Protein 6JRL (pdb70)

GO terms:
  GO:0106425 3,4-dihydroxyphenylacetaldehyde synthase activity (F, IDA)
  GO:0040003 chitin-based cuticle development (P, IMP)

Sequence (464 aa):
MDAKEFREFGKAAIDYIADYLENIRDDDVLPNVEPGYLLDLLPTEMPEEPEAWKDVLGDISRVIKPGLTHWQSPHMHAYYPTSTSYPSIVGEMLASGFGVIGFSWICSPACTELEVVVMDWLAKFLKLPAHFQHASDGPGGGVIQGSASEAVLVAVLAAREQAVANYRESHPELSESEVRGRLVAYSSDQSNSCIEKAGVLAAMPIRLLPAGEDFVLRGDTLRGAIEEDVAAGRIPVICVATLGTTGTCAYDDIESLSAVCEEFKVWLHVDAAYAGGAFALEECSDLRKGLDRVDSLNFNLHFMLVNFDCSAMWLRDANKVVDSFNQIPDFRHWQIPLGRRFRALKVWITFRTLGAEGLRNHVRKHIELAKQFEQLVLKDSRFELVAPRALGLVCFRPKGDNEITTQLLQRLMDRKKIYMVKAEHAGRQFLRFVVCGMDTKASDIDFAWQEIESQLTDLQAEQS

Nearest PDB structures (foldseek):
  6jrl-assembly1_A-2  TM=1.002E+00  e=5.379E-89  Drosophila melanogaster
  7eix-assembly1_B  TM=9.838E-01  e=1.271E-55  Homo sapiens
  8or9-assembly1_A-2  TM=9.783E-01  e=3.768E-55  Homo sapiens
  5o5c-assembly1_B  TM=8.662E-01  e=1.873E-31  Erwinia amylovora CFBP1430
  5o5c-assembly2_C  TM=8.631E-01  e=3.796E-31  Erwinia amylovora CFBP1430

B-factor: mean 45.75, std 15.86, range [17.15, 110.71]

Secondary structure (DSSP, 8-state):
--HHHHHHHHHHHHHHHHHHHHTGGGS-SS----TTHHHHHS-SS--SSPPPHHHHHHHIIIIIGGG---TTSTTB-SSS-----HHHHHHHHHHHHH----SSGGG-HHHHHHHHHHHHHHHHHTT--GGGSSSSSSS-EEEEES-HHHHHHHHHHHHHHHHHHHHHTT-TTS-HHHHHHHEEEEEETTS-HHHHHHHHHHT--EEEEPP-TTS---HHHHHHHHHHHHHTT-EEEEEEEEBS-TTT--B--HHHHHHHHHHTT-EEEEE-TTGGGGGG-GGGGGGGTTGGG-SEEEEE----S--SS-EEEEES-THHHHTT------GGGSSSSSS---THHHHHHHHHHHHHHHHHHHHHHHHHHHHHHHHHHHH-TTEEESS--BTTEEEEEESS-HHHHHHHHHHHHHH-SSB-EEEEETTEEEEEEE---SS--HHHHHHHHHHHHHHHHHHHHH--

InterPro domains:
  IPR002129 Pyridoxal phosphate-dependent decarboxylase, major domain [PF00282] (35-413)
  IPR010977 Aromatic-L-amino-acid decarboxylase [PR00800] (6-25)
  IPR010977 Aromatic-L-amino-acid decarboxylase [PR00800] (29-46)
  IPR010977 Aromatic-L-amino-acid decarboxylase [PR00800] (47-66)
  IPR010977 Aromatic-L-amino-acid decarboxylase [PR00800] (73-92)
  IPR010977 Aromatic-L-amino-acid decarboxylase [PR00800] (94-112)
  IPR010977 Aromatic-L-amino-acid decarboxylase [PR00800] (113-132)
  IPR010977 Aromatic-L-amino-acid decarboxylase [PR00800] (140-160)
  IPR010977 Aromatic-L-amino-acid decarboxylase [PR00800] (352-367)
  IPR010977 Aromatic-L-amino-acid decarboxylase [PR00800] (395-414)
  IPR010977 Aromatic-L-amino-acid decarboxylase [PTHR11999] (1-474)
  IPR015421 Pyridoxal phosphate-dependent transferase, major domain [G3DSA:3.40.640.10] (82-379)
  IPR015422 Pyridoxal phosphate-dependent transferase, small domain [G3DSA:3.90.1150.10] (380-484)
  IPR015424 Pyridoxal phosphate-dependent transferase [SSF53383] (1-472)
  IPR021115 Pyridoxal-phosphate binding site [PS00392] (296-317)

Radius of gyration: 23.97 Å; Cα contacts (8 Å, |Δi|>4): 839; chains: 1; bounding box: 69×67×61 Å

Foldseek 3Di:
DDDVLVVVLVVVVLVVVVVCLVCVLVDQLDAPDDPCRLVVVDDPDDDPDDDRSVVVVVVCVVRVVSHDRHQQDLQAFAFFGLNAAPLLVVLVVVLVVVVFWPLDCVSDVCLQVLQLVLQQVLCVLLVFDPLCHPPDPAQKYKGWFQALLFLLLLLQLLLLLLQLVVVCVVPVVDDSVRQSVQEEEEEAPLADCSNVVSCVVNVHHYHHFYAPVQSAAFLVRVLVVVCVSVVVVGQYGAYEFEQQGGPANDGYDQQSVLVNCVVRVYAYEYEDARVSLCSSDPVVVVNCPNSVRHAKYKYACSLPNNGHGTIMMIGSHQVSQLVSAPVGDSCCSSGDHRIDRSSSRSSVSSCVVCDSVNSVCSQVVLQVLQVLLVVLQVVDPQKDFPHDDDRNKTKIAGPDDQVLRVQLQVVCSVVSSHDYDWDDDPHHIIIMGGRHHPDHDNVSSVVNSCSSVVSSVVVVVPDD

Organism: Drosophila melanogaster (NCBI:txid7227)

Structure (mmCIF, N/CA/C/O backbone):
data_6JRL
#
_entry.id   6JRL
#
_cell.length_a   72.469
_cell.length_b   117.307
_cell.length_c   139.801
_cell.angle_alpha   90.00
_cell.angle_beta   90.00
_cell.angle_gamma   90.00
#
_symmetry.space_group_name_H-M   'C 2 2 21'
#
loop_
_entity.id
_entity.type
_entity.pdbx_description
1 polymer '3,4-dihydroxyphenylacetaldehyde synthase'
2 water water
#
loop_
_atom_site.group_PDB
_atom_site.id
_atom_site.type_symbol
_atom_site.label_atom_id
_atom_site.label_alt_id
_atom_site.label_comp_id
_atom_site.label_asym_id
_atom_site.label_entity_id
_atom_site.label_seq_id
_atom_site.pdbx_PDB_ins_code
_atom_site.Cartn_x
_atom_site.Cartn_y
_atom_site.Cartn_z
_atom_site.occupancy
_atom_site.B_iso_or_equiv
_atom_site.auth_seq_id
_atom_site.auth_comp_id
_atom_site.auth_asym_id
_atom_site.auth_atom_id
_atom_site.pdbx_PDB_model_num
ATOM 1 N N . MET A 1 1 ? 2.290 15.114 -51.711 1.00 94.19 1 MET A N 1
ATOM 2 C CA . MET A 1 1 ? 2.157 14.178 -50.600 1.00 91.65 1 MET A CA 1
ATOM 3 C C . MET A 1 1 ? 0.697 13.789 -50.387 1.00 81.32 1 MET A C 1
ATOM 4 O O . MET A 1 1 ? -0.143 14.646 -50.140 1.00 79.14 1 MET A O 1
ATOM 9 N N . ASP A 1 2 ? 0.393 12.499 -50.487 1.00 78.60 2 ASP A N 1
ATOM 10 C CA . ASP A 1 2 ? -0.979 12.038 -50.292 1.00 75.75 2 ASP A CA 1
ATOM 11 C C . ASP A 1 2 ? -1.235 11.676 -48.829 1.00 64.71 2 ASP A C 1
ATOM 12 O O . ASP A 1 2 ? -0.347 11.809 -47.988 1.00 64.48 2 ASP A O 1
ATOM 17 N N . ALA A 1 3 ? -2.444 11.213 -48.535 1.00 55.79 3 ALA A N 1
ATOM 18 C CA . ALA A 1 3 ? -2.892 11.052 -47.153 1.00 52.61 3 ALA A CA 1
ATOM 19 C C . ALA A 1 3 ? -2.141 10.010 -46.342 1.00 60.07 3 ALA A C 1
ATOM 20 O O . ALA A 1 3 ? -1.878 10.234 -45.169 1.00 59.77 3 ALA A O 1
ATOM 22 N N . LYS A 1 4 ? -1.812 8.869 -46.941 1.00 60.73 4 LYS A N 1
ATOM 23 C CA . LYS A 1 4 ? -1.125 7.811 -46.201 1.00 66.65 4 LYS A CA 1
ATOM 24 C C . LYS A 1 4 ? 0.235 8.290 -45.708 1.00 55.02 4 LYS A C 1
ATOM 25 O O . LYS A 1 4 ? 0.662 7.990 -44.586 1.00 58.30 4 LYS A O 1
ATOM 31 N N . GLU A 1 5 ? 0.919 9.017 -46.579 1.00 49.24 5 GLU A N 1
ATOM 32 C CA . GLU A 1 5 ? 2.245 9.521 -46.290 1.00 51.84 5 GLU A CA 1
ATOM 33 C C . GLU A 1 5 ? 2.112 10.549 -45.160 1.00 53.72 5 GLU A C 1
ATOM 34 O O . GLU A 1 5 ? 3.002 10.674 -44.307 1.00 53.06 5 GLU A O 1
ATOM 40 N N . PHE A 1 6 ? 0.977 11.253 -45.145 1.00 43.21 6 PHE A N 1
ATOM 41 C CA . PHE A 1 6 ? 0.674 12.206 -44.076 1.00 44.22 6 PHE A CA 1
ATOM 42 C C . PHE A 1 6 ? 0.395 11.507 -42.748 1.00 44.14 6 PHE A C 1
ATOM 43 O O . PHE A 1 6 ? 0.842 11.981 -41.714 1.00 44.96 6 PHE A O 1
ATOM 51 N N . ARG A 1 7 ? -0.341 10.396 -42.771 1.00 44.17 7 ARG A N 1
ATOM 52 C CA . ARG A 1 7 ? -0.655 9.679 -41.541 1.00 44.92 7 ARG A CA 1
ATOM 53 C C . ARG A 1 7 ? 0.644 9.177 -40.942 1.00 48.82 7 ARG A C 1
ATOM 54 O O . ARG A 1 7 ? 0.860 9.271 -39.727 1.00 52.52 7 ARG A O 1
ATOM 62 N N . GLU A 1 8 ? 1.536 8.687 -41.800 1.00 47.79 8 GLU A N 1
ATOM 63 C CA . GLU A 1 8 ? 2.809 8.156 -41.302 1.00 55.22 8 GLU A CA 1
ATOM 64 C C . GLU A 1 8 ? 3.768 9.234 -40.780 1.00 49.25 8 GLU A C 1
ATOM 65 O O . GLU A 1 8 ? 4.346 9.098 -39.688 1.00 50.01 8 GLU A O 1
ATOM 71 N N . PHE A 1 9 ? 3.927 10.301 -41.559 1.00 53.41 9 PHE A N 1
ATOM 72 C CA . PHE A 1 9 ? 4.726 11.464 -41.156 1.00 47.88 9 PHE A CA 1
ATOM 73 C C . PHE A 1 9 ? 4.207 12.047 -39.832 1.00 44.73 9 PHE A C 1
ATOM 74 O O . PHE A 1 9 ? 4.962 12.276 -38.889 1.00 47.63 9 PHE A O 1
ATOM 82 N N . GLY A 1 10 ? 2.903 12.269 -39.765 1.00 49.77 10 GLY A N 1
ATOM 83 C CA . GLY A 1 10 ? 2.290 12.900 -38.613 1.00 42.67 10 GLY A CA 1
ATOM 84 C C . GLY A 1 10 ? 2.389 12.043 -37.377 1.00 48.88 10 GLY A C 1
ATOM 85 O O . GLY A 1 10 ? 2.594 12.555 -36.275 1.00 50.96 10 GLY A O 1
ATOM 86 N N . LYS A 1 11 ? 2.237 10.732 -37.557 1.00 50.50 11 LYS A N 1
ATOM 87 C CA . LYS A 1 11 ? 2.283 9.815 -36.432 1.00 41.09 11 LYS A CA 1
ATOM 88 C C . LYS A 1 11 ? 3.698 9.747 -35.872 1.00 36.19 11 LYS A C 1
ATOM 89 O O . LYS A 1 11 ? 3.901 9.824 -34.662 1.00 38.78 11 LYS A O 1
ATOM 95 N N . ALA A 1 12 ? 4.679 9.631 -36.765 1.00 36.93 12 ALA A N 1
ATOM 96 C CA . ALA A 1 12 ? 6.077 9.689 -36.342 1.00 38.53 12 ALA A CA 1
ATOM 97 C C . ALA A 1 12 ? 6.423 11.029 -35.682 1.00 46.63 12 ALA A C 1
ATOM 98 O O . ALA A 1 12 ? 7.272 11.083 -34.799 1.00 49.23 12 ALA A O 1
ATOM 100 N N . ALA A 1 13 ? 5.776 12.112 -36.112 1.00 46.03 13 ALA A N 1
ATOM 101 C CA . ALA A 1 13 ? 6.026 13.435 -35.528 1.00 39.22 13 ALA A CA 1
ATOM 102 C C . ALA A 1 13 ? 5.435 13.528 -34.129 1.00 40.40 13 ALA A C 1
ATOM 103 O O . ALA A 1 13 ? 6.017 14.149 -33.234 1.00 39.47 13 ALA A O 1
ATOM 105 N N . ILE A 1 14 ? 4.274 12.907 -33.947 1.00 44.62 14 ILE A N 1
ATOM 106 C CA . ILE A 1 14 ? 3.666 12.800 -32.631 1.00 43.03 14 ILE A CA 1
ATOM 107 C C . ILE A 1 14 ? 4.591 12.038 -31.693 1.00 51.86 14 ILE A C 1
ATOM 108 O O . ILE A 1 14 ? 4.829 12.473 -30.562 1.00 55.53 14 ILE A O 1
ATOM 113 N N . ASP A 1 15 ? 5.122 10.909 -32.165 1.00 50.42 15 ASP A N 1
ATOM 114 C CA . ASP A 1 15 ? 6.079 10.137 -31.361 1.00 49.00 15 ASP A CA 1
ATOM 115 C C . ASP A 1 15 ? 7.315 10.965 -31.036 1.00 44.53 15 ASP A C 1
ATOM 116 O O . ASP A 1 15 ? 7.824 10.960 -29.899 1.00 42.49 15 ASP A O 1
ATOM 121 N N . TYR A 1 16 ? 7.793 11.680 -32.047 1.00 41.64 16 TYR A N 1
ATOM 122 C CA . TYR A 1 16 ? 8.987 12.496 -31.912 1.00 43.59 16 TYR A CA 1
ATOM 123 C C . TYR A 1 16 ? 8.799 13.561 -30.828 1.00 50.16 16 TYR A C 1
ATOM 124 O O . TYR A 1 16 ? 9.696 13.824 -30.025 1.00 58.38 16 TYR A O 1
ATOM 133 N N . ILE A 1 17 ? 7.619 14.160 -30.793 1.00 48.14 17 ILE A N 1
ATOM 134 C CA . ILE A 1 17 ? 7.375 15.254 -29.860 1.00 52.50 17 ILE A CA 1
ATOM 135 C C . ILE A 1 17 ? 7.164 14.724 -28.451 1.00 54.44 17 ILE A C 1
ATOM 136 O O . ILE A 1 17 ? 7.704 15.271 -27.489 1.00 47.37 17 ILE A O 1
ATOM 141 N N . ALA A 1 18 ? 6.369 13.663 -28.335 1.00 46.37 18 ALA A N 1
ATOM 142 C CA . ALA A 1 18 ? 6.122 13.060 -27.036 1.00 46.40 18 ALA A CA 1
ATOM 143 C C . ALA A 1 18 ? 7.445 12.692 -26.401 1.00 46.35 18 ALA A C 1
ATOM 144 O O . ALA A 1 18 ? 7.664 12.917 -25.201 1.00 42.63 18 ALA A O 1
ATOM 146 N N . ASP A 1 19 ? 8.336 12.129 -27.209 1.00 52.00 19 ASP A N 1
ATOM 147 C CA . ASP A 1 19 ? 9.597 11.665 -26.652 1.00 53.65 19 ASP A CA 1
ATOM 148 C C . ASP A 1 19 ? 10.617 12.804 -26.448 1.00 53.46 19 ASP A C 1
ATOM 149 O O . ASP A 1 19 ? 11.474 12.726 -25.570 1.00 54.04 19 ASP A O 1
ATOM 154 N N . TYR A 1 20 ? 10.486 13.884 -27.211 1.00 50.76 20 TYR A N 1
ATOM 155 C CA . TYR A 1 20 ? 11.264 15.093 -26.927 1.00 43.15 20 TYR A CA 1
ATOM 156 C C . TYR A 1 20 ? 10.861 15.690 -25.585 1.00 38.50 20 TYR A C 1
ATOM 157 O O . TYR A 1 20 ? 11.699 16.061 -24.771 1.00 37.74 20 TYR A O 1
ATOM 166 N N . LEU A 1 21 ? 9.564 15.778 -25.344 1.00 47.46 21 LEU A N 1
ATOM 167 C CA . LEU A 1 21 ? 9.077 16.413 -24.123 1.00 44.77 21 LEU A CA 1
ATOM 168 C C . LEU A 1 21 ? 9.264 15.571 -22.850 1.00 50.81 21 LEU A C 1
ATOM 169 O O . LEU A 1 21 ? 9.632 16.103 -21.802 1.00 44.04 21 LEU A O 1
ATOM 174 N N . GLU A 1 22 ? 9.005 14.267 -22.927 1.00 52.99 22 GLU A N 1
ATOM 175 C CA . GLU A 1 22 ? 9.168 13.431 -21.737 1.00 58.35 22 GLU A CA 1
ATOM 176 C C . GLU A 1 22 ? 10.626 13.374 -21.276 1.00 55.55 22 GLU A C 1
ATOM 177 O O . GLU A 1 22 ? 10.911 13.319 -20.080 1.00 54.48 22 GLU A O 1
ATOM 183 N N . ASN A 1 23 ? 11.541 13.387 -22.236 1.00 52.21 23 ASN A N 1
ATOM 184 C CA . ASN A 1 23 ? 12.971 13.270 -21.959 1.00 47.31 23 ASN A CA 1
ATOM 185 C C . ASN A 1 23 ? 13.805 14.557 -21.899 1.00 48.44 23 ASN A C 1
ATOM 186 O O . ASN A 1 23 ? 15.034 14.501 -21.864 1.00 45.90 23 ASN A O 1
ATOM 191 N N . ILE A 1 24 ? 13.131 15.709 -21.919 1.00 51.64 24 ILE A N 1
ATOM 192 C CA . ILE A 1 24 ? 13.780 17.022 -22.071 1.00 40.47 24 ILE A CA 1
ATOM 193 C C . ILE A 1 24 ? 14.825 17.454 -21.022 1.00 42.79 24 ILE A C 1
ATOM 194 O O . ILE A 1 24 ? 15.740 18.217 -21.342 1.00 37.25 24 ILE A O 1
ATOM 199 N N . ARG A 1 25 ? 14.728 17.000 -19.778 1.00 42.06 25 ARG A N 1
ATOM 200 C CA . ARG A 1 25 ? 15.732 17.479 -18.828 1.00 48.98 25 ARG A CA 1
ATOM 201 C C . ARG A 1 25 ? 17.080 16.755 -18.975 1.00 50.32 25 ARG A C 1
ATOM 202 O O . ARG A 1 25 ? 18.068 17.130 -18.354 1.00 52.12 25 ARG A O 1
ATOM 210 N N . ASP A 1 26 ? 17.112 15.742 -19.837 1.00 48.27 26 ASP A N 1
ATOM 211 C CA . ASP A 1 26 ? 18.359 15.052 -20.187 1.00 60.80 26 ASP A CA 1
ATOM 212 C C . ASP A 1 26 ? 19.271 15.863 -21.125 1.00 58.48 26 ASP A C 1
ATOM 213 O O . ASP A 1 26 ? 20.457 15.556 -21.265 1.00 58.63 26 ASP A O 1
ATOM 218 N N . ASP A 1 27 ? 18.713 16.890 -21.765 1.00 56.86 27 ASP A N 1
ATOM 219 C CA . ASP A 1 27 ? 19.472 17.766 -22.660 1.00 51.57 27 ASP A CA 1
ATOM 220 C C . ASP A 1 27 ? 19.822 19.069 -21.963 1.00 49.40 27 ASP A C 1
ATOM 221 O O . ASP A 1 27 ? 19.052 19.551 -21.139 1.00 48.32 27 ASP A O 1
ATOM 226 N N . ASP A 1 28 ? 20.976 19.645 -22.289 1.00 47.97 28 ASP A N 1
ATOM 227 C CA . ASP A 1 28 ? 21.303 20.984 -21.812 1.00 40.32 28 ASP A CA 1
ATOM 228 C C . ASP A 1 28 ? 20.199 21.964 -22.227 1.00 43.63 28 ASP A C 1
ATOM 229 O O . ASP A 1 28 ? 19.800 21.990 -23.392 1.00 44.26 28 ASP A O 1
ATOM 234 N N . VAL A 1 29 ? 19.723 22.780 -21.288 1.00 37.99 29 VAL A N 1
ATOM 235 C CA . VAL A 1 29 ? 18.655 23.740 -21.591 1.00 39.13 29 VAL A CA 1
ATOM 236 C C . VAL A 1 29 ? 19.140 24.826 -22.562 1.00 35.03 29 VAL A C 1
ATOM 237 O O . VAL A 1 29 ? 18.429 25.187 -23.491 1.00 38.10 29 VAL A O 1
ATOM 241 N N . LEU A 1 30 ? 20.356 25.324 -22.347 1.00 35.15 30 LEU A N 1
ATOM 242 C CA . LEU A 1 30 ? 20.998 26.279 -23.249 1.00 33.32 30 LEU A CA 1
ATOM 243 C C . LEU A 1 30 ? 21.819 25.575 -24.321 1.00 43.91 30 LEU A C 1
ATOM 244 O O . LEU A 1 30 ? 22.505 24.589 -24.037 1.00 40.07 30 LEU A O 1
ATOM 249 N N . PRO A 1 31 ? 21.779 26.105 -25.552 1.00 44.32 31 PRO A N 1
ATOM 250 C CA . PRO A 1 31 ? 22.424 25.456 -26.692 1.00 43.31 31 PRO A CA 1
ATOM 251 C C . PRO A 1 31 ? 23.932 25.703 -26.687 1.00 47.87 31 PRO A C 1
ATOM 252 O O . PRO A 1 31 ? 24.380 26.733 -26.190 1.00 51.07 31 PRO A O 1
ATOM 256 N N . ASN A 1 32 ? 24.706 24.778 -27.238 1.00 44.57 32 ASN A N 1
ATOM 257 C CA . ASN A 1 32 ? 26.097 25.079 -27.521 1.00 62.24 32 ASN A CA 1
ATOM 258 C C . ASN A 1 32 ? 26.284 25.070 -29.034 1.00 68.71 32 ASN A C 1
ATOM 259 O O . ASN A 1 32 ? 26.545 24.023 -29.634 1.00 72.42 32 ASN A O 1
ATOM 264 N N . VAL A 1 33 ? 26.223 26.265 -29.618 1.00 59.41 33 VAL A N 1
ATOM 265 C CA . VAL A 1 33 ? 26.416 26.501 -31.048 1.00 53.10 33 VAL A CA 1
ATOM 266 C C . VAL A 1 33 ? 26.737 27.971 -31.114 1.00 50.32 33 VAL A C 1
ATOM 267 O O . VAL A 1 33 ? 26.425 28.712 -30.183 1.00 45.20 33 VAL A O 1
ATOM 271 N N . GLU A 1 34 ? 27.307 28.404 -32.228 1.00 52.65 34 GLU A N 1
ATOM 272 C CA . GLU A 1 34 ? 27.701 29.790 -32.379 1.00 56.52 34 GLU A CA 1
ATOM 273 C C . GLU A 1 34 ? 26.763 30.403 -33.397 1.00 58.68 34 GLU A C 1
ATOM 274 O O . GLU A 1 34 ? 26.201 29.687 -34.228 1.00 54.16 34 GLU A O 1
ATOM 280 N N . PRO A 1 35 ? 26.562 31.726 -33.316 1.00 55.01 35 PRO A N 1
ATOM 281 C CA . PRO A 1 35 ? 25.746 32.388 -34.328 1.00 49.81 35 PRO A CA 1
ATOM 282 C C . PRO A 1 35 ? 26.266 32.040 -35.710 1.00 53.32 35 PRO A C 1
ATOM 283 O O . PRO A 1 35 ? 27.456 32.148 -35.958 1.00 61.60 35 PRO A O 1
ATOM 287 N N . GLY A 1 36 ? 25.373 31.608 -36.591 1.00 49.01 36 GLY A N 1
ATOM 288 C CA . GLY A 1 36 ? 25.745 31.258 -37.945 1.00 47.97 36 GLY A CA 1
ATOM 289 C C . GLY A 1 36 ? 25.849 29.763 -38.151 1.00 48.89 36 GLY A C 1
ATOM 290 O O . GLY A 1 36 ? 26.031 29.324 -39.280 1.00 47.58 36 GLY A O 1
ATOM 291 N N . TYR A 1 37 ? 25.737 28.978 -37.078 1.00 44.00 37 TYR A N 1
ATOM 292 C CA . TYR A 1 37 ? 25.924 27.529 -37.204 1.00 47.63 37 TYR A CA 1
ATOM 293 C C . TYR A 1 37 ? 24.952 26.941 -38.237 1.00 46.97 37 TYR A C 1
ATOM 294 O O . TYR A 1 37 ? 25.345 26.123 -39.059 1.00 42.39 37 TYR A O 1
ATOM 303 N N . LEU A 1 38 ? 23.690 27.365 -38.206 1.00 45.26 38 LEU A N 1
ATOM 304 C CA . LEU A 1 38 ? 22.678 26.756 -39.074 1.00 40.37 38 LEU A CA 1
ATOM 305 C C . LEU A 1 38 ? 22.867 27.172 -40.519 1.00 42.65 38 LEU A C 1
ATOM 306 O O . LEU A 1 38 ? 22.778 26.344 -41.430 1.00 44.64 38 LEU A O 1
ATOM 311 N N . LEU A 1 39 ? 23.119 28.459 -40.737 1.00 44.22 39 LEU A N 1
ATOM 312 C CA . LEU A 1 39 ? 23.342 28.945 -42.090 1.00 45.49 39 LEU A CA 1
ATOM 313 C C . LEU A 1 39 ? 24.350 28.029 -42.792 1.00 50.12 39 LEU A C 1
ATOM 314 O O . LEU A 1 39 ? 24.173 27.681 -43.959 1.00 48.07 39 LEU A O 1
ATOM 319 N N . ASP A 1 40 ? 25.396 27.627 -42.065 1.00 46.98 40 ASP A N 1
ATOM 320 C CA . ASP A 1 40 ? 26.461 26.785 -42.619 1.00 47.40 40 ASP A CA 1
ATOM 321 C C . ASP A 1 40 ? 26.033 25.344 -42.925 1.00 48.03 40 ASP A C 1
ATOM 322 O O . ASP A 1 40 ? 26.587 24.704 -43.813 1.00 57.51 40 ASP A O 1
ATOM 327 N N . LEU A 1 41 ? 25.059 24.831 -42.183 1.00 43.90 41 LEU A N 1
ATOM 328 C CA . LEU A 1 41 ? 24.623 23.443 -42.345 1.00 45.47 41 LEU A CA 1
ATOM 329 C C . LEU A 1 41 ? 23.637 23.228 -43.495 1.00 47.59 41 LEU A C 1
ATOM 330 O O . LEU A 1 41 ? 23.516 22.116 -44.019 1.00 49.10 41 LEU A O 1
ATOM 335 N N . LEU A 1 42 ? 22.954 24.290 -43.918 1.00 42.44 42 LEU A N 1
ATOM 336 C CA . LEU A 1 42 ? 21.827 24.121 -44.831 1.00 41.32 42 LEU A CA 1
ATOM 337 C C . LEU A 1 42 ? 22.120 24.679 -46.211 1.00 43.39 42 LEU A C 1
ATOM 338 O O . LEU A 1 42 ? 22.819 25.688 -46.349 1.00 46.09 42 LEU A O 1
ATOM 343 N N . PRO A 1 43 ? 21.594 24.001 -47.226 1.00 39.91 43 PRO A N 1
ATOM 344 C CA . PRO A 1 43 ? 21.760 24.439 -48.611 1.00 44.88 43 PRO A CA 1
ATOM 345 C C . PRO A 1 43 ? 21.361 25.897 -48.744 1.00 45.60 43 PRO A C 1
ATOM 346 O O . PRO A 1 43 ? 20.763 26.461 -47.827 1.00 47.80 43 PRO A O 1
ATOM 350 N N . THR A 1 44 ? 21.693 26.501 -49.876 1.00 49.74 44 THR A N 1
ATOM 351 C CA . THR A 1 44 ? 21.386 27.907 -50.103 1.00 49.61 44 THR A CA 1
ATOM 352 C C . THR A 1 44 ? 20.217 28.099 -51.065 1.00 41.08 44 THR A C 1
ATOM 353 O O . THR A 1 44 ? 19.819 29.230 -51.348 1.00 40.29 44 THR A O 1
ATOM 357 N N . GLU A 1 45 ? 19.679 26.985 -51.560 1.00 48.89 45 GLU A N 1
ATOM 358 C CA . GLU A 1 45 ? 18.477 26.980 -52.403 1.00 49.25 45 GLU A CA 1
ATOM 359 C C . GLU A 1 45 ? 17.553 25.884 -51.906 1.00 46.68 45 GLU A C 1
ATOM 360 O O . GLU A 1 45 ? 18.024 24.898 -51.341 1.00 36.63 45 GLU A O 1
ATOM 366 N N . MET A 1 46 ? 16.245 26.022 -52.132 1.00 47.50 46 MET A N 1
ATOM 367 C CA . MET A 1 46 ? 15.351 24.931 -51.766 1.00 36.95 46 MET A CA 1
ATOM 368 C C . MET A 1 46 ? 15.580 23.781 -52.732 1.00 30.89 46 MET A C 1
ATOM 369 O O . MET A 1 46 ? 15.961 24.003 -53.885 1.00 37.26 46 MET A O 1
ATOM 374 N N . PRO A 1 47 ? 15.348 22.538 -52.277 1.00 34.26 47 PRO A N 1
ATOM 375 C CA . PRO A 1 47 ? 15.618 21.443 -53.208 1.00 40.50 47 PRO A CA 1
ATOM 376 C C . PRO A 1 47 ? 14.620 21.539 -54.358 1.00 45.73 47 PRO A C 1
ATOM 377 O O . PRO A 1 47 ? 13.503 22.016 -54.153 1.00 41.27 47 PRO A O 1
ATOM 381 N N . GLU A 1 48 ? 15.028 21.122 -55.549 1.00 39.92 48 GLU A N 1
ATOM 382 C CA . GLU A 1 48 ? 14.158 21.185 -56.709 1.00 39.55 48 GLU A CA 1
ATOM 383 C C . GLU A 1 48 ? 13.125 20.060 -56.687 1.00 45.29 48 GLU A C 1
ATOM 384 O O . GLU A 1 48 ? 11.948 20.278 -56.964 1.00 45.41 48 GLU A O 1
ATOM 390 N N . GLU A 1 49 ? 13.581 18.849 -56.390 1.00 48.26 49 GLU A N 1
ATOM 391 C CA . GLU A 1 49 ? 12.683 17.717 -56.225 1.00 49.52 49 GLU A CA 1
ATOM 392 C C . GLU A 1 49 ? 12.298 17.553 -54.756 1.00 41.24 49 GLU A C 1
ATOM 393 O O . GLU A 1 49 ? 13.015 17.999 -53.861 1.00 41.51 49 GLU A O 1
ATOM 399 N N . PRO A 1 50 ? 11.161 16.905 -54.496 1.00 42.29 50 PRO A N 1
ATOM 400 C CA . PRO A 1 50 ? 10.688 16.706 -53.114 1.00 43.70 50 PRO A CA 1
ATOM 401 C C . PRO A 1 50 ? 11.577 15.785 -52.283 1.00 44.56 50 PRO A C 1
ATOM 402 O O . PRO A 1 50 ? 11.956 14.728 -52.772 1.00 53.44 50 PRO A O 1
ATOM 406 N N . GLU A 1 51 ? 11.933 16.193 -51.065 1.00 43.48 51 GLU A N 1
ATOM 407 C CA . GLU A 1 51 ? 12.640 15.312 -50.131 1.00 46.97 51 GLU A CA 1
ATOM 408 C C . GLU A 1 51 ? 11.736 14.400 -49.295 1.00 49.64 51 GLU A C 1
ATOM 409 O O . GLU A 1 51 ? 10.576 14.715 -49.040 1.00 50.31 51 GLU A O 1
ATOM 415 N N . ALA A 1 52 ? 12.277 13.268 -48.867 1.00 57.39 52 ALA A N 1
ATOM 416 C CA . ALA A 1 52 ? 11.539 12.328 -48.025 1.00 57.72 52 ALA A CA 1
ATOM 417 C C . ALA A 1 52 ? 11.362 12.874 -46.616 1.00 52.44 52 ALA A C 1
ATOM 418 O O . ALA A 1 52 ? 12.304 13.414 -46.023 1.00 52.40 52 ALA A O 1
ATOM 420 N N . TRP A 1 53 ? 10.157 12.719 -46.074 1.00 49.41 53 TRP A N 1
ATOM 421 C CA . TRP A 1 53 ? 9.852 13.255 -44.751 1.00 42.30 53 TRP A CA 1
ATOM 422 C C . TRP A 1 53 ? 10.648 12.590 -43.628 1.00 51.00 53 TRP A C 1
ATOM 423 O O . TRP A 1 53 ? 10.778 13.160 -42.538 1.00 48.50 53 TRP A O 1
ATOM 434 N N . LYS A 1 54 ? 11.178 11.390 -43.880 1.00 51.16 54 LYS A N 1
ATOM 435 C CA . LYS A 1 54 ? 12.039 10.731 -42.892 1.00 48.59 54 LYS A CA 1
ATOM 436 C C . LYS A 1 54 ? 13.352 11.486 -42.792 1.00 50.51 54 LYS A C 1
ATOM 437 O O . LYS A 1 54 ? 13.893 11.688 -41.697 1.00 53.52 54 LYS A O 1
ATOM 443 N N . ASP A 1 55 ? 13.857 11.916 -43.944 1.00 48.15 55 ASP A N 1
ATOM 444 C CA . ASP A 1 55 ? 15.101 12.678 -44.001 1.00 52.52 55 ASP A CA 1
ATOM 445 C C . ASP A 1 55 ? 14.936 14.030 -43.316 1.00 58.61 55 ASP A C 1
ATOM 446 O O . ASP A 1 55 ? 15.819 14.481 -42.577 1.00 61.92 55 ASP A O 1
ATOM 451 N N . VAL A 1 56 ? 13.793 14.672 -43.554 1.00 54.95 56 VAL A N 1
ATOM 452 C CA . VAL A 1 56 ? 13.520 15.967 -42.939 1.00 50.51 56 VAL A CA 1
ATOM 453 C C . VAL A 1 56 ? 13.392 15.805 -41.427 1.00 43.66 56 VAL A C 1
ATOM 454 O O . VAL A 1 56 ? 14.017 16.535 -40.650 1.00 43.77 56 VAL A O 1
ATOM 458 N N . LEU A 1 57 ? 12.592 14.829 -41.011 1.00 49.91 57 LEU A N 1
ATOM 459 C CA . LEU A 1 57 ? 12.412 14.559 -39.590 1.00 55.65 57 LEU A CA 1
ATOM 460 C C . LEU A 1 57 ? 13.744 14.249 -38.884 1.00 57.71 57 LEU A C 1
ATOM 461 O O . LEU A 1 57 ? 13.980 14.708 -37.768 1.00 61.03 57 LEU A O 1
ATOM 466 N N . GLY A 1 58 ? 14.621 13.497 -39.539 1.00 56.87 58 GLY A N 1
ATOM 467 C CA . GLY A 1 58 ? 15.929 13.206 -38.972 1.00 49.02 58 GLY A CA 1
ATOM 468 C C . GLY A 1 58 ? 16.774 14.462 -38.882 1.00 49.23 58 GLY A C 1
ATOM 469 O O . GLY A 1 58 ? 17.571 14.652 -37.940 1.00 49.43 58 GLY A O 1
ATOM 470 N N . ASP A 1 59 ? 16.601 15.342 -39.865 1.00 48.02 59 ASP A N 1
ATOM 471 C CA . ASP A 1 59 ? 17.286 16.629 -39.816 1.00 48.79 59 ASP A CA 1
ATOM 472 C C . ASP A 1 59 ? 16.794 17.491 -38.664 1.00 52.76 59 ASP A C 1
ATOM 473 O O . ASP A 1 59 ? 17.547 18.319 -38.160 1.00 59.54 59 ASP A O 1
ATOM 478 N N . ILE A 1 60 ? 15.538 17.332 -38.245 1.00 51.74 60 ILE A N 1
ATOM 479 C CA . ILE A 1 60 ? 15.086 18.143 -37.113 1.00 48.50 60 ILE A CA 1
ATOM 480 C C . ILE A 1 60 ? 16.080 17.948 -35.958 1.00 49.53 60 ILE A C 1
ATOM 481 O O . ILE A 1 60 ? 16.643 18.914 -35.433 1.00 41.15 60 ILE A O 1
ATOM 486 N N . SER A 1 61 ? 16.303 16.686 -35.591 1.00 50.06 61 SER A N 1
ATOM 487 C CA . SER A 1 61 ? 17.202 16.340 -34.492 1.00 47.44 61 SER A CA 1
ATOM 488 C C . SER A 1 61 ? 18.644 16.692 -34.791 1.00 33.91 61 SER A C 1
ATOM 489 O O . SER A 1 61 ? 19.343 17.224 -33.937 1.00 38.52 61 SER A O 1
ATOM 492 N N . ARG A 1 62 ? 19.091 16.412 -36.005 1.00 41.23 62 ARG A N 1
ATOM 493 C CA . ARG A 1 62 ? 20.474 16.729 -36.338 1.00 43.54 62 ARG A CA 1
ATOM 494 C C . ARG A 1 62 ? 20.808 18.225 -36.321 1.00 45.03 62 ARG A C 1
ATOM 495 O O . ARG A 1 62 ? 21.751 18.631 -35.644 1.00 44.64 62 ARG A O 1
ATOM 503 N N . VAL A 1 63 ? 20.103 19.025 -37.126 1.00 48.70 63 VAL A N 1
ATOM 504 C CA . VAL A 1 63 ? 20.435 20.451 -37.250 1.00 48.82 63 VAL A CA 1
ATOM 505 C C . VAL A 1 63 ? 19.545 21.529 -36.589 1.00 42.34 63 VAL A C 1
ATOM 506 O O . VAL A 1 63 ? 19.983 22.663 -36.408 1.00 39.00 63 VAL A O 1
ATOM 510 N N . ILE A 1 64 ? 18.347 21.176 -36.149 1.00 40.70 64 ILE A N 1
ATOM 511 C CA . ILE A 1 64 ? 17.467 22.179 -35.544 1.00 46.91 64 ILE A CA 1
ATOM 512 C C . ILE A 1 64 ? 17.640 22.195 -34.032 1.00 40.24 64 ILE A C 1
ATOM 513 O O . ILE A 1 64 ? 17.934 23.231 -33.440 1.00 36.84 64 ILE A O 1
ATOM 518 N N . LYS A 1 65 ? 17.397 21.044 -33.417 1.00 40.88 65 LYS A N 1
ATOM 519 C CA . LYS A 1 65 ? 17.460 20.897 -31.974 1.00 38.99 65 LYS A CA 1
ATOM 520 C C . LYS A 1 65 ? 18.732 21.459 -31.324 1.00 39.79 65 LYS A C 1
ATOM 521 O O . LYS A 1 65 ? 18.648 22.106 -30.276 1.00 42.32 65 LYS A O 1
ATOM 527 N N . PRO A 1 66 ? 19.912 21.222 -31.929 1.00 37.87 66 PRO A N 1
ATOM 528 C CA . PRO A 1 66 ? 21.102 21.808 -31.296 1.00 42.39 66 PRO A CA 1
ATOM 529 C C . PRO A 1 66 ? 21.024 23.335 -31.194 1.00 43.03 66 PRO A C 1
ATOM 530 O O . PRO A 1 66 ? 21.723 23.928 -30.376 1.00 40.20 66 PRO A O 1
ATOM 534 N N . GLY A 1 67 ? 20.178 23.964 -32.003 1.00 34.39 67 GLY A N 1
ATOM 535 C CA . GLY A 1 67 ? 20.064 25.414 -31.992 1.00 33.29 67 GLY A CA 1
ATOM 536 C C . GLY A 1 67 ? 18.849 25.878 -31.210 1.00 39.31 67 GLY A C 1
ATOM 537 O O . GLY A 1 67 ? 18.373 27.000 -31.375 1.00 38.02 67 GLY A O 1
ATOM 538 N N . LEU A 1 68 ? 18.325 25.011 -30.356 1.00 39.38 68 LEU A N 1
ATOM 539 C CA . LEU A 1 68 ? 17.212 25.422 -29.510 1.00 38.34 68 LEU A CA 1
ATOM 540 C C . LEU A 1 68 ? 17.627 25.673 -28.059 1.00 34.76 68 LEU A C 1
ATOM 541 O O . LEU A 1 68 ? 18.414 24.928 -27.482 1.00 35.92 68 LEU A O 1
ATOM 546 N N . THR A 1 69 ? 17.091 26.743 -27.488 1.00 32.69 69 THR A N 1
ATOM 547 C CA . THR A 1 69 ? 17.014 26.891 -26.042 1.00 32.97 69 THR A CA 1
ATOM 548 C C . THR A 1 69 ? 15.727 26.197 -25.621 1.00 35.59 69 THR A C 1
ATOM 549 O O . THR A 1 69 ? 14.664 26.514 -26.151 1.00 28.13 69 THR A O 1
ATOM 553 N N . HIS A 1 70 ? 15.780 25.275 -24.666 1.00 33.58 70 HIS A N 1
ATOM 554 C CA . HIS A 1 70 ? 14.590 24.469 -24.460 1.00 32.05 70 HIS A CA 1
ATOM 555 C C . HIS A 1 70 ? 13.662 25.091 -23.429 1.00 34.74 70 HIS A C 1
ATOM 556 O O . HIS A 1 70 ? 13.778 24.856 -22.234 1.00 33.15 70 HIS A O 1
ATOM 563 N N . TRP A 1 71 ? 12.645 25.779 -23.948 1.00 37.63 71 TRP A N 1
ATOM 564 C CA . TRP A 1 71 ? 11.711 26.545 -23.142 1.00 33.99 71 TRP A CA 1
ATOM 565 C C . TRP A 1 71 ? 10.828 25.635 -22.312 1.00 35.98 71 TRP A C 1
ATOM 566 O O . TRP A 1 71 ? 10.455 25.983 -21.191 1.00 36.19 71 TRP A O 1
ATOM 577 N N . GLN A 1 72 ? 10.510 24.463 -22.859 1.00 30.40 72 GLN A N 1
ATOM 578 C CA . GLN A 1 72 ? 9.659 23.505 -22.161 1.00 32.29 72 GLN A CA 1
ATOM 579 C C . GLN A 1 72 ? 10.365 22.769 -21.021 1.00 29.11 72 GLN A C 1
ATOM 580 O O . GLN A 1 72 ? 9.747 21.954 -20.328 1.00 34.59 72 GLN A O 1
ATOM 586 N N . SER A 1 73 ? 11.662 23.008 -20.847 1.00 32.84 73 SER A N 1
ATOM 587 C CA . SER A 1 73 ? 12.416 22.300 -19.794 1.00 28.19 73 SER A CA 1
ATOM 588 C C . SER A 1 73 ? 12.133 22.819 -18.386 1.00 32.56 73 SER A C 1
ATOM 589 O O . SER A 1 73 ? 12.027 24.032 -18.157 1.00 28.35 73 SER A O 1
ATOM 592 N N . PRO A 1 74 ? 12.044 21.900 -17.419 1.00 35.89 74 PRO A N 1
ATOM 593 C CA . PRO A 1 74 ? 11.943 22.305 -16.013 1.00 35.68 74 PRO A CA 1
ATOM 594 C C . PRO A 1 74 ? 13.154 23.132 -15.596 1.00 30.68 74 PRO A C 1
ATOM 595 O O . PRO A 1 74 ? 13.112 23.775 -14.557 1.00 31.07 74 PRO A O 1
ATOM 599 N N . HIS A 1 75 ? 14.222 23.089 -16.392 1.00 29.32 75 HIS A N 1
ATOM 600 C CA . HIS A 1 75 ? 15.479 23.747 -16.044 1.00 35.15 75 HIS A CA 1
ATOM 601 C C . HIS A 1 75 ? 15.557 25.118 -16.686 1.00 32.04 75 HIS A C 1
ATOM 602 O O . HIS A 1 75 ? 16.519 25.843 -16.505 1.00 33.30 75 HIS A O 1
ATOM 609 N N . MET A 1 76 ? 14.512 25.488 -17.414 1.00 31.72 76 MET A N 1
ATOM 610 C CA . MET A 1 76 ? 14.435 26.853 -17.917 1.00 26.70 76 MET A CA 1
ATOM 611 C C . MET A 1 76 ? 13.834 27.709 -16.813 1.00 28.93 76 MET A C 1
ATOM 612 O O . MET A 1 76 ? 12.702 27.485 -16.374 1.00 38.49 76 MET A O 1
ATOM 617 N N . HIS A 1 77 ? 14.665 28.599 -16.282 1.00 26.15 77 HIS A N 1
ATOM 618 C CA . HIS A 1 77 ? 14.295 29.588 -15.267 1.00 25.18 77 HIS A CA 1
ATOM 619 C C . HIS A 1 77 ? 14.324 31.087 -15.641 1.00 29.84 77 HIS A C 1
ATOM 620 O O . HIS A 1 77 ? 14.317 31.924 -14.756 1.00 26.75 77 HIS A O 1
ATOM 627 N N . ALA A 1 78 ? 14.505 31.409 -16.919 1.00 35.80 78 ALA A N 1
ATOM 628 C CA . ALA A 1 78 ? 14.931 32.760 -17.337 1.00 33.87 78 ALA A CA 1
ATOM 629 C C . ALA A 1 78 ? 13.860 33.840 -17.425 1.00 41.60 78 ALA A C 1
ATOM 630 O O . ALA A 1 78 ? 14.096 35.011 -17.093 1.00 42.48 78 ALA A O 1
ATOM 632 N N . TYR A 1 79 ? 12.705 33.463 -17.945 1.00 37.52 79 TYR A N 1
ATOM 633 C CA . TYR A 1 79 ? 11.660 34.439 -18.199 1.00 49.40 79 TYR A CA 1
ATOM 634 C C . TYR A 1 79 ? 10.356 33.789 -17.812 1.00 50.44 79 TYR A C 1
ATOM 635 O O . TYR A 1 79 ? 10.286 32.561 -17.587 1.00 38.28 79 TYR A O 1
ATOM 644 N N . TYR A 1 80 ? 9.311 34.597 -17.755 1.00 28.33 80 TYR A N 1
ATOM 645 C CA . TYR A 1 80 ? 7.999 34.019 -17.552 1.00 35.44 80 TYR A CA 1
ATOM 646 C C . TYR A 1 80 ? 7.786 32.936 -18.622 1.00 41.16 80 TYR A C 1
ATOM 647 O O . TYR A 1 80 ? 8.313 33.045 -19.738 1.00 37.06 80 TYR A O 1
ATOM 656 N N . PRO A 1 81 ? 7.018 31.888 -18.282 1.00 40.09 81 PRO A N 1
ATOM 657 C CA . PRO A 1 81 ? 6.949 30.648 -19.070 1.00 38.18 81 PRO A CA 1
ATOM 658 C C . PRO A 1 81 ? 6.204 30.790 -20.398 1.00 49.18 81 PRO A C 1
ATOM 659 O O . PRO A 1 81 ? 5.428 31.738 -20.586 1.00 51.31 81 PRO A O 1
ATOM 663 N N . THR A 1 82 ? 6.508 29.903 -21.342 1.00 45.10 82 THR A N 1
ATOM 664 C CA . THR A 1 82 ? 5.575 29.551 -22.415 1.00 49.28 82 THR A CA 1
ATOM 665 C C . THR A 1 82 ? 4.877 28.211 -22.206 1.00 61.69 82 THR A C 1
ATOM 666 O O . THR A 1 82 ? 4.085 27.793 -23.056 1.00 70.21 82 THR A O 1
ATOM 670 N N . SER A 1 83 ? 5.145 27.527 -21.094 1.00 73.54 83 SER A N 1
ATOM 671 C CA . SER A 1 83 ? 5.015 26.072 -21.137 1.00 84.40 83 SER A CA 1
ATOM 672 C C . SER A 1 83 ? 3.666 25.660 -21.717 1.00 89.20 83 SER A C 1
ATOM 673 O O . SER A 1 83 ? 2.598 26.013 -21.211 1.00 89.27 83 SER A O 1
ATOM 676 N N . THR A 1 84 ? 3.761 24.888 -22.793 1.00 87.89 84 THR A N 1
ATOM 677 C CA . THR A 1 84 ? 2.619 24.438 -23.560 1.00 79.31 84 THR A CA 1
ATOM 678 C C . THR A 1 84 ? 2.076 23.209 -22.856 1.00 62.45 84 THR A C 1
ATOM 679 O O . THR A 1 84 ? 2.520 22.885 -21.752 1.00 61.25 84 THR A O 1
ATOM 683 N N . SER A 1 85 ? 1.108 22.533 -23.464 1.00 50.65 85 SER A N 1
ATOM 684 C CA . SER A 1 85 ? 0.651 21.255 -22.906 1.00 43.31 85 SER A CA 1
ATOM 685 C C . SER A 1 85 ? 0.304 20.325 -24.047 1.00 33.44 85 SER A C 1
ATOM 686 O O . SER A 1 85 ? 0.030 20.775 -25.155 1.00 40.29 85 SER A O 1
ATOM 689 N N . TYR A 1 86 ? 0.314 19.024 -23.784 1.00 36.12 86 TYR A N 1
ATOM 690 C CA . TYR A 1 86 ? 0.040 18.048 -24.833 1.00 31.94 86 TYR A CA 1
ATOM 691 C C . TYR A 1 86 ? -1.263 18.346 -25.614 1.00 27.26 86 TYR A C 1
ATOM 692 O O . TYR A 1 86 ? -1.267 18.426 -26.857 1.00 37.11 86 TYR A O 1
ATOM 701 N N . PRO A 1 87 ? -2.381 18.523 -24.887 1.00 37.46 87 PRO A N 1
ATOM 702 C CA . PRO A 1 87 ? -3.658 18.799 -25.548 1.00 42.13 87 PRO A CA 1
ATOM 703 C C . PRO A 1 87 ? -3.596 20.062 -26.385 1.00 40.87 87 PRO A C 1
ATOM 704 O O . PRO A 1 87 ? -4.269 20.151 -27.403 1.00 42.23 87 PRO A O 1
ATOM 708 N N . SER A 1 88 ? -2.810 21.036 -25.950 1.00 40.03 88 SER A N 1
ATOM 709 C CA . SER A 1 88 ? -2.702 22.287 -26.687 1.00 37.34 88 SER A CA 1
ATOM 710 C C . SER A 1 88 ? -2.030 22.093 -28.045 1.00 35.73 88 SER A C 1
ATOM 711 O O . SER A 1 88 ? -2.388 22.738 -29.033 1.00 32.05 88 SER A O 1
ATOM 714 N N . ILE A 1 89 ? -1.042 21.206 -28.076 1.00 32.83 89 ILE A N 1
ATOM 715 C CA . ILE A 1 89 ? -0.343 20.865 -29.300 1.00 32.97 89 ILE A CA 1
ATOM 716 C C . ILE A 1 89 ? -1.296 20.127 -30.248 1.00 36.15 89 ILE A C 1
ATOM 717 O O . ILE A 1 89 ? -1.348 20.403 -31.457 1.00 29.72 89 ILE A O 1
ATOM 722 N N . VAL A 1 90 ? -2.056 19.183 -29.703 1.00 36.51 90 VAL A N 1
ATOM 723 C CA . VAL A 1 90 ? -3.059 18.523 -30.536 1.00 36.05 90 VAL A CA 1
ATOM 724 C C . VAL A 1 90 ? -4.132 19.494 -31.079 1.00 30.79 90 VAL A C 1
ATOM 725 O O . VAL A 1 90 ? -4.460 19.464 -32.251 1.00 31.01 90 VAL A O 1
ATOM 729 N N . GLY A 1 91 ? -4.671 20.351 -30.225 1.00 25.32 91 GLY A N 1
ATOM 730 C CA . GLY A 1 91 ? -5.627 21.346 -30.667 1.00 29.89 91 GLY A CA 1
ATOM 731 C C . GLY A 1 91 ? -5.082 22.252 -31.761 1.00 37.02 91 GLY A C 1
ATOM 732 O O . GLY A 1 91 ? -5.748 22.492 -32.774 1.00 33.69 91 GLY A O 1
ATOM 733 N N . GLU A 1 92 ? -3.867 22.762 -31.585 1.00 31.76 92 GLU A N 1
ATOM 734 C CA . GLU A 1 92 ? -3.357 23.643 -32.608 1.00 34.32 92 GLU A CA 1
ATOM 735 C C . GLU A 1 92 ? -3.220 22.873 -33.910 1.00 32.36 92 GLU A C 1
ATOM 736 O O . GLU A 1 92 ? -3.482 23.406 -34.993 1.00 33.71 92 GLU A O 1
ATOM 742 N N . MET A 1 93 ? -2.798 21.619 -33.820 1.00 36.49 93 MET A N 1
ATOM 743 C CA . MET A 1 93 ? -2.655 20.843 -35.042 1.00 34.60 93 MET A CA 1
ATOM 744 C C . MET A 1 93 ? -4.010 20.654 -35.752 1.00 32.43 93 MET A C 1
ATOM 745 O O . MET A 1 93 ? -4.124 20.813 -36.973 1.00 32.21 93 MET A O 1
ATOM 750 N N . LEU A 1 94 ? -5.034 20.320 -34.982 1.00 30.99 94 LEU A N 1
ATOM 751 C CA . LEU A 1 94 ? -6.387 20.226 -35.512 1.00 31.89 94 LEU A CA 1
ATOM 752 C C . LEU A 1 94 ? -6.786 21.536 -36.238 1.00 34.14 94 LEU A C 1
ATOM 753 O O . LEU A 1 94 ? -7.257 21.514 -37.396 1.00 29.79 94 LEU A O 1
ATOM 758 N N . ALA A 1 95 ? -6.562 22.676 -35.575 1.00 33.41 95 ALA A N 1
ATOM 759 C CA . ALA A 1 95 ? -6.866 23.980 -36.177 1.00 29.94 95 ALA A CA 1
ATOM 760 C C . ALA A 1 95 ? -6.148 24.156 -37.510 1.00 33.52 95 ALA A C 1
ATOM 761 O O . ALA A 1 95 ? -6.735 24.616 -38.491 1.00 35.05 95 ALA A O 1
ATOM 763 N N . SER A 1 96 ? -4.877 23.788 -37.541 1.00 29.41 96 SER A N 1
ATOM 764 C CA . SER A 1 96 ? -4.110 23.856 -38.777 1.00 39.41 96 SER A CA 1
ATOM 765 C C . SER A 1 96 ? -4.737 22.961 -39.849 1.00 36.26 96 SER A C 1
ATOM 766 O O . SER A 1 96 ? -4.708 23.287 -41.035 1.00 32.21 96 SER A O 1
ATOM 769 N N . GLY A 1 97 ? -5.317 21.842 -39.425 1.00 35.65 97 GLY A N 1
ATOM 770 C CA . GLY A 1 97 ? -5.948 20.927 -40.357 1.00 35.02 97 GLY A CA 1
ATOM 771 C C . GLY A 1 97 ? -7.177 21.531 -41.011 1.00 36.16 97 GLY A C 1
ATOM 772 O O . GLY A 1 97 ? -7.436 21.332 -42.193 1.00 46.72 97 GLY A O 1
ATOM 773 N N . PHE A 1 98 ? -7.951 22.271 -40.241 1.00 31.24 98 PHE A N 1
ATOM 774 C CA . PHE A 1 98 ? -9.110 22.937 -40.826 1.00 37.20 98 PHE A CA 1
ATOM 775 C C . PHE A 1 98 ? -8.676 24.141 -41.694 1.00 48.17 98 PHE A C 1
ATOM 776 O O . PHE A 1 98 ? -9.260 24.411 -42.746 1.00 49.56 98 PHE A O 1
ATOM 784 N N . GLY A 1 99 ? -7.653 24.863 -41.243 1.00 36.86 99 GLY A N 1
ATOM 785 C CA . GLY A 1 99 ? -7.068 25.934 -42.033 1.00 38.53 99 GLY A CA 1
ATOM 786 C C . GLY A 1 99 ? -8.100 26.963 -42.446 1.00 42.25 99 GLY A C 1
ATOM 787 O O . GLY A 1 99 ? -8.177 27.377 -43.599 1.00 47.67 99 GLY A O 1
ATOM 788 N N . VAL A 1 100 ? -8.879 27.384 -41.465 1.00 33.55 100 VAL A N 1
ATOM 789 C CA . VAL A 1 100 ? -10.032 28.232 -41.655 1.00 35.76 100 VAL A CA 1
ATOM 790 C C . VAL A 1 100 ? -9.674 29.647 -41.207 1.00 40.72 100 VAL A C 1
ATOM 791 O O . VAL A 1 100 ? -8.900 29.816 -40.271 1.00 48.03 100 VAL A O 1
ATOM 795 N N . ILE A 1 101 ? -10.225 30.673 -41.845 1.00 48.77 101 ILE A N 1
ATOM 796 C CA . ILE A 1 101 ? -10.043 32.009 -41.277 1.00 64.07 101 ILE A CA 1
ATOM 797 C C . ILE A 1 101 ? -11.328 32.778 -40.951 1.00 65.05 101 ILE A C 1
ATOM 798 O O . ILE A 1 101 ? -12.218 32.931 -41.794 1.00 67.52 101 ILE A O 1
ATOM 803 N N . GLY A 1 102 ? -11.373 33.279 -39.717 1.00 62.00 102 GLY A N 1
ATOM 804 C CA . GLY A 1 102 ? -12.564 33.819 -39.082 1.00 53.15 102 GLY A CA 1
ATOM 805 C C . GLY A 1 102 ? -12.834 35.303 -39.254 1.00 55.13 102 GLY A C 1
ATOM 806 O O . GLY A 1 102 ? -13.380 35.935 -38.344 1.00 59.35 102 GLY A O 1
ATOM 807 N N . PHE A 1 103 ? -12.405 35.897 -40.365 1.00 58.75 103 PHE A 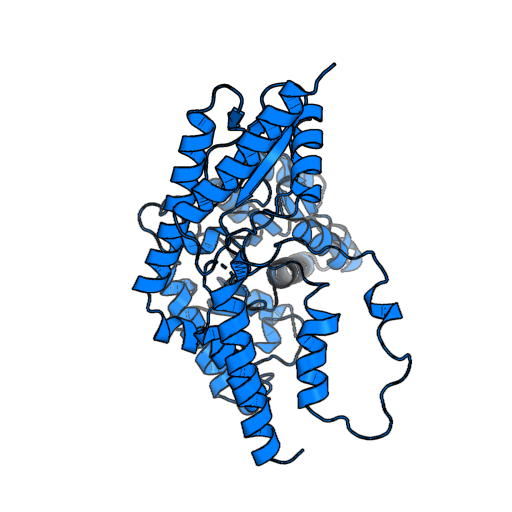N 1
ATOM 808 C CA . PHE A 1 103 ? -12.574 37.346 -40.529 1.00 70.70 103 PHE A CA 1
ATOM 809 C C . PHE A 1 103 ? -14.049 37.815 -40.512 1.00 67.43 103 PHE A C 1
ATOM 810 O O . PHE A 1 103 ? -14.340 39.013 -40.372 1.00 66.44 103 PHE A O 1
ATOM 818 N N . SER A 1 104 ? -14.968 36.862 -40.632 1.00 55.66 104 SER A N 1
ATOM 819 C CA . SER A 1 104 ? -16.391 37.119 -40.422 1.00 52.49 104 SER A CA 1
ATOM 820 C C . SER A 1 104 ? -17.063 35.826 -39.977 1.00 52.11 104 SER A C 1
ATOM 821 O O . SER A 1 104 ? -16.510 34.737 -40.147 1.00 48.26 104 SER A O 1
ATOM 824 N N . TRP A 1 105 ? -18.257 35.949 -39.413 1.00 48.80 105 TRP A N 1
ATOM 825 C CA . TRP A 1 105 ? -18.974 34.793 -38.904 1.00 47.01 105 TRP A CA 1
ATOM 826 C C . TRP A 1 105 ? -19.067 33.692 -39.964 1.00 48.88 105 TRP A C 1
ATOM 827 O O . TRP A 1 105 ? -18.666 32.547 -39.720 1.00 50.35 105 TRP A O 1
ATOM 838 N N . ILE A 1 106 ? -19.579 34.042 -41.144 1.00 47.65 106 ILE A N 1
ATOM 839 C CA . ILE A 1 106 ? -19.786 33.063 -42.214 1.00 45.90 106 ILE A CA 1
ATOM 840 C C . ILE A 1 106 ? -18.477 32.436 -42.734 1.00 50.47 106 ILE A C 1
ATOM 841 O O . ILE A 1 106 ? -18.498 31.358 -43.328 1.00 51.42 106 ILE A O 1
ATOM 846 N N . CYS A 1 107 ? -17.344 33.099 -42.504 1.00 42.22 107 CYS A N 1
ATOM 847 C CA . CYS A 1 107 ? -16.047 32.511 -42.867 1.00 49.42 107 CYS A CA 1
ATOM 848 C C . CYS A 1 107 ? -15.767 31.256 -42.050 1.00 56.76 107 CYS A C 1
ATOM 849 O O . CYS A 1 107 ? -14.975 30.419 -42.465 1.00 54.64 107 CYS A O 1
ATOM 852 N N . SER A 1 108 ? -16.378 31.192 -40.863 1.00 53.89 108 SER A N 1
ATOM 853 C CA . SER A 1 108 ? -16.717 29.957 -40.148 1.00 43.61 108 SER A CA 1
ATOM 854 C C . SER A 1 108 ? -17.408 30.371 -38.844 1.00 45.04 108 SER A C 1
ATOM 855 O O . SER A 1 108 ? -16.802 31.025 -37.999 1.00 46.26 108 SER A O 1
ATOM 858 N N . PRO A 1 109 ? -18.638 29.892 -38.618 1.00 37.40 109 PRO A N 1
ATOM 859 C CA . PRO A 1 109 ? -19.339 30.337 -37.407 1.00 35.11 109 PRO A CA 1
ATOM 860 C C . PRO A 1 109 ? -18.667 29.840 -36.123 1.00 34.60 109 PRO A C 1
ATOM 861 O O . PRO A 1 109 ? -18.629 30.564 -35.127 1.00 35.71 109 PRO A O 1
ATOM 865 N N . ALA A 1 110 ? -18.135 28.618 -36.161 1.00 37.67 110 ALA A N 1
ATOM 866 C CA . ALA A 1 110 ? -17.542 28.001 -34.978 1.00 40.22 110 ALA A CA 1
ATOM 867 C C . ALA A 1 110 ? -16.316 28.754 -34.457 1.00 39.63 110 ALA A C 1
ATOM 868 O O . ALA A 1 110 ? -16.101 28.822 -33.255 1.00 35.71 110 ALA A O 1
ATOM 870 N N . CYS A 1 111 ? -15.501 29.281 -35.368 1.00 40.79 111 CYS A N 1
ATOM 871 C CA . CYS A 1 111 ? -14.324 30.065 -35.006 1.00 42.90 111 CYS A CA 1
ATOM 872 C C . CYS A 1 111 ? -14.746 31.115 -33.964 1.00 46.07 111 CYS A C 1
ATOM 873 O O . CYS A 1 111 ? -14.324 31.085 -32.778 1.00 42.02 111 CYS A O 1
ATOM 876 N N . THR A 1 112 ? -15.633 32.002 -34.403 1.00 42.93 112 THR A N 1
ATOM 877 C CA . THR A 1 112 ? -16.145 33.092 -33.568 1.00 37.01 112 THR A CA 1
ATOM 878 C C . THR A 1 112 ? -16.909 32.640 -32.322 1.00 35.78 112 THR A C 1
ATOM 879 O O . THR A 1 112 ? -16.638 33.113 -31.211 1.00 35.60 112 THR A O 1
ATOM 883 N N . GLU A 1 113 ? -17.851 31.713 -32.481 1.00 34.91 113 GLU A N 1
ATOM 884 C CA . GLU A 1 113 ? -18.665 31.338 -31.320 1.00 30.87 113 GLU A CA 1
ATOM 885 C C . GLU A 1 113 ? -17.838 30.640 -30.240 1.00 29.51 113 GLU A C 1
ATOM 886 O O . GLU A 1 113 ? -18.030 30.884 -29.054 1.00 35.36 113 GLU A O 1
ATOM 892 N N . LEU A 1 114 ? -16.923 29.771 -30.653 1.00 29.55 114 LEU A N 1
ATOM 893 C CA . LEU A 1 114 ? -16.047 29.115 -29.699 1.00 33.29 114 LEU A CA 1
ATOM 894 C C . LEU A 1 114 ? -15.163 30.153 -29.000 1.00 36.87 114 LEU A C 1
ATOM 895 O O . LEU A 1 114 ? -14.917 30.048 -27.796 1.00 38.44 114 LEU A O 1
ATOM 900 N N . GLU A 1 115 ? -14.702 31.170 -29.728 1.00 34.65 115 GLU A N 1
ATOM 901 C CA . GLU A 1 115 ? -13.947 32.219 -29.043 1.00 35.85 115 GLU A CA 1
ATOM 902 C C . GLU A 1 115 ? -14.795 32.871 -27.938 1.00 36.11 115 GLU A C 1
ATOM 903 O O . GLU A 1 115 ? -14.348 33.045 -26.792 1.00 34.17 115 GLU A O 1
ATOM 909 N N . VAL A 1 116 ? -16.025 33.229 -28.284 1.00 33.94 116 VAL A N 1
ATOM 910 C CA . VAL A 1 116 ? -16.937 33.818 -27.303 1.00 32.84 116 VAL A CA 1
ATOM 911 C C . VAL A 1 116 ? -17.049 32.912 -26.059 1.00 35.69 116 VAL A C 1
ATOM 912 O O . VAL A 1 116 ? -16.946 33.364 -24.906 1.00 35.07 116 VAL A O 1
ATOM 916 N N . VAL A 1 117 ? -17.232 31.616 -26.303 1.00 33.81 117 VAL A N 1
ATOM 917 C CA . VAL A 1 117 ? -17.432 30.661 -25.216 1.00 34.33 117 VAL A CA 1
ATOM 918 C C . VAL A 1 117 ? -16.186 30.440 -24.334 1.00 42.32 117 VAL A C 1
ATOM 919 O O . VAL A 1 117 ? -16.297 30.407 -23.114 1.00 45.22 117 VAL A O 1
ATOM 923 N N . VAL A 1 118 ? -15.001 30.292 -24.923 1.00 34.07 118 VAL A N 1
ATOM 924 C CA . VAL A 1 118 ? -13.838 30.087 -24.073 1.00 29.67 118 VAL A CA 1
ATOM 925 C C . VAL A 1 118 ? -13.405 31.379 -23.365 1.00 29.66 118 VAL A C 1
ATOM 926 O O . VAL A 1 118 ? -12.906 31.331 -22.252 1.00 31.68 118 VAL A O 1
ATOM 930 N N . MET A 1 119 ? -13.611 32.529 -23.989 1.00 26.27 119 MET A N 1
ATOM 931 C CA . MET A 1 119 ? -13.308 33.778 -23.297 1.00 24.13 119 MET A CA 1
ATOM 932 C C . MET A 1 119 ? -14.235 33.958 -22.099 1.00 37.61 119 MET A C 1
ATOM 933 O O . MET A 1 119 ? -13.781 34.370 -21.025 1.00 37.37 119 MET A O 1
ATOM 938 N N . ASP A 1 120 ? -15.519 33.625 -22.255 1.00 33.04 120 ASP A N 1
ATOM 939 C CA . ASP A 1 120 ? -16.388 33.616 -21.073 1.00 29.26 120 ASP A CA 1
ATOM 940 C C . ASP A 1 120 ? -15.964 32.578 -20.020 1.00 27.17 120 ASP A C 1
ATOM 941 O O . ASP A 1 120 ? -15.913 32.878 -18.831 1.00 34.25 120 ASP A O 1
ATOM 946 N N . TRP A 1 121 ? -15.646 31.366 -20.452 1.00 29.41 121 TRP A N 1
ATOM 947 C CA . TRP A 1 121 ? -15.137 30.361 -19.525 1.00 31.51 121 TRP A CA 1
ATOM 948 C C . TRP A 1 121 ? -13.966 30.904 -18.694 1.00 36.59 121 TRP A C 1
ATOM 949 O O . TRP A 1 121 ? -13.908 30.745 -17.460 1.00 38.39 121 TRP A O 1
ATOM 960 N N . LEU A 1 122 ? -13.011 31.508 -19.391 1.00 31.33 122 LEU A N 1
ATOM 961 C CA . LEU A 1 122 ? -11.792 32.009 -18.772 1.00 31.14 122 LEU A CA 1
ATOM 962 C C . LEU A 1 122 ? -12.119 33.139 -17.825 1.00 27.66 122 LEU A C 1
ATOM 963 O O . LEU A 1 122 ? -11.554 33.213 -16.742 1.00 33.12 122 LEU A O 1
ATOM 968 N N . ALA A 1 123 ? -13.034 34.020 -18.232 1.00 29.26 123 ALA A N 1
ATOM 969 C CA . ALA A 1 123 ? -13.431 35.132 -17.364 1.00 35.60 123 ALA A CA 1
ATOM 970 C C . ALA A 1 123 ? -14.080 34.643 -16.068 1.00 40.56 123 ALA A C 1
ATOM 971 O O . ALA A 1 123 ? -13.862 35.231 -15.011 1.00 35.29 123 ALA A O 1
ATOM 973 N N . LYS A 1 124 ? -14.864 33.567 -16.141 1.00 35.61 124 LYS A N 1
ATOM 974 C CA . LYS A 1 124 ? -15.428 32.990 -14.918 1.00 40.40 124 LYS A CA 1
ATOM 975 C C . LYS A 1 124 ? -14.351 32.318 -14.057 1.00 38.69 124 LYS A C 1
ATOM 976 O O . LYS A 1 124 ? -14.385 32.379 -12.834 1.00 41.09 124 LYS A O 1
ATOM 982 N N . PHE A 1 125 ? -13.412 31.653 -14.709 1.00 32.44 125 PHE A N 1
ATOM 983 C CA . PHE A 1 125 ? -12.361 30.942 -14.004 1.00 38.88 125 PHE A CA 1
ATOM 984 C C . PHE A 1 125 ? -11.414 31.928 -13.308 1.00 35.44 125 PHE A C 1
ATOM 985 O O . PHE A 1 125 ? -10.887 31.659 -12.229 1.00 36.99 125 PHE A O 1
ATOM 993 N N . LEU A 1 126 ? -11.248 33.096 -13.905 1.00 30.53 126 LEU A N 1
ATOM 994 C CA . LEU A 1 126 ? -10.355 34.106 -13.346 1.00 29.14 126 LEU A CA 1
ATOM 995 C C . LEU A 1 126 ? -11.086 35.018 -12.369 1.00 35.18 126 LEU A C 1
ATOM 996 O O . LEU A 1 126 ? -10.530 36.012 -11.914 1.00 38.58 126 LEU A O 1
ATOM 1001 N N . LYS A 1 127 ? -12.340 34.682 -12.072 1.00 37.89 127 LYS A N 1
ATOM 1002 C CA . LYS A 1 127 ? -13.140 35.436 -11.115 1.00 38.87 127 LYS A CA 1
ATOM 1003 C C . LYS A 1 127 ? -13.205 36.901 -11.512 1.00 34.96 127 LYS A C 1
ATOM 1004 O O . LYS A 1 127 ? -13.226 37.776 -10.657 1.00 40.38 127 LYS A O 1
ATOM 1010 N N . LEU A 1 128 ? -13.196 37.156 -12.813 1.00 34.25 128 LEU A N 1
ATOM 1011 C CA . LEU A 1 128 ? -13.304 38.511 -13.348 1.00 40.89 128 LEU A CA 1
ATOM 1012 C C . LEU A 1 128 ? -14.707 39.074 -13.184 1.00 45.32 128 LEU A C 1
ATOM 1013 O O . LEU A 1 128 ? -15.676 38.318 -13.093 1.00 53.14 128 LEU A O 1
ATOM 1018 N N . PRO A 1 129 ? -14.823 40.410 -13.176 1.00 38.74 129 PRO A N 1
ATOM 1019 C CA . PRO A 1 129 ? -16.150 41.026 -13.122 1.00 44.59 129 PRO A CA 1
ATOM 1020 C C . PRO A 1 129 ? -17.052 40.493 -14.234 1.00 46.63 129 PRO A C 1
ATOM 1021 O O . PRO A 1 129 ? -16.592 40.222 -15.352 1.00 42.57 129 PRO A O 1
ATOM 1025 N N . ALA A 1 130 ? -18.326 40.317 -13.902 1.00 40.30 130 ALA A N 1
ATOM 1026 C CA . ALA A 1 130 ? -19.301 39.754 -14.822 1.00 41.42 130 ALA A CA 1
ATOM 1027 C C . ALA A 1 130 ? -19.340 40.495 -16.148 1.00 40.54 130 ALA A C 1
ATOM 1028 O O . ALA A 1 130 ? -19.441 39.868 -17.205 1.00 47.96 130 ALA A O 1
ATOM 1030 N N . HIS A 1 131 ? -19.237 41.820 -16.100 1.00 44.51 131 HIS A N 1
ATOM 1031 C CA . HIS A 1 131 ? -19.382 42.625 -17.312 1.00 39.75 131 HIS A CA 1
ATOM 1032 C C . HIS A 1 131 ? -18.337 42.330 -18.384 1.00 41.11 131 HIS A C 1
ATOM 1033 O O . HIS A 1 131 ? -18.485 42.735 -19.538 1.00 46.19 131 HIS A O 1
ATOM 1040 N N . PHE A 1 132 ? -17.291 41.603 -18.014 1.00 34.99 132 PHE A N 1
ATOM 1041 C CA . PHE A 1 132 ? -16.311 41.172 -19.002 1.00 38.64 132 PHE A CA 1
ATOM 1042 C C . PHE A 1 132 ? -16.793 39.961 -19.802 1.00 38.89 132 PHE A C 1
ATOM 1043 O O . PHE A 1 132 ? -16.132 39.544 -20.742 1.00 37.46 132 PHE A O 1
ATOM 1051 N N . GLN A 1 133 ? -17.939 39.396 -19.429 1.00 41.03 133 GLN A N 1
ATOM 1052 C CA . GLN A 1 133 ? -18.487 38.258 -20.174 1.00 46.32 133 GLN A CA 1
ATOM 1053 C C . GLN A 1 133 ? -19.352 38.692 -21.355 1.00 47.73 133 GLN A C 1
ATOM 1054 O O . GLN A 1 133 ? -20.143 39.639 -21.257 1.00 50.39 133 GLN A O 1
ATOM 1060 N N . HIS A 1 134 ? -19.202 38.003 -22.476 1.00 39.65 134 HIS A N 1
ATOM 1061 C CA . HIS A 1 134 ? -20.055 38.284 -23.614 1.00 38.92 134 HIS A CA 1
ATOM 1062 C C . HIS A 1 134 ? -21.507 38.058 -23.189 1.00 52.49 134 HIS A C 1
ATOM 1063 O O . HIS A 1 134 ? -22.375 38.898 -23.433 1.00 50.52 134 HIS A O 1
ATOM 1070 N N . ALA A 1 135 ? -21.755 36.924 -22.534 1.00 49.91 135 ALA A N 1
ATOM 1071 C CA . ALA A 1 135 ? -23.115 36.525 -22.179 1.00 49.93 135 ALA A CA 1
ATOM 1072 C C . ALA A 1 135 ? -23.798 37.582 -21.355 1.00 49.21 135 ALA A C 1
ATOM 1073 O O . ALA A 1 135 ? -25.018 37.702 -21.393 1.00 53.57 135 ALA A O 1
ATOM 1075 N N . SER A 1 136 ? -23.013 38.343 -20.603 1.00 45.16 136 SER A N 1
ATOM 1076 C CA . SER A 1 136 ? -23.561 39.417 -19.782 1.00 51.87 136 SER A CA 1
ATOM 1077 C C . SER A 1 136 ? -24.264 40.493 -20.607 1.00 49.60 136 SER A C 1
ATOM 1078 O O . SER A 1 136 ? -23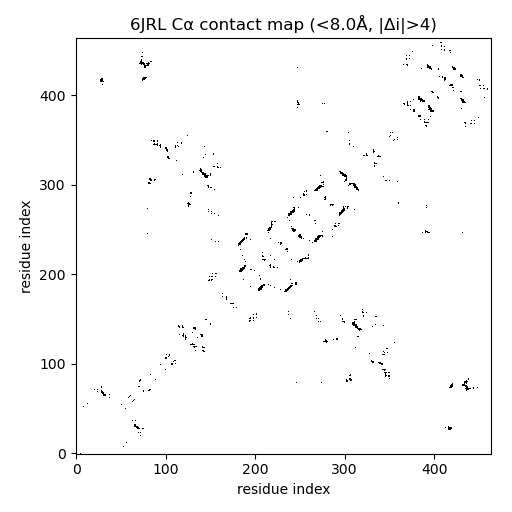.903 40.751 -21.754 1.00 45.87 136 SER A O 1
ATOM 1081 N N . ASP A 1 137 ? -25.278 41.111 -20.015 1.00 58.26 137 ASP A N 1
ATOM 1082 C CA . ASP A 1 137 ? -25.848 42.329 -20.569 1.00 67.49 137 ASP A CA 1
ATOM 1083 C C . ASP A 1 137 ? -24.746 43.385 -20.570 1.00 60.07 137 ASP A C 1
ATOM 1084 O O . ASP A 1 137 ? -23.937 43.451 -19.645 1.00 67.18 137 ASP A O 1
ATOM 1089 N N . GLY A 1 138 ? -24.723 44.217 -21.599 1.00 60.34 138 GLY A N 1
ATOM 1090 C CA . GLY A 1 138 ? -23.661 45.190 -21.751 1.00 62.09 138 GLY A CA 1
ATOM 1091 C C . GLY A 1 138 ? -22.709 44.878 -22.896 1.00 54.30 138 GLY A C 1
ATOM 1092 O O . GLY A 1 138 ? -22.681 43.768 -23.414 1.00 53.92 138 GLY A O 1
ATOM 1093 N N . PRO A 1 139 ? -21.925 45.876 -23.294 1.00 47.51 139 PRO A N 1
ATOM 1094 C CA . PRO A 1 139 ? -21.044 45.754 -24.462 1.00 45.25 139 PRO A CA 1
ATOM 1095 C C . PRO A 1 139 ? -19.698 45.092 -24.166 1.00 35.53 139 PRO A C 1
ATOM 1096 O O . PRO A 1 139 ? -18.863 44.992 -25.065 1.00 42.45 139 PRO A O 1
ATOM 1100 N N . GLY A 1 140 ? -19.491 44.648 -22.931 1.00 38.94 140 GLY A N 1
ATOM 1101 C CA . GLY A 1 140 ? -18.247 43.998 -22.558 1.00 40.04 140 GLY A CA 1
ATOM 1102 C C . GLY A 1 140 ? -17.991 42.625 -23.162 1.00 45.99 140 GLY A C 1
ATOM 1103 O O . GLY A 1 140 ? -18.913 41.869 -23.495 1.00 46.57 140 GLY A O 1
ATOM 1104 N N . GLY A 1 141 ? -16.717 42.283 -23.290 1.00 42.72 141 GLY A N 1
ATOM 1105 C CA . GLY A 1 141 ? -16.376 40.967 -23.790 1.00 41.10 141 GLY A CA 1
ATOM 1106 C C . GLY A 1 141 ? -14.888 40.782 -23.974 1.00 40.24 141 GLY A C 1
ATOM 1107 O O . GLY A 1 141 ? -14.139 41.754 -23.908 1.00 34.26 141 GLY A O 1
ATOM 1108 N N . GLY A 1 142 ? -14.458 39.532 -24.124 1.00 35.09 142 GLY A N 1
ATOM 1109 C CA . GLY A 1 142 ? -13.067 39.236 -24.424 1.00 36.99 142 GLY A CA 1
ATOM 1110 C C . GLY A 1 142 ? -12.777 38.763 -25.838 1.00 31.84 142 GLY A C 1
ATOM 1111 O O . GLY A 1 142 ? -13.624 38.197 -26.535 1.00 32.29 142 GLY A O 1
ATOM 1112 N N . VAL A 1 143 ? -11.523 38.890 -26.222 1.00 29.44 143 VAL A N 1
ATOM 1113 C CA . VAL A 1 143 ? -11.103 38.518 -27.558 1.00 27.44 143 VAL A CA 1
ATOM 1114 C C . VAL A 1 143 ? -9.706 37.972 -27.439 1.00 28.15 143 VAL A C 1
ATOM 1115 O O . VAL A 1 143 ? -8.906 38.469 -26.637 1.00 32.86 143 VAL A O 1
ATOM 1119 N N . ILE A 1 144 ? -9.402 36.934 -28.208 1.00 28.05 144 ILE A N 1
ATOM 1120 C CA . ILE A 1 144 ? -8.054 36.368 -28.209 1.00 24.51 144 ILE A CA 1
ATOM 1121 C C . ILE A 1 144 ? -7.166 37.154 -29.167 1.00 31.77 144 ILE A C 1
ATOM 1122 O O . ILE A 1 144 ? -7.548 37.388 -30.307 1.00 32.58 144 ILE A O 1
ATOM 1127 N N . GLN A 1 145 ? -6.003 37.599 -28.697 1.00 37.01 145 GLN A N 1
ATOM 1128 C CA . GLN A 1 145 ? -5.078 38.379 -29.522 1.00 29.02 145 GLN A CA 1
ATOM 1129 C C . GLN A 1 145 ? -3.791 37.560 -29.722 1.00 40.99 145 GLN A C 1
ATOM 1130 O O . GLN A 1 145 ? -3.655 36.463 -29.178 1.00 32.50 145 GLN A O 1
ATOM 1136 N N . GLY A 1 146 ? -2.842 38.088 -30.489 1.00 40.24 146 GLY A N 1
ATOM 1137 C CA . GLY A 1 146 ? -1.617 37.358 -30.747 1.00 40.93 146 GLY A CA 1
ATOM 1138 C C . GLY A 1 146 ? -0.678 37.380 -29.553 1.00 46.16 146 GLY A C 1
ATOM 1139 O O . GLY A 1 146 ? -0.056 36.368 -29.233 1.00 45.42 146 GLY A O 1
ATOM 1140 N N . SER A 1 147 ? -0.588 38.523 -28.872 1.00 31.36 147 SER A N 1
ATOM 1141 C CA . SER A 1 147 ? 0.386 38.673 -27.802 1.00 30.99 147 SER A CA 1
ATOM 1142 C C . SER A 1 147 ? -0.049 39.780 -26.869 1.00 36.65 147 SER A C 1
ATOM 1143 O O . SER A 1 147 ? -1.016 40.479 -27.146 1.00 28.40 147 SER A O 1
ATOM 1146 N N . ALA A 1 148 ? 0.695 39.980 -25.785 1.00 34.76 148 ALA A N 1
ATOM 1147 C CA . ALA A 1 148 ? 0.367 41.045 -24.851 1.00 32.21 148 ALA A CA 1
ATOM 1148 C C . ALA A 1 148 ? 0.762 42.386 -25.455 1.00 30.93 148 ALA A C 1
ATOM 1149 O O . ALA A 1 148 ? 0.132 43.399 -25.184 1.00 38.80 148 ALA A O 1
ATOM 1151 N N . SER A 1 149 ? 1.801 42.370 -26.286 1.00 38.15 149 SER A N 1
ATOM 1152 C CA . SER A 1 149 ? 2.237 43.554 -27.019 1.00 30.96 149 SER A CA 1
ATOM 1153 C C . SER A 1 149 ? 1.111 44.063 -27.891 1.00 33.85 149 SER A C 1
ATOM 1154 O O . SER A 1 149 ? 0.814 45.264 -27.889 1.00 30.06 149 SER A O 1
ATOM 1157 N N . GLU A 1 150 ? 0.472 43.150 -28.627 1.00 29.35 150 GLU A N 1
ATOM 1158 C CA . GLU A 1 150 ? -0.690 43.527 -29.433 1.00 30.66 150 GLU A CA 1
ATOM 1159 C C . GLU A 1 150 ? -1.888 44.010 -28.590 1.00 30.37 150 GLU A C 1
ATOM 1160 O O . GLU A 1 150 ? -2.523 44.979 -28.937 1.00 32.62 150 GLU A O 1
ATOM 1166 N N . ALA A 1 151 ? -2.209 43.341 -27.491 1.00 29.27 151 ALA A N 1
ATOM 1167 C CA . ALA A 1 151 ? -3.330 43.785 -26.667 1.00 27.66 151 ALA A CA 1
ATOM 1168 C C . ALA A 1 151 ? -3.123 45.192 -26.094 1.00 30.77 151 ALA A C 1
ATOM 1169 O O . ALA A 1 151 ? -4.058 46.027 -26.055 1.00 32.96 151 ALA A O 1
ATOM 1171 N N . VAL A 1 152 ? -1.899 45.451 -25.638 1.00 31.51 152 VAL A N 1
ATOM 1172 C CA . VAL A 1 152 ? -1.524 46.786 -25.142 1.00 27.08 152 VAL A CA 1
ATOM 1173 C C . VAL A 1 152 ? -1.608 47.823 -26.272 1.00 33.46 152 VAL A C 1
ATOM 1174 O O . VAL A 1 152 ? -2.151 48.917 -26.094 1.00 43.68 152 VAL A O 1
ATOM 1178 N N . LEU A 1 153 ? -1.089 47.462 -27.440 1.00 29.02 153 LEU A N 1
ATOM 1179 C CA . LEU A 1 153 ? -1.168 48.324 -28.606 1.00 27.01 153 LEU A CA 1
ATOM 1180 C C . LEU A 1 153 ? -2.624 48.642 -28.949 1.00 33.94 153 LEU A C 1
ATOM 1181 O O . LEU A 1 153 ? -2.981 49.799 -29.119 1.00 30.06 153 LEU A O 1
ATOM 1186 N N . VAL A 1 154 ? -3.471 47.622 -29.023 1.00 31.74 154 VAL A N 1
ATOM 1187 C CA . VAL A 1 154 ? -4.887 47.833 -29.289 1.00 27.08 154 VAL A CA 1
ATOM 1188 C C . VAL A 1 154 ? -5.508 48.832 -28.316 1.00 38.12 154 VAL A C 1
ATOM 1189 O O . VAL A 1 154 ? -6.179 49.784 -28.744 1.00 36.52 154 VAL A O 1
ATOM 1193 N N . ALA A 1 155 ? -5.298 48.611 -27.018 1.00 33.10 155 ALA A N 1
ATOM 1194 C CA . ALA A 1 155 ? -5.868 49.498 -26.003 1.00 34.30 155 ALA A CA 1
ATOM 1195 C C . ALA A 1 155 ? -5.368 50.951 -26.121 1.00 37.13 155 ALA A C 1
ATOM 1196 O O . ALA A 1 155 ? -6.150 51.907 -26.007 1.00 35.03 155 ALA A O 1
ATOM 1198 N N . VAL A 1 156 ? -4.066 51.110 -26.330 1.00 27.26 156 VAL A N 1
ATOM 1199 C CA . VAL A 1 156 ? -3.483 52.437 -26.536 1.00 37.85 156 VAL A CA 1
ATOM 1200 C C . VAL A 1 156 ? -4.046 53.156 -27.771 1.00 44.62 156 VAL A C 1
ATOM 1201 O O . VAL A 1 156 ? -4.419 54.321 -27.687 1.00 43.43 156 VAL A O 1
ATOM 1205 N N . LEU A 1 157 ? -4.093 52.464 -28.911 1.00 37.87 157 LEU A N 1
ATOM 1206 C CA . LEU A 1 157 ? -4.614 53.037 -30.157 1.00 36.76 157 LEU A CA 1
ATOM 1207 C C . LEU A 1 157 ? -6.099 53.381 -30.062 1.00 38.78 157 LEU A C 1
ATOM 1208 O O . LEU A 1 157 ? -6.554 54.429 -30.531 1.00 43.89 157 LEU A O 1
ATOM 1213 N N . ALA A 1 158 ? -6.860 52.476 -29.464 1.00 40.80 158 ALA A N 1
ATOM 1214 C CA . ALA A 1 158 ? -8.271 52.707 -29.241 1.00 37.61 158 ALA A CA 1
ATOM 1215 C C . ALA A 1 158 ? -8.472 53.930 -28.343 1.00 46.16 158 ALA A C 1
ATOM 1216 O O . ALA A 1 158 ? -9.321 54.785 -28.634 1.00 42.80 158 ALA A O 1
ATOM 1218 N N . ALA A 1 159 ? -7.704 54.014 -27.253 1.00 39.12 159 ALA A N 1
ATOM 1219 C CA . ALA A 1 159 ? -7.810 55.165 -26.348 1.00 36.89 159 ALA A CA 1
ATOM 1220 C C . ALA A 1 159 ? -7.418 56.465 -27.051 1.00 44.32 159 ALA A C 1
ATOM 1221 O O . ALA A 1 159 ? -8.018 57.507 -26.810 1.00 52.10 159 ALA A O 1
ATOM 1223 N N . ARG A 1 160 ? -6.411 56.399 -27.916 1.00 41.30 160 ARG A N 1
ATOM 1224 C CA . ARG A 1 160 ? -5.973 57.580 -28.648 1.00 46.08 160 ARG A CA 1
ATOM 1225 C C . ARG A 1 160 ? -7.069 58.057 -29.612 1.00 48.07 160 ARG A C 1
ATOM 1226 O O . ARG A 1 160 ? -7.332 59.253 -29.724 1.00 45.86 160 ARG A O 1
ATOM 1234 N N . GLU A 1 161 ? -7.733 57.116 -30.280 1.00 48.63 161 GLU A N 1
ATOM 1235 C CA . GLU A 1 161 ? -8.797 57.475 -31.221 1.00 54.42 161 GLU A CA 1
ATOM 1236 C C . GLU A 1 161 ? -10.030 58.026 -30.514 1.00 51.54 161 GLU A C 1
ATOM 1237 O O . GLU A 1 161 ? -10.650 58.994 -30.983 1.00 42.36 161 GLU A O 1
ATOM 1243 N N . GLN A 1 162 ? -10.389 57.399 -29.397 1.00 52.10 162 GLN A N 1
ATOM 1244 C CA . GLN A 1 162 ? -11.535 57.854 -28.616 1.00 55.67 162 GLN A CA 1
ATOM 1245 C C . GLN A 1 162 ? -11.258 59.230 -28.044 1.00 54.76 162 GLN A C 1
ATOM 1246 O O . GLN A 1 162 ? -12.147 60.077 -28.011 1.00 48.92 162 GLN A O 1
ATOM 1252 N N . ALA A 1 163 ? -10.023 59.452 -27.598 1.00 55.40 163 ALA A N 1
ATOM 1253 C CA . ALA A 1 163 ? -9.625 60.761 -27.084 1.00 53.17 163 ALA A CA 1
ATOM 1254 C C . ALA A 1 163 ? -9.731 61.835 -28.166 1.00 52.81 163 ALA A C 1
ATOM 1255 O O . ALA A 1 163 ? -10.393 62.852 -27.957 1.00 52.22 163 ALA A O 1
ATOM 1257 N N . VAL A 1 164 ? -9.088 61.615 -29.313 1.00 53.35 164 VAL A N 1
ATOM 1258 C CA . VAL A 1 164 ? -9.117 62.621 -30.379 1.00 64.42 164 VAL A CA 1
ATOM 1259 C C . VAL A 1 164 ? -10.500 62.798 -31.006 1.00 66.18 164 VAL A C 1
ATOM 1260 O O . VAL A 1 164 ? -10.747 63.787 -31.686 1.00 71.03 164 VAL A O 1
ATOM 1264 N N . ALA A 1 165 ? -11.394 61.836 -30.811 1.00 59.36 165 ALA A N 1
ATOM 1265 C CA . ALA A 1 165 ? -12.782 62.046 -31.221 1.00 60.05 165 ALA A CA 1
ATOM 1266 C C . ALA A 1 165 ? -13.611 62.824 -30.188 1.00 58.70 165 ALA A C 1
ATOM 1267 O O . ALA A 1 165 ? -14.422 63.680 -30.552 1.00 61.94 165 ALA A O 1
ATOM 1269 N N . ASN A 1 166 ? -13.412 62.515 -28.910 1.00 50.23 166 ASN A N 1
ATOM 1270 C CA . ASN A 1 166 ? -14.187 63.120 -27.832 1.00 62.00 166 ASN A CA 1
ATOM 1271 C C . ASN A 1 166 ? -13.784 64.561 -27.632 1.00 75.76 166 ASN A C 1
ATOM 1272 O O . ASN A 1 166 ? -14.580 65.391 -27.201 1.00 77.71 166 ASN A O 1
ATOM 1277 N N . TYR A 1 167 ? -12.527 64.842 -27.940 1.00 82.55 167 TYR A N 1
ATOM 1278 C CA . TYR A 1 167 ? -11.980 66.173 -27.774 1.00 85.14 167 TYR A CA 1
ATOM 1279 C C . TYR A 1 167 ? -12.359 67.014 -28.977 1.00 92.01 167 TYR A C 1
ATOM 1280 O O . TYR A 1 167 ? -13.064 68.006 -28.847 1.00 99.09 167 TYR A O 1
ATOM 1289 N N . ARG A 1 168 ? -11.889 66.611 -30.152 1.00 94.53 168 ARG A N 1
ATOM 1290 C CA . ARG A 1 168 ? -12.187 67.344 -31.379 1.00 101.44 168 ARG A CA 1
ATOM 1291 C C . ARG A 1 168 ? -13.680 67.605 -31.577 1.00 105.82 168 ARG A C 1
ATOM 1292 O O . ARG A 1 168 ? -14.059 68.623 -32.153 1.00 110.51 168 ARG A O 1
ATOM 1300 N N . GLU A 1 169 ? -14.522 66.685 -31.117 1.00 99.48 169 GLU A N 1
ATOM 1301 C CA . GLU A 1 169 ? -15.964 66.889 -31.182 1.00 93.44 169 GLU A CA 1
ATOM 1302 C C . GLU A 1 169 ? -16.365 67.947 -30.167 1.00 85.48 169 GLU A C 1
ATOM 1303 O O . GLU A 1 169 ? -17.331 68.682 -30.365 1.00 86.27 169 GLU A O 1
ATOM 1309 N N . SER A 1 170 ? -15.609 68.019 -29.079 1.00 78.43 170 SER A N 1
ATOM 1310 C CA . SER A 1 170 ? -15.855 69.002 -28.026 1.00 77.68 170 SER A CA 1
ATOM 1311 C C . SER A 1 170 ? -15.296 70.387 -28.386 1.00 74.90 170 SER A C 1
ATOM 1312 O O . SER A 1 170 ? -15.780 71.411 -27.899 1.00 75.04 170 SER A O 1
ATOM 1315 N N . HIS A 1 171 ? -14.264 70.407 -29.226 1.00 66.23 171 HIS A N 1
ATOM 1316 C CA . HIS A 1 171 ? -13.618 71.651 -29.620 1.00 63.28 171 HIS A CA 1
ATOM 1317 C C . HIS A 1 171 ? -13.178 71.640 -31.090 1.00 72.87 171 HIS A C 1
ATOM 1318 O O . HIS A 1 171 ? -11.982 71.551 -31.382 1.00 78.23 171 HIS A O 1
ATOM 1325 N N . PRO A 1 172 ? -14.151 71.743 -32.020 1.00 73.99 172 PRO A N 1
ATOM 1326 C CA . PRO A 1 172 ? -13.936 71.639 -33.474 1.00 69.18 172 PRO A CA 1
ATOM 1327 C C . PRO A 1 172 ? -13.076 72.756 -34.079 1.00 71.31 172 PRO A C 1
ATOM 1328 O O . PRO A 1 172 ? -12.637 72.612 -35.226 1.00 70.21 172 PRO A O 1
ATOM 1332 N N . GLU A 1 173 ? -12.858 73.847 -33.344 1.00 64.88 173 GLU A N 1
ATOM 1333 C CA . GLU A 1 173 ? -11.947 74.891 -33.810 1.00 75.24 173 GLU A CA 1
ATOM 1334 C C . GLU A 1 173 ? -10.506 74.375 -33.858 1.00 81.17 173 GLU A C 1
ATOM 1335 O O . GLU A 1 173 ? -9.675 74.880 -34.621 1.00 79.55 173 GLU A O 1
ATOM 1341 N N . LEU A 1 174 ? -10.221 73.364 -33.039 1.00 78.20 174 LEU A N 1
ATOM 1342 C CA . LEU A 1 174 ? -8.910 72.724 -33.038 1.00 72.92 174 LEU A CA 1
ATOM 1343 C C . LEU A 1 174 ? -8.799 71.701 -34.173 1.00 66.89 174 LEU A C 1
ATOM 1344 O O . LEU A 1 174 ? -9.720 70.911 -34.412 1.00 61.67 174 LEU A O 1
ATOM 1349 N N . SER A 1 175 ? -7.681 71.744 -34.890 1.00 57.88 175 SER A N 1
ATOM 1350 C CA . SER A 1 175 ? -7.423 70.780 -35.952 1.00 70.70 175 SER A CA 1
ATOM 1351 C C . SER A 1 175 ? -6.966 69.436 -35.370 1.00 71.03 175 SER A C 1
ATOM 1352 O O . SER A 1 175 ? -6.486 69.370 -34.235 1.00 61.26 175 SER A O 1
ATOM 1355 N N . GLU A 1 176 ? -7.137 68.366 -36.142 1.00 74.93 176 GLU A N 1
ATOM 1356 C CA . GLU A 1 176 ? -6.663 67.055 -35.719 1.00 72.39 176 GLU A CA 1
ATOM 1357 C C . GLU A 1 176 ? -5.176 67.127 -35.401 1.00 63.27 176 GLU A C 1
ATOM 1358 O O . GLU A 1 176 ? -4.715 66.528 -34.430 1.00 68.67 176 GLU A O 1
ATOM 1364 N N . SER A 1 177 ? -4.422 67.866 -36.211 1.00 54.44 177 SER A N 1
ATOM 1365 C CA . SER A 1 177 ? -2.983 67.962 -35.988 1.00 59.09 177 SER A CA 1
ATOM 1366 C C . SER A 1 177 ? -2.699 68.385 -34.551 1.00 57.67 177 SER A C 1
ATOM 1367 O O . SER A 1 177 ? -1.933 67.729 -33.846 1.00 50.30 177 SER A O 1
ATOM 1370 N N . GLU A 1 178 ? -3.346 69.469 -34.128 1.00 61.22 178 GLU A N 1
ATOM 1371 C CA . GLU A 1 178 ? -3.130 70.073 -32.812 1.00 61.74 178 GLU A CA 1
ATOM 1372 C C . GLU A 1 178 ? -3.512 69.139 -31.678 1.00 49.97 178 GLU A C 1
ATOM 1373 O O . GLU A 1 178 ? -2.776 68.979 -30.695 1.00 51.55 178 GLU A O 1
ATOM 1379 N N . VAL A 1 179 ? -4.694 68.549 -31.802 1.00 50.71 179 VAL A N 1
ATOM 1380 C CA . VAL A 1 179 ? -5.174 67.631 -30.778 1.00 55.28 179 VAL A CA 1
ATOM 1381 C C . VAL A 1 179 ? -4.219 66.448 -30.659 1.00 46.49 179 VAL A C 1
ATOM 1382 O O . VAL A 1 179 ? -3.666 66.213 -29.596 1.00 48.85 179 VAL A O 1
ATOM 1386 N N . ARG A 1 180 ? -4.003 65.735 -31.763 1.00 51.90 180 ARG A N 1
ATOM 1387 C CA . ARG A 1 180 ? -3.083 64.592 -31.781 1.00 52.64 180 ARG A CA 1
ATOM 1388 C C . ARG A 1 180 ? -1.693 64.936 -31.235 1.00 56.24 180 ARG A C 1
ATOM 1389 O O . ARG A 1 180 ? -1.078 64.118 -30.543 1.00 48.13 180 ARG A O 1
ATOM 1397 N N . GLY A 1 181 ? -1.216 66.146 -31.521 1.00 47.66 181 GLY A N 1
ATOM 1398 C CA . GLY A 1 181 ? 0.088 66.582 -31.046 1.00 40.22 181 GLY A CA 1
ATOM 1399 C C . GLY A 1 181 ? 0.080 66.944 -29.578 1.00 46.98 181 GLY A C 1
ATOM 1400 O O . GLY A 1 181 ? 1.152 67.113 -28.947 1.00 42.75 181 GLY A O 1
ATOM 1401 N N . ARG A 1 182 ? -1.123 67.084 -29.019 1.00 47.17 182 ARG A N 1
ATOM 1402 C CA . ARG A 1 182 ? -1.238 67.326 -27.575 1.00 45.90 182 ARG A CA 1
ATOM 1403 C C . ARG A 1 182 ? -1.492 66.097 -26.692 1.00 50.35 182 ARG A C 1
ATOM 1404 O O . ARG A 1 182 ? -1.550 66.215 -25.466 1.00 44.34 182 ARG A O 1
ATOM 1412 N N . LEU A 1 183 ? -1.643 64.924 -27.305 1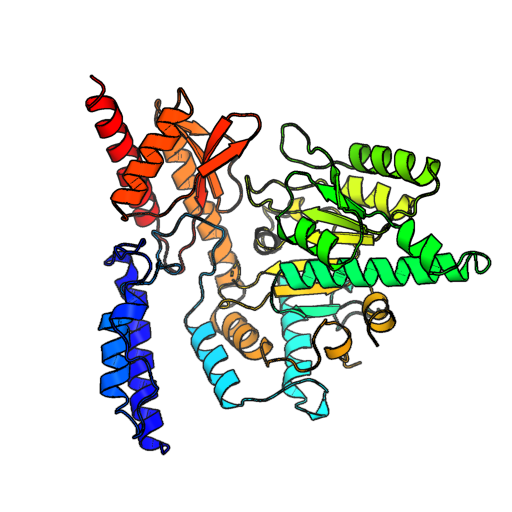.00 51.85 183 LEU A N 1
ATOM 1413 C CA . LEU A 1 183 ? -1.958 63.717 -26.548 1.00 49.22 183 LEU A CA 1
ATOM 1414 C C . LEU A 1 183 ? -0.788 63.254 -25.696 1.00 43.08 183 LEU A C 1
ATOM 1415 O O . LEU A 1 183 ? 0.362 63.338 -26.107 1.00 50.07 183 LEU A O 1
ATOM 1420 N N . VAL A 1 184 ? -1.098 62.759 -24.506 1.00 43.64 184 VAL A N 1
ATOM 1421 C CA . VAL A 1 184 ? -0.099 62.188 -23.611 1.00 43.62 184 VAL A CA 1
ATOM 1422 C C . VAL A 1 184 ? -0.679 60.963 -22.887 1.00 44.79 184 VAL A C 1
ATOM 1423 O O . VAL A 1 184 ? -1.881 60.903 -22.613 1.00 47.52 184 VAL A O 1
ATOM 1427 N N . ALA A 1 185 ? 0.166 59.977 -22.597 1.00 41.39 185 ALA A N 1
ATOM 1428 C CA . ALA A 1 185 ? -0.283 58.758 -21.923 1.00 45.43 185 ALA A CA 1
ATOM 1429 C C . ALA A 1 185 ? 0.731 58.361 -20.856 1.00 52.42 185 ALA A C 1
ATOM 1430 O O . ALA A 1 185 ? 1.839 58.892 -20.836 1.00 47.64 185 ALA A O 1
ATOM 1432 N N . TYR A 1 186 ? 0.358 57.439 -19.969 1.00 51.62 186 TYR A N 1
ATOM 1433 C CA . TYR A 1 186 ? 1.193 57.126 -18.811 1.00 46.82 186 TYR A CA 1
ATOM 1434 C C . TYR A 1 186 ? 1.369 55.623 -18.551 1.00 42.45 186 TYR A C 1
ATOM 1435 O O . TYR A 1 186 ? 0.544 54.805 -18.967 1.00 42.04 186 TYR A O 1
ATOM 1444 N N . SER A 1 187 ? 2.458 55.286 -17.862 1.00 43.18 187 SER A N 1
ATOM 1445 C CA . SER A 1 187 ? 2.742 53.926 -17.391 1.00 46.92 187 SER A CA 1
ATOM 1446 C C . SER A 1 187 ? 3.757 53.951 -16.251 1.00 43.94 187 SER A C 1
ATOM 1447 O O . SER A 1 187 ? 4.203 55.006 -15.817 1.00 41.35 187 SER A O 1
ATOM 1450 N N . SER A 1 188 ? 4.112 52.779 -15.755 1.00 39.60 188 SER A N 1
ATOM 1451 C CA . SER A 1 188 ? 5.159 52.679 -14.753 1.00 37.06 188 SER A CA 1
ATOM 1452 C C . SER A 1 188 ? 6.554 52.664 -15.381 1.00 39.54 188 SER A C 1
ATOM 1453 O O . SER A 1 188 ? 6.732 52.224 -16.518 1.00 36.50 188 SER A O 1
ATOM 1456 N N . ASP A 1 189 ? 7.558 53.126 -14.643 1.00 37.34 189 ASP A N 1
ATOM 1457 C CA . ASP A 1 189 ? 8.932 52.923 -15.101 1.00 43.91 189 ASP A CA 1
ATOM 1458 C C . ASP A 1 189 ? 9.368 51.453 -14.962 1.00 44.67 189 ASP A C 1
ATOM 1459 O O . ASP A 1 189 ? 10.457 51.079 -15.403 1.00 45.00 189 ASP A O 1
ATOM 1464 N N . GLN A 1 190 ? 8.518 50.631 -14.343 1.00 46.15 190 GLN A N 1
ATOM 1465 C CA . GLN A 1 190 ? 8.742 49.175 -14.247 1.00 43.86 190 GLN A CA 1
ATOM 1466 C C . GLN A 1 190 ? 7.962 48.347 -15.286 1.00 42.43 190 GLN A C 1
ATOM 1467 O O . GLN A 1 190 ? 7.990 47.112 -15.268 1.00 39.89 190 GLN A O 1
ATOM 1473 N N . SER A 1 191 ? 7.256 49.026 -16.178 1.00 40.24 191 SER A N 1
ATOM 1474 C CA . SER A 1 191 ? 6.417 48.350 -17.165 1.00 36.86 191 SER A CA 1
ATOM 1475 C C . SER A 1 191 ? 7.244 47.616 -18.226 1.00 37.28 191 SER A C 1
ATOM 1476 O O . SER A 1 191 ? 8.413 47.919 -18.442 1.00 37.44 191 SER A O 1
ATOM 1479 N N . ASN A 1 192 ? 6.622 46.644 -18.883 1.00 39.78 192 ASN A N 1
ATOM 1480 C CA . ASN A 1 192 ? 7.273 45.883 -19.942 1.00 39.59 192 ASN A CA 1
ATOM 1481 C C . ASN A 1 192 ? 7.660 46.796 -21.113 1.00 41.82 192 ASN A C 1
ATOM 1482 O O . ASN A 1 192 ? 7.009 47.818 -21.355 1.00 35.63 192 ASN A O 1
ATOM 1487 N N . SER A 1 193 ? 8.716 46.440 -21.841 1.00 40.58 193 SER A N 1
ATOM 1488 C CA . SER A 1 193 ? 9.167 47.270 -22.962 1.00 42.24 193 SER A CA 1
ATOM 1489 C C . SER A 1 193 ? 8.117 47.414 -24.077 1.00 41.78 193 SER A C 1
ATOM 1490 O O . SER A 1 193 ? 8.141 48.373 -24.857 1.00 39.17 193 SER A O 1
ATOM 1493 N N . CYS A 1 194 ? 7.173 46.479 -24.129 1.00 41.44 194 CYS A N 1
ATOM 1494 C CA . CYS A 1 194 ? 6.075 46.580 -25.088 1.00 44.11 194 CYS A CA 1
ATOM 1495 C C . CYS A 1 194 ? 5.211 47.842 -24.887 1.00 42.76 194 CYS A C 1
ATOM 1496 O O . CYS A 1 194 ? 4.528 48.293 -25.812 1.00 45.68 194 CYS A O 1
ATOM 1499 N N . ILE A 1 195 ? 5.222 48.395 -23.678 1.00 41.05 195 ILE A N 1
ATOM 1500 C CA . ILE A 1 195 ? 4.508 49.644 -23.424 1.00 42.67 195 ILE A CA 1
ATOM 1501 C C . ILE A 1 195 ? 5.212 50.758 -24.208 1.00 40.90 195 ILE A C 1
ATOM 1502 O O . ILE A 1 195 ? 4.608 51.445 -25.037 1.00 39.31 195 ILE A O 1
ATOM 1507 N N . GLU A 1 196 ? 6.509 50.887 -23.971 1.00 42.82 196 GLU A N 1
ATOM 1508 C CA . GLU A 1 196 ? 7.330 51.870 -24.659 1.00 44.47 196 GLU A CA 1
ATOM 1509 C C . GLU A 1 196 ? 7.176 51.760 -26.169 1.00 43.18 196 GLU A C 1
ATOM 1510 O O . GLU A 1 196 ? 6.940 52.762 -26.869 1.00 46.31 196 GLU A O 1
ATOM 1516 N N . LYS A 1 197 ? 7.322 50.541 -26.678 1.00 35.60 197 LYS A N 1
ATOM 1517 C CA . LYS A 1 197 ? 7.238 50.342 -28.120 1.00 35.28 197 LYS A CA 1
ATOM 1518 C C . LYS A 1 197 ? 5.848 50.727 -28.619 1.00 35.68 197 LYS A C 1
ATOM 1519 O O . LYS A 1 197 ? 5.714 51.293 -29.703 1.00 38.11 197 LYS A O 1
ATOM 1525 N N . ALA A 1 198 ? 4.814 50.435 -27.833 1.00 36.79 198 ALA A N 1
ATOM 1526 C CA . ALA A 1 198 ? 3.476 50.892 -28.209 1.00 34.71 198 ALA A CA 1
ATOM 1527 C C . ALA A 1 198 ? 3.424 52.421 -28.292 1.00 38.18 198 ALA A C 1
ATOM 1528 O O . ALA A 1 198 ? 2.750 52.961 -29.147 1.00 44.73 198 ALA A O 1
ATOM 1530 N N . GLY A 1 199 ? 4.111 53.115 -27.391 1.00 37.47 199 GLY A N 1
ATOM 1531 C CA . GLY A 1 199 ? 4.180 54.577 -27.455 1.00 29.56 199 GLY A CA 1
ATOM 1532 C C . GLY A 1 199 ? 4.758 55.019 -28.782 1.00 35.61 199 GLY A C 1
ATOM 1533 O O . GLY A 1 199 ? 4.153 55.817 -29.501 1.00 39.54 199 GLY A O 1
ATOM 1534 N N . VAL A 1 200 ? 5.922 54.475 -29.129 1.00 42.83 200 VAL A N 1
ATOM 1535 C CA . VAL A 1 200 ? 6.516 54.758 -30.439 1.00 41.22 200 VAL A CA 1
ATOM 1536 C C . VAL A 1 200 ? 5.556 54.490 -31.613 1.00 45.78 200 VAL A C 1
ATOM 1537 O O . VAL A 1 200 ? 5.400 55.323 -32.501 1.00 41.97 200 VAL A O 1
ATOM 1541 N N . LEU A 1 201 ? 4.923 53.320 -31.620 1.00 47.96 201 LEU A N 1
ATOM 1542 C CA . LEU A 1 201 ? 4.072 52.918 -32.737 1.00 37.10 201 LEU A CA 1
ATOM 1543 C C . LEU A 1 201 ? 2.792 53.758 -32.799 1.00 30.29 201 LEU A C 1
ATOM 1544 O O . LEU A 1 201 ? 2.223 53.974 -33.866 1.00 34.80 201 LEU A O 1
ATOM 1549 N N . ALA A 1 202 ? 2.339 54.217 -31.644 1.00 25.82 202 ALA A N 1
ATOM 1550 C CA . ALA A 1 202 ? 1.107 54.972 -31.546 1.00 36.23 202 ALA A CA 1
ATOM 1551 C C . ALA A 1 202 ? 1.357 56.475 -31.775 1.00 39.66 202 ALA A C 1
ATOM 1552 O O . ALA A 1 202 ? 0.416 57.267 -31.823 1.00 39.75 202 ALA A O 1
ATOM 1554 N N . ALA A 1 203 ? 2.623 56.853 -31.928 1.00 35.59 203 ALA A N 1
ATOM 1555 C CA . ALA A 1 203 ? 2.988 58.270 -32.016 1.00 49.06 203 ALA A CA 1
ATOM 1556 C C . ALA A 1 203 ? 2.385 59.048 -30.851 1.00 49.66 203 ALA A C 1
ATOM 1557 O O . ALA A 1 203 ? 1.799 60.111 -31.039 1.00 50.90 203 ALA A O 1
ATOM 1559 N N . MET A 1 204 ? 2.492 58.495 -29.650 1.00 48.67 204 MET A N 1
ATOM 1560 C CA . MET A 1 204 ? 2.002 59.185 -28.476 1.00 54.43 204 MET A CA 1
ATOM 1561 C C . MET A 1 204 ? 2.998 59.003 -27.346 1.00 54.90 204 MET A C 1
ATOM 1562 O O . MET A 1 204 ? 3.509 57.907 -27.133 1.00 41.79 204 MET A O 1
ATOM 1567 N N . PRO A 1 205 ? 3.264 60.087 -26.601 1.00 51.16 205 PRO A N 1
ATOM 1568 C CA . PRO A 1 205 ? 4.266 59.988 -25.541 1.00 39.27 205 PRO A CA 1
ATOM 1569 C C . PRO A 1 205 ? 3.728 59.123 -24.429 1.00 45.33 205 PRO A C 1
ATOM 1570 O O . PRO A 1 205 ? 2.589 59.321 -23.997 1.00 41.13 205 PRO A O 1
ATOM 1574 N N . ILE A 1 206 ? 4.525 58.177 -23.958 1.00 47.43 206 ILE A N 1
ATOM 1575 C CA . ILE A 1 206 ? 4.126 57.459 -22.767 1.00 48.13 206 ILE A CA 1
ATOM 1576 C C . ILE A 1 206 ? 5.135 57.756 -21.680 1.00 47.33 206 ILE A C 1
ATOM 1577 O O . ILE A 1 206 ? 6.284 57.322 -21.740 1.00 52.19 206 ILE A O 1
ATOM 1582 N N . ARG A 1 207 ? 4.687 58.516 -20.693 1.00 44.46 207 ARG A N 1
ATOM 1583 C CA . ARG A 1 207 ? 5.509 58.857 -19.557 1.00 43.25 207 ARG A CA 1
ATOM 1584 C C . ARG A 1 207 ? 5.630 57.646 -18.655 1.00 45.44 207 ARG A C 1
ATOM 1585 O O . ARG A 1 207 ? 4.628 57.118 -18.167 1.00 39.76 207 ARG A O 1
ATOM 1593 N N . LEU A 1 208 ? 6.864 57.217 -18.422 1.00 41.93 208 LEU A N 1
ATOM 1594 C CA . LEU A 1 208 ? 7.090 56.160 -17.474 1.00 42.34 208 LEU A CA 1
ATOM 1595 C C . LEU A 1 208 ? 7.366 56.866 -16.163 1.00 47.02 208 LEU A C 1
ATOM 1596 O O . LEU A 1 208 ? 8.466 57.357 -15.911 1.00 46.76 208 LEU A O 1
ATOM 1601 N N . LEU A 1 209 ? 6.358 56.836 -15.306 1.00 45.39 209 LEU A N 1
ATOM 1602 C CA . LEU A 1 209 ? 6.376 57.517 -14.038 1.00 41.69 209 LEU A CA 1
ATOM 1603 C C . LEU A 1 209 ? 7.114 56.656 -13.038 1.00 47.07 209 LEU A C 1
ATOM 1604 O O . LEU A 1 209 ? 7.059 55.438 -13.123 1.00 45.57 209 LEU A O 1
ATOM 1609 N N . PRO 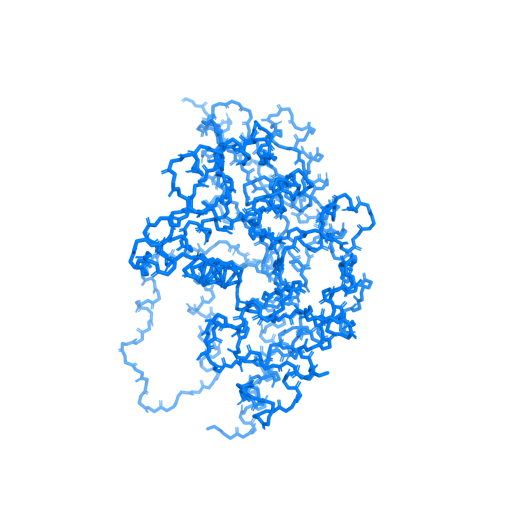A 1 210 ? 7.835 57.289 -12.098 1.00 51.33 210 PRO A N 1
ATOM 1610 C CA . PRO A 1 210 ? 8.583 56.502 -11.107 1.00 42.54 210 PRO A CA 1
ATOM 1611 C C . PRO A 1 210 ? 7.683 55.686 -10.178 1.00 45.74 210 PRO A C 1
ATOM 1612 O O . PRO A 1 210 ? 6.828 56.259 -9.489 1.00 40.03 210 PRO A O 1
ATOM 1616 N N . ALA A 1 211 ? 7.917 54.374 -10.112 1.00 39.80 211 ALA A N 1
ATOM 1617 C CA . ALA A 1 211 ? 7.285 53.528 -9.101 1.00 42.15 211 ALA A CA 1
ATOM 1618 C C . ALA A 1 211 ? 7.964 53.819 -7.765 1.00 42.76 211 ALA A C 1
ATOM 1619 O O . ALA A 1 211 ? 9.025 54.439 -7.739 1.00 44.76 211 ALA A O 1
ATOM 1621 N N . GLY A 1 212 ? 7.345 53.419 -6.657 1.00 43.90 212 GLY A N 1
ATOM 1622 C CA . GLY A 1 212 ? 8.017 53.498 -5.367 1.00 40.57 212 GLY A CA 1
ATOM 1623 C C . GLY A 1 212 ? 9.228 52.565 -5.273 1.00 48.33 212 GLY A C 1
ATOM 1624 O O . GLY A 1 212 ? 9.573 51.856 -6.239 1.00 46.26 212 GLY A O 1
ATOM 1625 N N . GLU A 1 213 ? 9.886 52.591 -4.113 1.00 45.02 213 GLU A N 1
ATOM 1626 C CA . GLU A 1 213 ? 10.998 51.701 -3.786 1.00 52.86 213 GLU A CA 1
ATOM 1627 C C . GLU A 1 213 ? 10.556 50.258 -3.905 1.00 45.06 213 GLU A C 1
ATOM 1628 O O . GLU A 1 213 ? 11.362 49.369 -4.158 1.00 50.70 213 GLU A O 1
ATOM 1634 N N . ASP A 1 214 ? 9.256 50.050 -3.720 1.00 43.13 214 ASP A N 1
ATOM 1635 C CA . ASP A 1 214 ? 8.630 48.728 -3.747 1.00 46.03 214 ASP A CA 1
ATOM 1636 C C . ASP A 1 214 ? 8.213 48.304 -5.159 1.00 44.41 214 ASP A C 1
ATOM 1637 O O . ASP A 1 214 ? 7.512 47.305 -5.333 1.00 52.78 214 ASP A O 1
ATOM 1642 N N . PHE A 1 215 ? 8.638 49.088 -6.149 1.00 38.45 215 PHE A N 1
ATOM 1643 C CA . PHE A 1 215 ? 8.331 48.883 -7.573 1.00 38.03 215 PHE A CA 1
ATOM 1644 C C . PHE A 1 215 ? 6.849 49.031 -7.912 1.00 34.04 215 PHE A C 1
ATOM 1645 O O . PHE A 1 215 ? 6.432 48.646 -8.998 1.00 32.89 215 PHE A O 1
ATOM 1653 N N . VAL A 1 216 ? 6.074 49.657 -7.030 1.00 37.79 216 VAL A N 1
ATOM 1654 C CA . VAL A 1 216 ? 4.638 49.840 -7.252 1.00 36.91 216 VAL A CA 1
ATOM 1655 C C . VAL A 1 216 ? 4.316 51.272 -7.725 1.00 39.47 216 VAL A C 1
ATOM 1656 O O . VAL A 1 216 ? 4.731 52.250 -7.098 1.00 45.48 216 VAL A O 1
ATOM 1660 N N . LEU A 1 217 ? 3.598 51.397 -8.836 1.00 36.71 217 LEU A N 1
ATOM 1661 C CA . LEU A 1 217 ? 3.102 52.704 -9.270 1.00 38.41 217 LEU A CA 1
ATOM 1662 C C . LEU A 1 217 ? 1.805 53.019 -8.534 1.00 43.83 217 LEU A C 1
ATOM 1663 O O . LEU A 1 217 ? 0.953 52.140 -8.370 1.00 43.54 217 LEU A O 1
ATOM 1668 N N . ARG A 1 218 ? 1.660 54.268 -8.089 1.00 44.39 218 ARG A N 1
ATOM 1669 C CA . ARG A 1 218 ? 0.530 54.662 -7.251 1.00 40.77 218 ARG A CA 1
ATOM 1670 C C . ARG A 1 218 ? -0.272 55.853 -7.769 1.00 46.56 218 ARG A C 1
ATOM 1671 O O . ARG A 1 218 ? 0.230 56.678 -8.535 1.00 42.69 218 ARG A O 1
ATOM 1679 N N . GLY A 1 219 ? -1.527 55.926 -7.333 1.00 43.07 219 GLY A N 1
ATOM 1680 C CA . GLY A 1 219 ? -2.444 56.952 -7.775 1.00 50.64 219 GLY A CA 1
ATOM 1681 C C . GLY A 1 219 ? -1.922 58.372 -7.630 1.00 53.67 219 GLY A C 1
ATOM 1682 O O . GLY A 1 219 ? -2.163 59.206 -8.495 1.00 48.26 219 GLY A O 1
ATOM 1683 N N . ASP A 1 220 ? -1.210 58.657 -6.546 1.00 56.29 220 ASP A N 1
ATOM 1684 C CA . ASP A 1 220 ? -0.725 60.023 -6.319 1.00 56.46 220 ASP A CA 1
ATOM 1685 C C . ASP A 1 220 ? 0.321 60.456 -7.358 1.00 49.22 220 ASP A C 1
ATOM 1686 O O . ASP A 1 220 ? 0.332 61.612 -7.794 1.00 51.01 220 ASP A O 1
ATOM 1691 N N . THR A 1 221 ? 1.174 59.522 -7.771 1.00 42.40 221 THR A N 1
ATOM 1692 C CA . THR A 1 221 ? 2.161 59.784 -8.817 1.00 39.14 221 THR A CA 1
ATOM 1693 C C . THR A 1 221 ? 1.451 60.117 -10.141 1.00 43.52 221 THR A C 1
ATOM 1694 O O . THR A 1 221 ? 1.782 61.090 -10.839 1.00 46.98 221 THR A O 1
ATOM 1698 N N . LEU A 1 222 ? 0.457 59.307 -10.477 1.00 51.55 222 LEU A N 1
ATOM 1699 C CA . LEU A 1 222 ? -0.290 59.508 -11.713 1.00 53.34 222 LEU A CA 1
ATOM 1700 C C . LEU A 1 222 ? -1.032 60.847 -11.691 1.00 53.61 222 LEU A C 1
ATOM 1701 O O . LEU A 1 222 ? -1.006 61.593 -12.670 1.00 48.29 222 LEU A O 1
ATOM 1706 N N . ARG A 1 223 ? -1.716 61.120 -10.584 1.00 51.74 223 ARG A N 1
ATOM 1707 C CA . ARG A 1 223 ? -2.430 62.379 -10.411 1.00 56.54 223 ARG A CA 1
ATOM 1708 C C . ARG A 1 223 ? -1.475 63.534 -10.632 1.00 51.45 223 ARG A C 1
ATOM 1709 O O . ARG A 1 223 ? -1.751 64.421 -11.427 1.00 51.50 223 ARG A O 1
ATOM 1717 N N . GLY A 1 224 ? -0.342 63.500 -9.937 1.00 50.53 224 GLY A N 1
ATOM 1718 C CA . GLY A 1 224 ? 0.656 64.543 -10.080 1.00 51.12 224 GLY A CA 1
ATOM 1719 C C . GLY A 1 224 ? 1.000 64.795 -11.533 1.00 50.45 224 GLY A C 1
ATOM 1720 O O . GLY A 1 224 ? 0.923 65.933 -12.013 1.00 53.06 224 GLY A O 1
ATOM 1721 N N . ALA A 1 225 ? 1.361 63.728 -12.244 1.00 51.36 225 ALA A N 1
ATOM 1722 C CA . ALA A 1 225 ? 1.740 63.847 -13.654 1.00 47.83 225 ALA A CA 1
ATOM 1723 C C . ALA A 1 225 ? 0.608 64.389 -14.545 1.00 51.61 225 ALA A C 1
ATOM 1724 O O . ALA A 1 225 ? 0.838 65.221 -15.432 1.00 50.71 225 ALA A O 1
ATOM 1726 N N . ILE A 1 226 ? -0.609 63.905 -14.311 1.00 52.37 226 ILE A N 1
ATOM 1727 C CA . ILE A 1 226 ? -1.781 64.317 -15.081 1.00 49.07 226 ILE A CA 1
ATOM 1728 C C . ILE A 1 226 ? -2.135 65.781 -14.849 1.00 54.45 226 ILE A C 1
ATOM 1729 O O . ILE A 1 226 ? -2.597 66.461 -15.756 1.00 54.60 226 ILE A O 1
ATOM 1734 N N . GLU A 1 227 ? -1.951 66.254 -13.623 1.00 56.62 227 GLU A N 1
ATOM 1735 C CA . GLU A 1 227 ? -2.213 67.655 -13.301 1.00 65.16 227 GLU A CA 1
ATOM 1736 C C . GLU A 1 227 ? -1.145 68.531 -13.946 1.00 62.85 227 GLU A C 1
ATOM 1737 O O . GLU A 1 227 ? -1.442 69.608 -14.475 1.00 57.32 227 GLU A O 1
ATOM 1743 N N . GLU A 1 228 ? 0.095 68.044 -13.915 1.00 59.74 228 GLU A N 1
ATOM 1744 C CA . GLU A 1 228 ? 1.211 68.718 -14.568 1.00 61.43 228 GLU A CA 1
ATOM 1745 C C . GLU A 1 228 ? 0.937 68.885 -16.060 1.00 60.89 228 GLU A C 1
ATOM 1746 O O . GLU A 1 228 ? 1.241 69.932 -16.644 1.00 60.38 228 GLU A O 1
ATOM 1752 N N . ASP A 1 229 ? 0.342 67.852 -16.659 1.00 51.42 229 ASP A N 1
ATOM 1753 C CA . ASP A 1 229 ? 0.017 67.836 -18.084 1.00 51.10 229 ASP A CA 1
ATOM 1754 C C . ASP A 1 229 ? -1.172 68.726 -18.410 1.00 56.19 229 ASP A C 1
ATOM 1755 O O . ASP A 1 229 ? -1.076 69.633 -19.242 1.00 56.39 229 ASP A O 1
ATOM 1760 N N . VAL A 1 230 ? -2.310 68.412 -17.803 1.00 55.65 230 VAL A N 1
ATOM 1761 C CA . VAL A 1 230 ? -3.534 69.160 -18.016 1.00 57.46 230 VAL A CA 1
ATOM 1762 C C . VAL A 1 230 ? -3.263 70.649 -17.867 1.00 67.34 230 VAL A C 1
ATOM 1763 O O . VAL A 1 230 ? -3.654 71.438 -18.730 1.00 66.05 230 VAL A O 1
ATOM 1767 N N . ALA A 1 231 ? -2.583 71.029 -16.783 1.00 68.40 231 ALA A N 1
ATOM 1768 C CA . ALA A 1 231 ? -2.243 72.435 -16.569 1.00 77.14 231 ALA A CA 1
ATOM 1769 C C . ALA A 1 231 ? -1.547 73.020 -17.797 1.00 73.48 231 ALA A C 1
ATOM 1770 O O . ALA A 1 231 ? -1.763 74.177 -18.144 1.00 76.92 231 ALA A O 1
ATOM 1772 N N . ALA A 1 232 ? -0.753 72.198 -18.477 1.00 61.33 232 ALA A N 1
ATOM 1773 C CA . ALA A 1 232 ? 0.055 72.662 -19.601 1.00 52.91 232 ALA A CA 1
ATOM 1774 C C . ALA A 1 232 ? -0.693 72.605 -20.920 1.00 53.47 232 ALA A C 1
ATOM 1775 O O . ALA A 1 232 ? -0.105 72.823 -21.983 1.00 61.78 232 ALA A O 1
ATOM 1777 N N . GLY A 1 233 ? -1.986 72.301 -20.859 1.00 50.43 233 GLY A N 1
ATOM 1778 C CA . GLY A 1 233 ? -2.804 72.223 -22.059 1.00 44.72 233 GLY A CA 1
ATOM 1779 C C . GLY A 1 233 ? -2.638 70.934 -22.870 1.00 59.29 233 GLY A C 1
ATOM 1780 O O . GLY A 1 233 ? -2.853 70.944 -24.078 1.00 56.74 233 GLY A O 1
ATOM 1781 N N . ARG A 1 234 ? -2.285 69.834 -22.200 1.00 51.07 234 ARG A N 1
ATOM 1782 C CA . ARG A 1 234 ? -2.104 68.510 -22.827 1.00 45.71 234 ARG A CA 1
ATOM 1783 C C . ARG A 1 234 ? -3.256 67.585 -22.459 1.00 45.55 234 ARG A C 1
ATOM 1784 O O . ARG A 1 234 ? -3.895 67.779 -21.427 1.00 48.22 234 ARG A O 1
ATOM 1792 N N . ILE A 1 235 ? -3.543 66.606 -23.321 1.00 44.20 235 ILE A N 1
ATOM 1793 C CA . ILE A 1 235 ? -4.709 65.735 -23.143 1.00 46.21 235 ILE A CA 1
ATOM 1794 C C . ILE A 1 235 ? -4.336 64.307 -22.699 1.00 52.40 235 ILE A C 1
ATOM 1795 O O . ILE A 1 235 ? -3.795 63.524 -23.479 1.00 46.79 235 ILE A O 1
ATOM 1800 N N . PRO A 1 236 ? -4.621 63.973 -21.435 1.00 50.38 236 PRO A N 1
ATOM 1801 C CA . PRO A 1 236 ? -4.299 62.658 -20.884 1.00 45.78 236 PRO A CA 1
ATOM 1802 C C . PRO A 1 236 ? -5.172 61.590 -21.526 1.00 56.01 236 PRO A C 1
ATOM 1803 O O . PRO A 1 236 ? -6.397 61.735 -21.552 1.00 58.01 236 PRO A O 1
ATOM 1807 N N . VAL A 1 237 ? -4.551 60.509 -21.991 1.00 46.06 237 VAL A N 1
ATOM 1808 C CA . VAL A 1 237 ? -5.245 59.546 -22.821 1.00 49.67 237 VAL A CA 1
ATOM 1809 C C . VAL A 1 237 ? -5.473 58.215 -22.105 1.00 48.13 237 VAL A C 1
ATOM 1810 O O . VAL A 1 237 ? -6.612 57.792 -21.880 1.00 46.33 237 VAL A O 1
ATOM 1814 N N . ILE A 1 238 ? -4.385 57.551 -21.750 1.00 50.71 238 ILE A N 1
ATOM 1815 C CA . ILE A 1 238 ? -4.496 56.229 -21.166 1.00 41.75 238 ILE A CA 1
ATOM 1816 C C . ILE A 1 238 ? -3.402 55.971 -20.137 1.00 41.56 238 ILE A C 1
ATOM 1817 O O . ILE A 1 238 ? -2.267 56.424 -20.283 1.00 35.99 238 ILE A O 1
ATOM 1822 N N . CYS A 1 239 ? -3.759 55.261 -19.075 1.00 39.71 239 CYS A N 1
ATOM 1823 C CA . CYS A 1 239 ? -2.764 54.738 -18.163 1.00 33.16 239 CYS A CA 1
ATOM 1824 C C . CYS A 1 239 ? -2.660 53.234 -18.352 1.00 36.06 239 CYS A C 1
ATOM 1825 O O . CYS A 1 239 ? -3.676 52.535 -18.318 1.00 35.66 239 CYS A O 1
ATOM 1828 N N . VAL A 1 240 ? -1.442 52.735 -18.546 1.00 40.02 240 VAL A N 1
ATOM 1829 C CA . VAL A 1 240 ? -1.236 51.290 -18.593 1.00 35.15 240 VAL A CA 1
ATOM 1830 C C . VAL A 1 240 ? -0.596 50.840 -17.280 1.00 39.16 240 VAL A C 1
ATOM 1831 O O . VAL A 1 240 ? 0.587 51.055 -17.034 1.00 41.27 240 VAL A O 1
ATOM 1835 N N . ALA A 1 241 ? -1.417 50.240 -16.427 1.00 32.62 241 ALA A N 1
ATOM 1836 C CA . ALA A 1 241 ? -0.965 49.626 -15.183 1.00 36.11 241 ALA A CA 1
ATOM 1837 C C . ALA A 1 241 ? -0.495 48.195 -15.416 1.00 33.73 241 ALA A C 1
ATOM 1838 O O . ALA A 1 241 ? -0.916 47.548 -16.376 1.00 30.29 241 ALA A O 1
ATOM 1840 N N . THR A 1 242 ? 0.373 47.709 -14.538 1.00 39.05 242 THR A N 1
ATOM 1841 C CA . THR A 1 242 ? 0.887 46.346 -14.619 1.00 33.61 242 THR A CA 1
ATOM 1842 C C . THR A 1 242 ? 0.614 45.583 -13.334 1.00 37.30 242 THR A C 1
ATOM 1843 O O . THR A 1 242 ? 1.001 46.009 -12.253 1.00 42.58 242 THR A O 1
ATOM 1847 N N . LEU A 1 243 ? -0.048 44.445 -13.461 1.00 34.14 243 LEU A N 1
ATOM 1848 C CA . LEU A 1 243 ? -0.074 43.473 -12.392 1.00 31.05 243 LEU A CA 1
ATOM 1849 C C . LEU A 1 243 ? 0.876 42.351 -12.791 1.00 30.67 243 LEU A C 1
ATOM 1850 O O . LEU A 1 243 ? 0.628 41.661 -13.767 1.00 36.40 243 LEU A O 1
ATOM 1855 N N . GLY A 1 244 ? 1.918 42.109 -11.997 1.00 30.77 244 GLY A N 1
ATOM 1856 C CA . GLY A 1 244 ? 2.975 41.198 -12.415 1.00 25.87 244 GLY A CA 1
ATOM 1857 C C . GLY A 1 244 ? 4.112 41.732 -13.279 1.00 33.06 244 GLY A C 1
ATOM 1858 O O . GLY A 1 244 ? 4.356 41.231 -14.367 1.00 35.53 244 GLY A O 1
ATOM 1859 N N . THR A 1 245 ? 4.799 42.766 -12.798 1.00 30.25 245 THR A N 1
ATOM 1860 C CA . THR A 1 245 ? 5.929 43.323 -13.518 1.00 25.66 245 THR A CA 1
ATOM 1861 C C . THR A 1 245 ? 6.991 42.275 -13.871 1.00 31.63 245 THR A C 1
ATOM 1862 O O . THR A 1 245 ? 7.205 41.273 -13.162 1.00 27.26 245 THR A O 1
ATOM 1866 N N . THR A 1 246 ? 7.642 42.501 -14.998 1.00 29.29 246 THR A N 1
ATOM 1867 C CA . THR A 1 246 ? 8.705 41.616 -15.447 1.00 32.35 246 THR A CA 1
ATOM 1868 C C . THR A 1 246 ? 9.822 41.500 -14.413 1.00 35.87 246 THR A C 1
ATOM 1869 O O . THR A 1 246 ? 10.269 40.394 -14.101 1.00 33.35 246 THR A O 1
ATOM 1873 N N . GLY A 1 247 ? 10.274 42.616 -13.851 1.00 33.95 247 GLY A N 1
ATOM 1874 C CA . GLY A 1 247 ? 11.432 42.494 -12.984 1.00 32.09 247 GLY A CA 1
ATOM 1875 C C . GLY A 1 247 ? 11.203 41.689 -11.705 1.00 42.17 247 GLY A C 1
ATOM 1876 O O . GLY A 1 247 ? 11.885 40.691 -11.470 1.00 44.33 247 GLY A O 1
ATOM 1877 N N . THR A 1 248 ? 10.300 42.162 -10.850 1.00 38.99 248 THR A N 1
ATOM 1878 C CA . THR A 1 248 ? 10.012 41.521 -9.560 1.00 35.82 248 THR A CA 1
ATOM 1879 C C . THR A 1 248 ? 8.644 40.875 -9.355 1.00 33.44 248 THR A C 1
ATOM 1880 O O . THR A 1 248 ? 8.331 40.427 -8.254 1.00 35.59 248 THR A O 1
ATOM 1884 N N . CYS A 1 249 ? 7.811 40.903 -10.383 1.00 24.80 249 CYS A N 1
ATOM 1885 C CA . CYS A 1 249 ? 6.398 40.527 -10.255 1.00 28.16 249 CYS A CA 1
ATOM 1886 C C . CYS A 1 249 ? 5.701 41.430 -9.238 1.00 29.08 249 CYS A C 1
ATOM 1887 O O . CYS A 1 249 ? 4.965 40.964 -8.363 1.00 34.67 249 CYS A O 1
ATOM 1890 N N . ALA A 1 250 ? 5.980 42.722 -9.346 1.00 28.47 250 ALA A N 1
ATOM 1891 C CA . ALA A 1 250 ? 5.322 43.743 -8.535 1.00 32.22 250 ALA A CA 1
ATOM 1892 C C . ALA A 1 250 ? 3.934 44.037 -9.070 1.00 29.58 250 ALA A C 1
ATOM 1893 O O . ALA A 1 250 ? 3.640 43.779 -10.241 1.00 31.02 250 ALA A O 1
ATOM 1895 N N . TYR A 1 251 ? 3.087 44.586 -8.206 1.00 30.85 251 TYR A N 1
ATOM 1896 C CA . TYR A 1 251 ? 1.705 44.860 -8.559 1.00 34.71 251 TYR A CA 1
ATOM 1897 C C . TYR A 1 251 ? 1.370 46.341 -8.402 1.00 38.74 251 TYR A C 1
ATOM 1898 O O . TYR A 1 251 ? 1.386 46.859 -7.291 1.00 37.43 251 TYR A O 1
ATOM 1907 N N . ASP A 1 252 ? 1.048 47.020 -9.500 1.00 31.66 252 ASP A N 1
ATOM 1908 C CA . ASP A 1 252 ? 0.673 48.424 -9.405 1.00 32.79 252 ASP A CA 1
ATOM 1909 C C . ASP A 1 252 ? -0.587 48.523 -8.580 1.00 39.27 252 ASP A C 1
ATOM 1910 O O . ASP A 1 252 ? -1.348 47.558 -8.478 1.00 45.61 252 ASP A O 1
ATOM 1915 N N . ASP A 1 253 ? -0.820 49.680 -7.980 1.00 43.49 253 ASP A N 1
ATOM 1916 C CA . ASP A 1 253 ? -1.973 49.779 -7.112 1.00 44.69 253 ASP A CA 1
ATOM 1917 C C . ASP A 1 253 ? -3.166 50.270 -7.927 1.00 46.76 253 ASP A C 1
ATOM 1918 O O . ASP A 1 253 ? -3.309 51.465 -8.2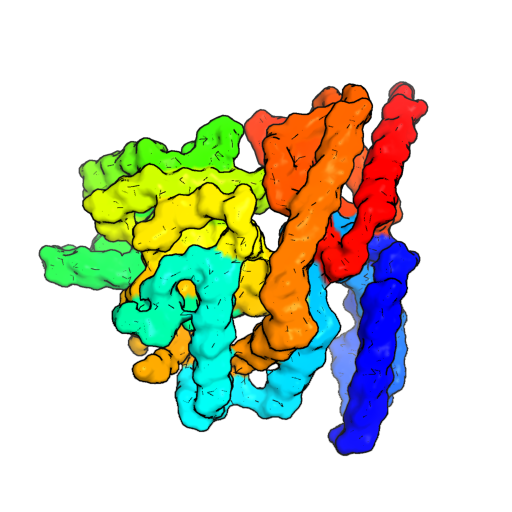00 1.00 43.89 253 ASP A O 1
ATOM 1923 N N . ILE A 1 254 ? -4.059 49.336 -8.248 1.00 43.97 254 ILE A N 1
ATOM 1924 C CA . ILE A 1 254 ? -5.083 49.575 -9.267 1.00 36.69 254 ILE A CA 1
ATOM 1925 C C . ILE A 1 254 ? -6.262 50.371 -8.716 1.00 46.67 254 ILE A C 1
ATOM 1926 O O . ILE A 1 254 ? -6.952 51.064 -9.458 1.00 47.71 254 ILE A O 1
ATOM 1931 N N . GLU A 1 255 ? -6.484 50.281 -7.409 1.00 45.92 255 GLU A N 1
ATOM 1932 C CA . GLU A 1 255 ? -7.550 51.047 -6.780 1.00 51.48 255 GLU A CA 1
ATOM 1933 C C . GLU A 1 255 ? -7.282 52.557 -6.869 1.00 47.05 255 GLU A C 1
ATOM 1934 O O . GLU A 1 255 ? -8.124 53.315 -7.360 1.00 50.18 255 GLU A O 1
ATOM 1940 N N . SER A 1 256 ? -6.103 52.994 -6.432 1.00 40.28 256 SER A N 1
ATOM 1941 C CA . SER A 1 256 ? -5.787 54.427 -6.472 1.00 43.66 256 SER A CA 1
ATOM 1942 C C . SER A 1 256 ? -5.660 54.955 -7.907 1.00 46.44 256 SER A C 1
ATOM 1943 O O . SER A 1 256 ? -6.206 56.018 -8.249 1.00 59.55 256 SER A O 1
ATOM 1946 N N . LEU A 1 257 ? -4.960 54.201 -8.751 1.00 45.47 257 LEU A N 1
ATOM 1947 C CA . LEU A 1 257 ? -4.858 54.538 -10.166 1.00 41.74 257 LEU A CA 1
ATOM 1948 C C . LEU A 1 257 ? -6.237 54.628 -10.800 1.00 44.28 257 LEU A C 1
ATOM 1949 O O . LEU A 1 257 ? -6.468 55.420 -11.706 1.00 45.21 257 LEU A O 1
ATOM 1954 N N . SER A 1 258 ? -7.147 53.796 -10.315 1.00 48.73 258 SER A N 1
ATOM 1955 C CA . SER A 1 258 ? -8.502 53.728 -10.834 1.00 42.29 258 SER A CA 1
ATOM 1956 C C . SER A 1 258 ? -9.263 54.995 -10.471 1.00 53.29 258 SER A C 1
ATOM 1957 O O . SER A 1 258 ? -9.871 55.634 -11.329 1.00 51.87 258 SER A O 1
ATOM 1960 N N . ALA A 1 259 ? -9.231 55.357 -9.190 1.00 58.40 259 ALA A N 1
ATOM 1961 C CA . ALA A 1 259 ? -9.896 56.579 -8.746 1.00 56.85 259 ALA A CA 1
ATOM 1962 C C . ALA A 1 259 ? -9.385 57.791 -9.540 1.00 55.59 259 ALA A C 1
ATOM 1963 O O . ALA A 1 259 ? -10.167 58.571 -10.116 1.00 59.75 259 ALA A O 1
ATOM 1965 N N . VAL A 1 260 ? -8.064 57.931 -9.587 1.00 53.11 260 VAL A N 1
ATOM 1966 C CA . VAL A 1 260 ? -7.457 58.982 -10.394 1.00 47.16 260 VAL A CA 1
ATOM 1967 C C . VAL A 1 260 ? -7.969 58.959 -11.843 1.00 57.81 260 VAL A C 1
ATOM 1968 O O . VAL A 1 260 ? -8.372 59.991 -12.391 1.00 62.28 260 VAL A O 1
ATOM 1972 N N . CYS A 1 261 ? -7.972 57.779 -12.454 1.00 53.69 261 CYS A N 1
ATOM 1973 C CA . CYS A 1 261 ? -8.319 57.648 -13.869 1.00 55.90 261 CYS A CA 1
ATOM 1974 C C . CYS A 1 261 ? -9.772 57.982 -14.190 1.00 51.45 261 CYS A C 1
ATOM 1975 O O . CYS A 1 261 ? -10.090 58.538 -15.255 1.00 44.37 261 CYS A O 1
ATOM 1978 N N . GLU A 1 262 ? -10.662 57.596 -13.289 1.00 52.84 262 GLU A N 1
ATOM 1979 C CA . GLU A 1 262 ? -12.065 57.898 -13.473 1.00 58.70 262 GLU A CA 1
ATOM 1980 C C . GLU A 1 262 ? -12.208 59.403 -13.365 1.00 59.82 262 GLU A C 1
ATOM 1981 O O . GLU A 1 262 ? -12.943 60.014 -14.139 1.00 50.66 262 GLU A O 1
ATOM 1987 N N . GLU A 1 263 ? -11.474 59.991 -12.420 1.00 59.08 263 GLU A N 1
ATOM 1988 C CA . GLU A 1 263 ? -11.517 61.436 -12.232 1.00 63.92 263 GLU A CA 1
ATOM 1989 C C . GLU A 1 263 ? -11.280 62.170 -13.546 1.00 63.13 263 GLU A C 1
ATOM 1990 O O . GLU A 1 263 ? -12.082 63.013 -13.947 1.00 60.54 263 GLU A O 1
ATOM 1996 N N . PHE A 1 264 ? -10.184 61.831 -14.220 1.00 60.70 264 PHE A N 1
ATOM 1997 C CA . PHE A 1 264 ? -9.742 62.569 -15.408 1.00 53.05 264 PHE A CA 1
ATOM 1998 C C . PHE A 1 264 ? -10.215 61.974 -16.734 1.00 50.96 264 PHE A C 1
ATOM 1999 O O . PHE A 1 264 ? -9.784 62.396 -17.806 1.00 52.99 264 PHE A O 1
ATOM 2007 N N . LYS A 1 265 ? -11.089 60.976 -16.651 1.00 59.29 265 LYS A N 1
ATOM 2008 C CA . LYS A 1 265 ? -11.636 60.317 -17.836 1.00 58.39 265 LYS A CA 1
ATOM 2009 C C . LYS A 1 265 ? -10.536 59.640 -18.648 1.00 55.49 265 LYS A C 1
ATOM 2010 O O . LYS A 1 265 ? -10.597 59.596 -19.877 1.00 61.17 265 LYS A O 1
ATOM 2016 N N . VAL A 1 266 ? -9.538 59.109 -17.945 1.00 46.60 266 VAL A N 1
ATOM 2017 C CA . VAL A 1 266 ? -8.400 58.443 -18.572 1.00 48.38 266 VAL A CA 1
ATOM 2018 C C . VAL A 1 266 ? -8.673 56.944 -18.723 1.00 46.45 266 VAL A C 1
ATOM 2019 O O . VAL A 1 266 ? -9.106 56.278 -17.775 1.00 46.84 266 VAL A O 1
ATOM 2023 N N . TRP A 1 267 ? -8.441 56.415 -19.918 1.00 42.54 267 TRP A N 1
ATOM 2024 C CA . TRP A 1 267 ? -8.567 54.975 -20.133 1.00 36.26 267 TRP A CA 1
ATOM 2025 C C . TRP A 1 267 ? -7.562 54.291 -19.212 1.00 43.40 267 TRP A C 1
ATOM 2026 O O . TRP A 1 267 ? -6.419 54.756 -19.084 1.00 43.98 267 TRP A O 1
ATOM 2037 N N . LEU A 1 268 ? -7.981 53.219 -18.540 1.00 32.79 268 LEU A N 1
ATOM 2038 C CA . LEU A 1 268 ? -7.035 52.454 -17.713 1.00 32.73 268 LEU A CA 1
ATOM 2039 C C . LEU A 1 268 ? -6.932 51.002 -18.176 1.00 33.05 268 LEU A C 1
ATOM 2040 O O . LEU A 1 268 ? -7.877 50.228 -18.046 1.00 35.39 268 LEU A O 1
ATOM 2045 N N . HIS A 1 269 ? -5.787 50.635 -18.728 1.00 36.77 269 HIS A N 1
ATOM 2046 C CA . HIS A 1 269 ? -5.591 49.262 -19.158 1.00 32.30 269 HIS A CA 1
ATOM 2047 C C . HIS A 1 269 ? -4.636 48.578 -18.190 1.00 40.08 269 HIS A C 1
ATOM 2048 O O . HIS A 1 269 ? -3.656 49.182 -17.736 1.00 32.99 269 HIS A O 1
ATOM 2055 N N . VAL A 1 270 ? -4.951 47.328 -17.856 1.00 38.13 270 VAL A N 1
ATOM 2056 C CA . VAL A 1 270 ? -4.114 46.534 -16.967 1.00 28.60 270 VAL A CA 1
ATOM 2057 C C . VAL A 1 270 ? -3.416 45.413 -17.723 1.00 26.86 270 VAL A C 1
ATOM 2058 O O . VAL A 1 270 ? -4.056 44.542 -18.321 1.00 32.50 270 VAL A O 1
ATOM 2062 N N . ASP A 1 271 ? -2.095 45.430 -17.703 1.00 30.28 271 ASP A N 1
ATOM 2063 C CA . ASP A 1 271 ? -1.353 44.355 -18.321 1.00 29.11 271 ASP A CA 1
ATOM 2064 C C . ASP A 1 271 ? -1.068 43.352 -17.204 1.00 27.61 271 ASP A C 1
ATOM 2065 O O . ASP A 1 271 ? -0.235 43.563 -16.347 1.00 31.25 271 ASP A O 1
ATOM 2070 N N . ALA A 1 272 ? -1.838 42.278 -17.221 1.00 31.55 272 ALA A N 1
ATOM 2071 C CA . ALA A 1 272 ? -1.768 41.155 -16.284 1.00 27.91 272 ALA A CA 1
ATOM 2072 C C . ALA A 1 272 ? -1.088 39.927 -16.903 1.00 30.64 272 ALA A C 1
ATOM 2073 O O . ALA A 1 272 ? -1.419 38.795 -16.543 1.00 28.23 272 ALA A O 1
ATOM 2075 N N . ALA A 1 273 ? -0.299 40.140 -17.950 1.00 27.54 273 ALA A N 1
ATOM 2076 C CA . ALA A 1 273 ? 0.151 39.079 -18.859 1.00 27.03 273 ALA A CA 1
ATOM 2077 C C . ALA A 1 273 ? 0.544 37.780 -18.173 1.00 23.30 273 ALA A C 1
ATOM 2078 O O . ALA A 1 273 ? 0.148 36.704 -18.611 1.00 21.83 273 ALA A O 1
ATOM 2080 N N . TYR A 1 274 ? 1.350 37.882 -17.125 1.00 24.22 274 TYR A N 1
ATOM 2081 C CA . TYR A 1 274 ? 1.761 36.721 -16.337 1.00 29.02 274 TYR A CA 1
ATOM 2082 C C . TYR A 1 274 ? 0.824 36.433 -15.150 1.00 30.32 274 TYR A C 1
ATOM 2083 O O . TYR A 1 274 ? 0.250 35.336 -15.032 1.00 24.89 274 TYR A O 1
ATOM 2092 N N . ALA A 1 275 ? 0.717 37.405 -14.251 1.00 22.13 275 ALA A N 1
ATOM 2093 C CA . ALA A 1 275 ? 0.040 37.207 -12.958 1.00 29.57 275 ALA A CA 1
ATOM 2094 C C . ALA A 1 275 ? -1.488 37.005 -13.042 1.00 34.55 275 ALA A C 1
ATOM 2095 O O . ALA A 1 275 ? -2.126 36.577 -12.080 1.00 36.94 275 ALA A O 1
ATOM 2097 N N . GLY A 1 276 ? -2.064 37.310 -14.194 1.00 31.52 276 GLY A N 1
ATOM 2098 C CA . GLY A 1 276 ? -3.469 37.037 -14.433 1.00 27.80 276 GLY A CA 1
ATOM 2099 C C . GLY A 1 276 ? -3.885 35.629 -14.043 1.00 29.86 276 GLY A C 1
ATOM 2100 O O . GLY A 1 276 ? -4.971 35.435 -13.501 1.00 34.42 276 GLY A O 1
ATOM 2101 N N . GLY A 1 277 ? -3.029 34.639 -14.284 1.00 25.27 277 GLY A N 1
ATOM 2102 C CA . GLY A 1 277 ? -3.370 33.280 -13.908 1.00 24.67 277 GLY A CA 1
ATOM 2103 C C . GLY A 1 277 ? -3.782 33.141 -12.451 1.00 29.48 277 GLY A C 1
ATOM 2104 O O . GLY A 1 277 ? -4.724 32.408 -12.102 1.00 35.96 277 GLY A O 1
ATOM 2105 N N . ALA A 1 278 ? -3.082 33.856 -11.580 1.00 26.74 278 ALA A N 1
ATOM 2106 C CA . ALA A 1 278 ? -3.337 33.729 -10.147 1.00 25.60 278 ALA A CA 1
ATOM 2107 C C . ALA A 1 278 ? -4.682 34.330 -9.729 1.00 29.39 278 ALA A C 1
ATOM 2108 O O . ALA A 1 278 ? -5.119 34.127 -8.599 1.00 32.19 278 ALA A O 1
ATOM 2110 N N . PHE A 1 279 ? -5.334 35.077 -10.628 1.00 34.36 279 PHE A N 1
ATOM 2111 C CA . PHE A 1 279 ? -6.690 35.568 -10.361 1.00 33.13 279 PHE A CA 1
ATOM 2112 C C . PHE A 1 279 ? -7.591 34.391 -10.027 1.00 32.26 279 PHE A C 1
ATOM 2113 O O . PHE A 1 279 ? -8.566 34.538 -9.303 1.00 31.41 279 PHE A O 1
ATOM 2121 N N . ALA A 1 280 ? -7.272 33.217 -10.559 1.00 27.82 280 ALA A N 1
ATOM 2122 C CA . ALA A 1 280 ? -8.131 32.062 -10.278 1.00 31.15 280 ALA A CA 1
ATOM 2123 C C . ALA A 1 280 ? -8.121 31.590 -8.802 1.00 37.47 280 ALA A C 1
ATOM 2124 O O . ALA A 1 280 ? -8.946 30.770 -8.409 1.00 40.23 280 ALA A O 1
ATOM 2126 N N . LEU A 1 281 ? -7.193 32.094 -7.990 1.00 31.97 281 LEU A N 1
ATOM 2127 C CA . LEU A 1 281 ? -6.997 31.551 -6.645 1.00 30.96 281 LEU A CA 1
ATOM 2128 C C . LEU A 1 281 ? -7.520 32.477 -5.556 1.00 31.16 281 LEU A C 1
ATOM 2129 O O . LEU A 1 281 ? -7.212 33.668 -5.538 1.00 32.86 281 LEU A O 1
ATOM 2134 N N . GLU A 1 282 ? -8.309 31.916 -4.649 1.00 27.56 282 GLU A N 1
ATOM 2135 C CA . GLU A 1 282 ? -8.845 32.664 -3.514 1.00 34.72 282 GLU A CA 1
ATOM 2136 C C . GLU A 1 282 ? -7.748 33.342 -2.666 1.00 36.99 282 GLU A C 1
ATOM 2137 O O . GLU A 1 282 ? -7.888 34.500 -2.257 1.00 36.73 282 GLU A O 1
ATOM 2143 N N . GLU A 1 283 ? -6.647 32.634 -2.431 1.00 31.77 283 GLU A N 1
ATOM 2144 C CA . GLU A 1 283 ? -5.564 33.188 -1.610 1.00 37.77 283 GLU A CA 1
ATOM 2145 C C . GLU A 1 283 ? -4.837 34.343 -2.313 1.00 35.79 283 GLU A C 1
ATOM 2146 O O . GLU A 1 283 ? -4.044 35.058 -1.709 1.00 38.64 283 GLU A O 1
ATOM 2152 N N . CYS A 1 284 ? -5.081 34.479 -3.608 1.00 29.17 284 CYS A N 1
ATOM 2153 C CA . CYS A 1 284 ? -4.587 35.616 -4.403 1.00 34.79 284 CYS A CA 1
ATOM 2154 C C . CYS A 1 284 ? -5.620 36.728 -4.642 1.00 37.83 284 CYS A C 1
ATOM 2155 O O . CYS A 1 284 ? -5.417 37.598 -5.488 1.00 38.55 284 CYS A O 1
ATOM 2158 N N . SER A 1 285 ? -6.760 36.653 -3.959 1.00 36.05 285 SER A N 1
ATOM 2159 C CA . SER A 1 285 ? -7.871 37.560 -4.266 1.00 33.35 285 SER A CA 1
ATOM 2160 C C . SER A 1 285 ? -7.498 39.050 -4.271 1.00 27.98 285 SER A C 1
ATOM 2161 O O . SER A 1 285 ? -8.080 39.827 -5.024 1.00 34.85 285 SER A O 1
ATOM 2164 N N . ASP A 1 286 ? -6.529 39.450 -3.455 1.00 36.39 286 ASP A N 1
ATOM 2165 C CA . ASP A 1 286 ? -6.084 40.851 -3.447 1.00 40.48 286 ASP A CA 1
ATOM 2166 C C . ASP A 1 286 ? -5.653 41.347 -4.827 1.00 36.00 286 ASP A C 1
ATOM 2167 O O . ASP A 1 286 ? -5.683 42.537 -5.087 1.00 45.71 286 ASP A O 1
ATOM 2172 N N . LEU A 1 287 ? -5.219 40.444 -5.699 1.00 38.10 287 LEU A N 1
ATOM 2173 C CA . LEU A 1 287 ? -4.734 40.857 -7.017 1.00 37.72 287 LEU A CA 1
ATOM 2174 C C . LEU A 1 287 ? -5.854 41.381 -7.890 1.00 37.09 287 LEU A C 1
ATOM 2175 O O . LEU A 1 287 ? -5.597 42.013 -8.907 1.00 40.88 287 LEU A O 1
ATOM 2180 N N . ARG A 1 288 ? -7.095 41.117 -7.497 1.00 35.25 288 ARG A N 1
ATOM 2181 C CA . ARG A 1 288 ? -8.234 41.536 -8.301 1.00 36.06 288 ARG A CA 1
ATOM 2182 C C . ARG A 1 288 ? -8.841 42.863 -7.854 1.00 39.47 288 ARG A C 1
ATOM 2183 O O . ARG A 1 288 ? -9.826 43.332 -8.435 1.00 39.52 288 ARG A O 1
ATOM 2191 N N . LYS A 1 289 ? -8.280 43.465 -6.812 1.00 41.21 289 LYS A N 1
ATOM 2192 C CA . LYS A 1 289 ? -8.816 44.746 -6.352 1.00 46.03 289 LYS A CA 1
ATOM 2193 C C . LYS A 1 289 ? -8.824 45.739 -7.503 1.00 39.94 289 LYS A C 1
ATOM 2194 O O . LYS A 1 289 ? -7.873 45.810 -8.277 1.00 44.06 289 LYS A O 1
ATOM 2200 N N . GLY A 1 290 ? -9.909 46.492 -7.625 1.00 39.67 290 GLY A N 1
ATOM 2201 C CA . GLY A 1 290 ? -10.005 47.506 -8.651 1.00 42.92 290 GLY A CA 1
ATOM 2202 C C . GLY A 1 290 ? -10.346 47.032 -10.053 1.00 47.93 290 GLY A C 1
ATOM 2203 O O . GLY A 1 290 ? -10.587 47.864 -10.928 1.00 48.62 290 GLY A O 1
ATOM 2204 N N . LEU A 1 291 ? -10.379 45.720 -10.285 1.00 50.76 291 LEU A N 1
ATOM 2205 C CA . LEU A 1 291 ? -10.666 45.212 -11.637 1.00 44.93 291 LEU A CA 1
ATOM 2206 C C . LEU A 1 291 ? -12.042 45.590 -12.170 1.00 43.37 291 LEU A C 1
ATOM 2207 O O . LEU A 1 291 ? -12.233 45.690 -13.378 1.00 44.96 291 LEU A O 1
ATOM 2212 N N . ASP A 1 292 ? -13.002 45.769 -11.272 1.00 41.13 292 ASP A N 1
ATOM 2213 C CA . ASP A 1 292 ? -14.343 46.196 -11.665 1.00 52.93 292 ASP A CA 1
ATOM 2214 C C . ASP A 1 292 ? -14.319 47.643 -12.147 1.00 49.71 292 ASP A C 1
ATOM 2215 O O . ASP A 1 292 ? -15.295 48.149 -12.701 1.00 52.50 292 ASP A O 1
ATOM 2220 N N . ARG A 1 293 ? -13.220 48.330 -11.881 1.00 49.74 293 ARG A N 1
ATOM 2221 C CA . ARG A 1 293 ? -13.075 49.699 -12.362 1.00 57.83 293 ARG A CA 1
ATOM 2222 C C . ARG A 1 293 ? -12.185 49.973 -13.585 1.00 53.91 293 ARG A C 1
ATOM 2223 O O . ARG A 1 293 ? -12.056 51.128 -13.978 1.00 56.93 293 ARG A O 1
ATOM 2231 N N . VAL A 1 294 ? -11.568 48.961 -14.193 1.00 47.33 294 VAL A N 1
ATOM 2232 C CA . VAL A 1 294 ? -10.705 49.279 -15.334 1.00 44.89 294 VAL A CA 1
ATOM 2233 C C . VAL A 1 294 ? -11.421 49.140 -16.685 1.00 43.92 294 VAL A C 1
ATOM 2234 O O . VAL A 1 294 ? -12.514 48.596 -16.758 1.00 47.29 294 VAL A O 1
ATOM 2238 N N . ASP A 1 295 ? -10.790 49.633 -17.747 1.00 42.03 295 ASP A N 1
ATOM 2239 C CA . ASP A 1 295 ? -11.369 49.580 -19.095 1.00 43.50 295 ASP A CA 1
ATOM 2240 C C . ASP A 1 295 ? -11.087 48.303 -19.892 1.00 41.29 295 ASP A C 1
ATOM 2241 O O . ASP A 1 295 ? -11.923 47.836 -20.670 1.00 44.94 295 ASP A O 1
ATOM 2246 N N . SER A 1 296 ? -9.880 47.779 -19.731 1.00 39.56 296 SER A N 1
ATOM 2247 C CA . SER A 1 296 ? -9.443 46.611 -20.489 1.00 36.33 296 SER A CA 1
ATOM 2248 C C . SER A 1 296 ? -8.318 45.916 -19.737 1.00 36.45 296 SER A C 1
ATOM 2249 O O . SER A 1 296 ? -7.640 46.518 -18.906 1.00 30.32 296 SER A O 1
ATOM 2252 N N . LEU A 1 297 ? -8.121 44.641 -20.034 1.00 32.82 297 LEU A N 1
ATOM 2253 C CA . LEU A 1 297 ? -7.162 43.854 -19.292 1.00 31.98 297 LEU A CA 1
ATOM 2254 C C . LEU A 1 297 ? -6.646 42.736 -20.185 1.00 30.20 297 LEU A C 1
ATOM 2255 O O . LEU A 1 297 ? -7.404 42.174 -20.958 1.00 32.16 297 LEU A O 1
ATOM 2260 N N . ASN A 1 298 ? -5.359 42.418 -20.093 1.00 31.82 298 ASN A N 1
ATOM 2261 C CA . ASN A 1 298 ? -4.820 41.295 -20.849 1.00 23.72 298 ASN A CA 1
ATOM 2262 C C . ASN A 1 298 ? -4.115 40.287 -19.963 1.00 29.09 298 ASN A C 1
ATOM 2263 O O . ASN A 1 298 ? -3.520 40.636 -18.945 1.00 33.35 298 ASN A O 1
ATOM 2268 N N . PHE A 1 299 ? -4.177 39.028 -20.372 1.00 26.16 299 PHE A N 1
ATOM 2269 C CA . PHE A 1 299 ? -3.492 37.957 -19.670 1.00 27.50 299 PHE A CA 1
ATOM 2270 C C . PHE A 1 299 ? -3.016 36.995 -20.730 1.00 25.42 299 PHE A C 1
ATOM 2271 O O . PHE A 1 299 ? -3.754 36.735 -21.679 1.00 28.23 299 PHE A O 1
ATOM 2279 N N . ASN A 1 300 ? -1.799 36.472 -20.590 1.00 23.09 300 ASN A N 1
ATOM 2280 C CA . ASN A 1 300 ? -1.274 35.550 -21.595 1.00 24.21 300 ASN A CA 1
ATOM 2281 C C . ASN A 1 300 ? -1.531 34.114 -21.215 1.00 28.87 300 ASN A C 1
ATOM 2282 O O . ASN A 1 300 ? -0.968 33.623 -20.253 1.00 27.80 300 ASN A O 1
ATOM 2287 N N . LEU A 1 301 ? -2.355 33.427 -21.988 1.00 28.59 301 LEU A N 1
ATOM 2288 C CA . LEU A 1 301 ? -2.637 32.038 -21.673 1.00 33.38 301 LEU A CA 1
ATOM 2289 C C . LEU A 1 301 ? -1.387 31.186 -21.755 1.00 33.81 301 LEU A C 1
ATOM 2290 O O . LEU A 1 301 ? -1.246 30.230 -21.007 1.00 40.08 301 LEU A O 1
ATOM 2295 N N . HIS A 1 302 ? -0.467 31.510 -22.651 1.00 34.83 302 HIS A N 1
ATOM 2296 C CA . HIS A 1 302 ? 0.750 30.698 -22.710 1.00 34.73 302 HIS A CA 1
ATOM 2297 C C . HIS A 1 302 ? 1.594 30.790 -21.435 1.00 46.27 302 HIS A C 1
ATOM 2298 O O . HIS A 1 302 ? 2.181 29.792 -20.994 1.00 41.08 302 HIS A O 1
ATOM 2329 N N . PHE A 1 304 ? 0.599 31.459 -18.027 1.00 50.40 304 PHE A N 1
ATOM 2330 C CA . PHE A 1 304 ? 0.093 30.607 -16.954 1.00 43.06 304 PHE A CA 1
ATOM 2331 C C . PHE A 1 304 ? -0.929 29.480 -17.243 1.00 45.60 304 PHE A C 1
ATOM 2332 O O . PHE A 1 304 ? -1.199 28.665 -16.361 1.00 49.86 304 PHE A O 1
ATOM 2340 N N . MET A 1 305 ? -1.498 29.423 -18.446 1.00 37.72 305 MET A N 1
ATOM 2341 C CA . MET A 1 305 ? -2.607 28.490 -18.718 1.00 43.95 305 MET A CA 1
ATOM 2342 C C . MET A 1 305 ? -2.299 27.205 -19.501 1.00 46.20 305 MET A C 1
ATOM 2343 O O . MET A 1 305 ? -3.229 26.488 -19.871 1.00 45.72 305 MET A O 1
ATOM 2348 N N . LEU A 1 306 ? -1.039 26.954 -19.841 1.00 36.12 306 LEU A N 1
ATOM 2349 C CA . LEU A 1 306 ? -0.697 25.713 -20.529 1.00 37.67 306 LEU A CA 1
ATOM 2350 C C . LEU A 1 306 ? -1.321 25.622 -21.932 1.00 40.95 306 LEU A C 1
ATOM 2351 O O . LEU A 1 306 ? -1.605 24.530 -22.426 1.00 43.11 306 LEU A O 1
ATOM 2356 N N . VAL A 1 307 ? -1.530 26.777 -22.556 1.00 37.29 307 VAL A N 1
ATOM 2357 C CA . VAL A 1 307 ? -1.917 26.862 -23.952 1.00 38.05 307 VAL A CA 1
ATOM 2358 C C . VAL A 1 307 ? -0.710 27.422 -24.688 1.00 44.84 307 VAL A C 1
ATOM 2359 O O . VAL A 1 307 ? -0.198 28.480 -24.320 1.00 43.52 307 VAL A O 1
ATOM 2363 N N . ASN A 1 308 ? -0.268 26.735 -25.738 1.00 41.45 308 ASN A N 1
ATOM 2364 C CA . ASN A 1 308 ? 1.021 27.044 -26.359 1.00 43.13 308 ASN A CA 1
ATOM 2365 C C . ASN A 1 308 ? 1.059 28.407 -27.034 1.00 47.64 308 ASN A C 1
ATOM 2366 O O . ASN A 1 308 ? 0.015 28.971 -27.387 1.00 48.51 308 ASN A O 1
ATOM 2371 N N . PHE A 1 309 ? 2.273 28.892 -27.278 1.00 57.65 309 PHE A N 1
ATOM 2372 C CA . PHE A 1 309 ? 2.533 30.305 -27.529 1.00 69.46 309 PHE A CA 1
ATOM 2373 C C . PHE A 1 309 ? 1.988 30.992 -28.778 1.00 70.44 309 PHE A C 1
ATOM 2374 O O . PHE A 1 309 ? 2.026 30.419 -29.857 1.00 78.02 309 PHE A O 1
ATOM 2382 N N . ASP A 1 310 ? 1.608 32.262 -28.640 1.00 75.05 310 ASP A N 1
ATOM 2383 C CA . ASP A 1 310 ? 0.425 32.890 -29.234 1.00 78.17 310 ASP A CA 1
ATOM 2384 C C . ASP A 1 310 ? -0.574 32.889 -28.061 1.00 75.43 310 ASP A C 1
ATOM 2385 O O . ASP A 1 310 ? -0.165 32.721 -26.918 1.00 81.72 310 ASP A O 1
ATOM 2390 N N . CYS A 1 311 ? -1.849 33.172 -28.309 1.00 58.60 311 CYS A N 1
ATOM 2391 C CA . CYS A 1 311 ? -2.887 33.048 -27.269 1.00 45.65 311 CYS A CA 1
ATOM 2392 C C . CYS A 1 311 ? -2.932 34.026 -26.062 1.00 42.04 311 CYS A C 1
ATOM 2393 O O . CYS A 1 311 ? -3.047 33.588 -24.918 1.00 43.35 311 CYS A O 1
ATOM 2396 N N . SER A 1 312 ? -3.002 35.324 -26.345 1.00 35.68 312 SER A N 1
ATOM 2397 C CA . SER A 1 312 ? -3.277 36.324 -25.310 1.00 27.68 312 SER A CA 1
ATOM 2398 C C . SER A 1 312 ? -4.761 36.737 -25.262 1.00 34.71 312 SER A C 1
ATOM 2399 O O . SER A 1 312 ? -5.359 37.056 -26.290 1.00 45.83 312 SER A O 1
ATOM 2402 N N . ALA A 1 313 ? -5.337 36.730 -24.060 1.00 24.65 313 ALA A N 1
ATOM 2403 C CA . ALA A 1 313 ? -6.711 37.140 -23.819 1.00 24.10 313 ALA A CA 1
ATOM 2404 C C . ALA A 1 313 ? -6.768 38.596 -23.498 1.00 26.78 313 ALA A C 1
ATOM 2405 O O . ALA A 1 313 ? -5.979 39.101 -22.700 1.00 30.81 313 ALA A O 1
ATOM 2407 N N . MET A 1 314 ? -7.725 39.280 -24.110 1.00 31.05 314 MET A N 1
ATOM 2408 C CA . MET A 1 314 ? -7.953 40.676 -23.798 1.00 30.26 314 MET A CA 1
ATOM 2409 C C . MET A 1 314 ? -9.429 40.928 -23.553 1.00 31.43 314 MET A C 1
ATOM 2410 O O . MET A 1 314 ? -10.241 40.719 -24.441 1.00 35.63 314 MET A O 1
ATOM 2415 N N . TRP A 1 315 ? -9.786 41.376 -22.356 1.00 31.32 315 TRP A N 1
ATOM 2416 C CA . TRP A 1 315 ? -11.177 41.726 -22.091 1.00 30.81 315 TRP A CA 1
ATOM 2417 C C . TRP A 1 315 ? -11.362 43.241 -22.097 1.00 37.11 315 TRP A C 1
ATOM 2418 O O . TRP A 1 315 ? -10.540 43.981 -21.552 1.00 34.02 315 TRP A O 1
ATOM 2429 N N . LEU A 1 316 ? -12.456 43.678 -22.705 1.00 30.36 316 LEU A N 1
ATOM 2430 C CA . LEU A 1 316 ? -12.835 45.076 -22.753 1.00 39.18 316 LEU A CA 1
ATOM 2431 C C . LEU A 1 316 ? -14.139 45.294 -21.991 1.00 44.19 316 LEU A C 1
ATOM 2432 O O . LEU A 1 316 ? -15.108 44.515 -22.118 1.00 40.29 316 LEU A O 1
ATOM 2437 N N . ARG A 1 317 ? -14.179 46.373 -21.226 1.00 40.38 317 ARG A N 1
ATOM 2438 C CA . ARG A 1 317 ? -15.380 46.702 -20.483 1.00 40.36 317 ARG A CA 1
ATOM 2439 C C . ARG A 1 317 ? -16.467 47.168 -21.457 1.00 49.01 317 ARG A C 1
ATOM 2440 O O . ARG A 1 317 ? -17.636 46.813 -21.304 1.00 50.80 317 ARG A O 1
ATOM 2448 N N . ASP A 1 318 ? -16.077 47.978 -22.440 1.00 46.73 318 ASP A N 1
ATOM 2449 C CA . ASP A 1 318 ? -16.980 48.383 -23.523 1.00 44.48 318 ASP A CA 1
ATOM 2450 C C . ASP A 1 318 ? -16.301 48.207 -24.886 1.00 43.07 318 ASP A C 1
ATOM 2451 O O . ASP A 1 318 ? -15.469 49.026 -25.277 1.00 43.30 318 ASP A O 1
ATOM 2456 N N . ALA A 1 319 ? -16.701 47.198 -25.652 1.00 40.72 319 ALA A N 1
ATOM 2457 C CA . ALA A 1 319 ? -15.992 46.908 -26.897 1.00 43.87 319 ALA A CA 1
ATOM 2458 C C . ALA A 1 319 ? -16.255 47.943 -27.995 1.00 44.85 319 ALA A C 1
ATOM 2459 O O . ALA A 1 319 ? -15.443 48.097 -28.904 1.00 46.26 319 ALA A O 1
ATOM 2461 N N . ASN A 1 320 ? -17.389 48.638 -27.918 1.00 44.89 320 ASN A N 1
ATOM 2462 C CA . ASN A 1 320 ? -17.718 49.679 -28.896 1.00 54.53 320 ASN A CA 1
ATOM 2463 C C . ASN A 1 320 ? -16.535 50.621 -29.078 1.00 50.99 320 ASN A C 1
ATOM 2464 O O . ASN A 1 320 ? -16.194 51.006 -30.199 1.00 51.26 320 ASN A O 1
ATOM 2469 N N . LYS A 1 321 ? -15.902 50.962 -27.960 1.00 43.50 321 LYS A N 1
ATOM 2470 C CA . LYS A 1 321 ? -14.780 51.892 -27.942 1.00 43.93 321 LYS A CA 1
ATOM 2471 C C . LYS A 1 321 ? -13.621 51.453 -28.834 1.00 48.54 321 LYS A C 1
ATOM 2472 O O . LYS A 1 321 ? -12.916 52.291 -29.402 1.00 45.37 321 LYS A O 1
ATOM 2478 N N . VAL A 1 322 ? -13.402 50.143 -28.942 1.00 42.36 322 VAL A N 1
ATOM 2479 C CA . VAL A 1 322 ? -12.418 49.640 -29.895 1.00 37.06 322 VAL A CA 1
ATOM 2480 C C . VAL A 1 322 ? -13.034 49.621 -31.285 1.00 41.30 322 VAL A C 1
ATOM 2481 O O . VAL A 1 322 ? -12.437 50.100 -32.258 1.00 37.89 322 VAL A O 1
ATOM 2485 N N . VAL A 1 323 ? -14.248 49.090 -31.374 1.00 39.49 323 VAL A N 1
ATOM 2486 C CA . VAL A 1 323 ? -14.862 48.887 -32.678 1.00 44.22 323 VAL A CA 1
ATOM 2487 C C . VAL A 1 323 ? -15.046 50.214 -33.409 1.00 40.63 323 VAL A C 1
ATOM 2488 O O . VAL A 1 323 ? -14.769 50.311 -34.595 1.00 45.28 323 VAL A O 1
ATOM 2492 N N . ASP A 1 324 ? -15.494 51.231 -32.686 1.00 43.62 324 ASP A N 1
ATOM 2493 C CA . ASP A 1 324 ? -15.669 52.569 -33.250 1.00 54.69 324 ASP A CA 1
ATOM 2494 C C . ASP A 1 324 ? -14.344 53.156 -33.717 1.00 53.57 324 ASP A C 1
ATOM 2495 O O . ASP A 1 324 ? -14.291 53.928 -34.675 1.00 50.08 324 ASP A O 1
ATOM 2500 N N . SER A 1 325 ? -13.266 52.804 -33.034 1.00 51.92 325 SER A N 1
ATOM 2501 C CA . SER A 1 325 ? -11.972 53.356 -33.401 1.00 44.98 325 SER A CA 1
ATOM 2502 C C . SER A 1 325 ? -11.392 52.653 -34.628 1.00 56.85 325 SER A C 1
ATOM 2503 O O . SER A 1 325 ? -10.780 53.295 -35.479 1.00 61.16 325 SER A O 1
ATOM 2506 N N . PHE A 1 326 ? -11.588 51.336 -34.712 1.00 62.08 326 PHE A N 1
ATOM 2507 C CA . PHE A 1 326 ? -11.074 50.538 -35.824 1.00 66.33 326 PHE A CA 1
ATOM 2508 C C . PHE A 1 326 ? -12.239 50.187 -36.751 1.00 79.52 326 PHE A C 1
ATOM 2509 O O . PHE A 1 326 ? -13.078 49.353 -36.397 1.00 84.23 326 PHE A O 1
ATOM 2517 N N . ASN A 1 327 ? -12.283 50.794 -37.935 1.00 87.29 327 ASN A N 1
ATOM 2518 C CA . ASN A 1 327 ? -13.373 50.548 -38.892 1.00 88.53 327 ASN A CA 1
ATOM 2519 C C . ASN A 1 327 ? -13.359 51.532 -40.061 1.00 85.33 327 ASN A C 1
ATOM 2520 O O . ASN A 1 327 ? -13.134 51.143 -41.208 1.00 83.33 327 ASN A O 1
ATOM 2525 N N . GLN A 1 342 ? -25.812 38.528 -28.948 1.00 91.08 342 GLN A N 1
ATOM 2526 C CA . GLN A 1 342 ? -25.305 39.099 -30.191 1.00 91.16 342 GLN A CA 1
ATOM 2527 C C . GLN A 1 342 ? -23.867 38.664 -30.472 1.00 87.17 342 GLN A C 1
ATOM 2528 O O . GLN A 1 342 ? -22.994 38.778 -29.609 1.00 89.09 342 GLN A O 1
ATOM 2534 N N . ILE A 1 343 ? -23.630 38.179 -31.687 1.00 76.46 343 ILE A N 1
ATOM 2535 C CA . ILE A 1 343 ? -22.308 37.716 -32.091 1.00 66.93 343 ILE A CA 1
ATOM 2536 C C . ILE A 1 343 ? -21.377 38.879 -32.442 1.00 57.40 343 ILE A C 1
ATOM 2537 O O . ILE A 1 343 ? -21.688 39.691 -33.318 1.00 55.95 343 ILE A O 1
ATOM 2542 N N . PRO A 1 344 ? -20.226 38.963 -31.754 1.00 47.73 344 PRO A N 1
ATOM 2543 C CA . PRO A 1 344 ? -19.278 40.049 -32.020 1.00 43.10 344 PRO A CA 1
ATOM 2544 C C . PRO A 1 344 ? -18.591 39.869 -33.370 1.00 46.10 344 PRO A C 1
ATOM 2545 O O . PRO A 1 344 ? -18.465 38.741 -33.859 1.00 47.59 344 PRO A O 1
ATOM 2549 N N . ASP A 1 345 ? -18.143 40.968 -33.965 1.00 41.82 345 ASP A N 1
ATOM 2550 C CA . ASP A 1 345 ? -17.392 40.881 -35.197 1.00 46.08 345 ASP A CA 1
ATOM 2551 C C . ASP A 1 345 ? -15.930 41.172 -34.846 1.00 43.16 345 ASP A C 1
ATOM 2552 O O . ASP A 1 345 ? -15.500 42.321 -34.837 1.00 42.25 345 ASP A O 1
ATOM 2557 N N . PHE A 1 346 ? -15.137 40.118 -34.688 1.00 45.84 346 PHE A N 1
ATOM 2558 C CA . PHE A 1 346 ? -13.872 40.239 -33.964 1.00 39.45 346 PHE A CA 1
ATOM 2559 C C . PHE A 1 346 ? -12.776 40.941 -34.759 1.00 42.41 346 PHE A C 1
ATOM 2560 O O . PHE A 1 346 ? -11.840 41.469 -34.175 1.00 40.62 346 PHE A O 1
ATOM 2568 N N . ARG A 1 347 ? -12.896 40.955 -36.085 1.00 40.71 347 ARG A N 1
ATOM 2569 C CA . ARG A 1 347 ? -11.906 41.631 -36.917 1.00 43.78 347 ARG A CA 1
ATOM 2570 C C . ARG A 1 347 ? -11.858 43.129 -36.571 1.00 38.86 347 ARG A C 1
ATOM 2571 O O . ARG A 1 347 ? -10.871 43.799 -36.850 1.00 41.31 347 ARG A O 1
ATOM 2579 N N . HIS A 1 348 ? -12.927 43.628 -35.949 1.00 35.29 348 HIS A N 1
ATOM 2580 C CA . HIS A 1 348 ? -13.008 45.004 -35.463 1.00 42.32 348 HIS A CA 1
ATOM 2581 C C . HIS A 1 348 ? -12.424 45.214 -34.066 1.00 45.16 348 HIS A C 1
ATOM 2582 O O . HIS A 1 348 ? -12.219 46.351 -33.649 1.00 38.64 348 HIS A O 1
ATOM 2589 N N . TRP A 1 349 ? -12.166 44.122 -33.350 1.00 44.61 349 TRP A N 1
ATOM 2590 C CA . TRP A 1 349 ? -11.599 44.184 -32.007 1.00 44.61 349 TRP A CA 1
ATOM 2591 C C . TRP A 1 349 ? -10.079 44.057 -32.084 1.00 45.79 349 TRP A C 1
ATOM 2592 O O . TRP A 1 349 ? -9.399 43.883 -31.069 1.00 44.71 349 TRP A O 1
ATOM 2603 N N . GLN A 1 350 ? -9.552 44.069 -33.299 1.00 39.80 350 GLN A N 1
ATOM 2604 C CA . GLN A 1 350 ? -8.146 43.741 -33.495 1.00 31.58 350 GLN A CA 1
ATOM 2605 C C . GLN A 1 350 ? -7.472 44.611 -34.553 1.00 36.08 350 GLN A C 1
ATOM 2606 O O . GLN A 1 350 ? -8.129 45.336 -35.330 1.00 32.00 350 GLN A O 1
ATOM 2612 N N . ILE A 1 351 ? -6.148 44.532 -34.567 1.00 32.56 351 ILE A N 1
ATOM 2613 C CA . ILE A 1 351 ? -5.335 45.194 -35.577 1.00 37.31 351 ILE A CA 1
ATOM 2614 C C . ILE A 1 351 ? -5.433 44.596 -36.988 1.00 44.82 351 ILE A C 1
ATOM 2615 O O . ILE A 1 351 ? -5.765 45.306 -37.934 1.00 46.89 351 ILE A O 1
ATOM 2620 N N . PRO A 1 352 ? -5.177 43.284 -37.136 1.00 44.66 352 PRO A N 1
ATOM 2621 C CA . PRO A 1 352 ? -5.181 42.720 -38.489 1.00 46.55 352 PRO A CA 1
ATOM 2622 C C . PRO A 1 352 ? -6.627 42.491 -38.951 1.00 53.18 352 PRO A C 1
ATOM 2623 O O . PRO A 1 352 ? -7.531 42.894 -38.219 1.00 48.55 352 PRO A O 1
ATOM 2627 N N . LEU A 1 353 ? -6.845 41.876 -40.117 1.00 57.09 353 LEU A N 1
ATOM 2628 C CA . LEU A 1 353 ? -8.213 41.548 -40.565 1.00 67.66 353 LEU A CA 1
ATOM 2629 C C . LEU A 1 353 ? -8.609 40.056 -40.450 1.00 62.89 353 LEU A C 1
ATOM 2630 O O . LEU A 1 353 ? -9.588 39.724 -39.783 1.00 56.38 353 LEU A O 1
ATOM 2635 N N . GLY A 1 354 ? -7.884 39.166 -41.119 1.00 60.76 354 GLY A N 1
ATOM 2636 C CA . GLY A 1 354 ? -8.089 37.741 -40.905 1.00 57.37 354 GLY A CA 1
ATOM 2637 C C . GLY A 1 354 ? -7.688 37.352 -39.488 1.00 62.60 354 GLY A C 1
ATOM 2638 O O . GLY A 1 354 ? -6.960 38.096 -38.823 1.00 63.78 354 GLY A O 1
ATOM 2639 N N . ARG A 1 355 ? -8.172 36.202 -39.017 1.00 58.92 355 ARG A N 1
ATOM 2640 C CA . ARG A 1 355 ? -7.773 35.649 -37.720 1.00 51.18 355 ARG A CA 1
ATOM 2641 C C . ARG A 1 355 ? -7.729 34.124 -37.784 1.00 53.56 355 ARG A C 1
ATOM 2642 O O . ARG A 1 355 ? -8.561 33.495 -38.448 1.00 50.28 355 ARG A O 1
ATOM 2650 N N . ARG A 1 356 ? -6.737 33.554 -37.101 1.00 50.61 356 ARG A N 1
ATOM 2651 C CA . ARG A 1 356 ? -6.578 32.117 -36.911 1.00 55.49 356 ARG A CA 1
ATOM 2652 C C . ARG A 1 356 ? -7.661 31.554 -35.953 1.00 42.91 356 ARG A C 1
ATOM 2653 O O . ARG A 1 356 ? -8.338 32.312 -35.254 1.00 38.49 356 ARG A O 1
ATOM 2661 N N . PHE A 1 357 ? -7.849 30.238 -35.921 1.00 46.71 357 PHE A N 1
ATOM 2662 C CA . PHE A 1 357 ? -8.885 29.694 -35.056 1.00 36.10 357 PHE A CA 1
ATOM 2663 C C . PHE A 1 357 ? -8.165 29.268 -33.781 1.00 36.68 357 PHE A C 1
ATOM 2664 O O . PHE A 1 357 ? -7.994 28.083 -33.527 1.00 36.59 357 PHE A O 1
ATOM 2672 N N . ARG A 1 358 ? -7.953 30.222 -32.879 1.00 31.54 358 ARG A N 1
ATOM 2673 C CA . ARG A 1 358 ? -7.097 29.965 -31.732 1.00 31.37 358 ARG A CA 1
ATOM 2674 C C . ARG A 1 358 ? -7.918 29.427 -30.600 1.00 30.31 358 ARG A C 1
ATOM 2675 O O . ARG A 1 358 ? -7.382 28.883 -29.653 1.00 25.51 358 ARG A O 1
ATOM 2683 N N . ALA A 1 359 ? -9.231 29.600 -30.694 1.00 24.21 359 ALA A N 1
ATOM 2684 C CA . ALA A 1 359 ? -10.086 29.173 -29.624 1.00 26.00 359 ALA A CA 1
ATOM 2685 C C . ALA A 1 359 ? -10.056 27.655 -29.534 1.00 25.81 359 ALA A C 1
ATOM 2686 O O . ALA A 1 359 ? -10.326 27.116 -28.479 1.00 31.24 359 ALA A O 1
ATOM 2688 N N . LEU A 1 360 ? -9.697 26.966 -30.623 1.00 25.26 360 LEU A N 1
ATOM 2689 C CA . LEU A 1 360 ? -9.833 25.505 -30.636 1.00 26.90 360 LEU A CA 1
ATOM 2690 C C . LEU A 1 360 ? -8.900 24.872 -29.600 1.00 28.84 360 LEU A C 1
ATOM 2691 O O . LEU A 1 360 ? -9.350 24.127 -28.734 1.00 34.00 360 LEU A O 1
ATOM 2696 N N . LYS A 1 361 ? -7.610 25.196 -29.682 1.00 28.37 361 LYS A N 1
ATOM 2697 C CA . LYS A 1 361 ? -6.631 24.710 -28.721 1.00 27.92 361 LYS A CA 1
ATOM 2698 C C . LYS A 1 361 ? -6.947 25.144 -27.295 1.00 26.52 361 LYS A C 1
ATOM 2699 O O . LYS A 1 361 ? -6.717 24.380 -26.358 1.00 29.66 361 LYS A O 1
ATOM 2705 N N . VAL A 1 362 ? -7.454 26.366 -27.128 1.00 26.12 362 VAL A N 1
ATOM 2706 C CA . VAL A 1 362 ? -7.846 26.828 -25.808 1.00 23.20 362 VAL A CA 1
ATOM 2707 C C . VAL A 1 362 ? -8.933 25.901 -25.226 1.00 26.55 362 VAL A C 1
ATOM 2708 O O . VAL A 1 362 ? -8.819 25.413 -24.106 1.00 29.09 362 VAL A O 1
ATOM 2712 N N . TRP A 1 363 ? -9.977 25.661 -26.012 1.00 32.38 363 TRP A N 1
ATOM 2713 C CA . TRP A 1 363 ? -11.104 24.802 -25.636 1.00 29.82 363 TRP A CA 1
ATOM 2714 C C . TRP A 1 363 ? -10.648 23.392 -25.284 1.00 28.81 363 TRP A C 1
ATOM 2715 O O . TRP A 1 363 ? -10.994 22.845 -24.242 1.00 34.81 363 TRP A O 1
ATOM 2726 N N . ILE A 1 364 ? -9.878 22.797 -26.181 1.00 27.39 364 ILE A N 1
ATOM 2727 C CA . ILE A 1 364 ? -9.367 21.460 -25.956 1.00 28.07 364 ILE A CA 1
ATOM 2728 C C . ILE A 1 364 ? -8.537 21.386 -24.663 1.00 37.28 364 ILE A C 1
ATOM 2729 O O . ILE A 1 364 ? -8.661 20.429 -23.875 1.00 36.05 364 ILE A O 1
ATOM 2734 N N . THR A 1 365 ? -7.716 22.403 -24.423 1.00 34.40 365 THR A N 1
ATOM 2735 C CA . THR A 1 365 ? -6.903 22.429 -23.199 1.00 32.33 365 THR A CA 1
ATOM 2736 C C . THR A 1 365 ? -7.746 22.600 -21.924 1.00 31.94 365 THR A C 1
ATOM 2737 O O . THR A 1 365 ? -7.549 21.888 -20.952 1.00 32.24 365 THR A O 1
ATOM 2741 N N . PHE A 1 366 ? -8.666 23.561 -21.926 1.00 27.73 366 PHE A N 1
ATOM 2742 C CA . PHE A 1 366 ? -9.549 23.751 -20.787 1.00 26.46 366 PHE A CA 1
ATOM 2743 C C . PHE A 1 366 ? -10.289 22.454 -20.480 1.00 37.18 366 PHE A C 1
ATOM 2744 O O . PHE A 1 366 ? -10.344 22.021 -19.336 1.00 40.12 366 PHE A O 1
ATOM 2752 N N . ARG A 1 367 ? -10.852 21.827 -21.505 1.00 33.94 367 ARG A N 1
ATOM 2753 C CA . ARG A 1 367 ? -11.639 20.609 -21.290 1.00 37.58 367 ARG A CA 1
ATOM 2754 C C . ARG A 1 367 ? -10.837 19.415 -20.810 1.00 37.28 367 ARG A C 1
ATOM 2755 O O . ARG A 1 367 ? -11.308 18.664 -19.950 1.00 40.81 367 ARG A O 1
ATOM 2763 N N . THR A 1 368 ? -9.653 19.204 -21.379 1.00 30.77 368 THR A N 1
ATOM 2764 C CA . THR A 1 368 ? -8.913 17.995 -21.029 1.00 33.04 368 THR A CA 1
ATOM 2765 C C . THR A 1 368 ? -8.138 18.184 -19.736 1.00 38.98 368 THR A C 1
ATOM 2766 O O . THR A 1 368 ? -7.772 17.225 -19.070 1.00 38.09 368 THR A O 1
ATOM 2770 N N . LEU A 1 369 ? -7.857 19.428 -19.393 1.00 32.19 369 LEU A N 1
ATOM 2771 C CA . LEU A 1 369 ? -7.205 19.704 -18.118 1.00 36.56 369 LEU A CA 1
ATOM 2772 C C . LEU A 1 369 ? -8.171 19.823 -16.939 1.00 33.58 369 LEU A C 1
ATOM 2773 O O . LEU A 1 369 ? -7.904 19.329 -15.850 1.00 37.07 369 LEU A O 1
ATOM 2778 N N . GLY A 1 370 ? -9.278 20.513 -17.171 1.00 37.85 370 GLY A N 1
ATOM 2779 C CA . GLY A 1 370 ? -10.214 20.861 -16.123 1.00 42.51 370 GLY A CA 1
ATOM 2780 C C . GLY A 1 370 ? -9.759 22.080 -15.328 1.00 45.59 370 GLY A C 1
ATOM 2781 O O . GLY A 1 370 ? -8.557 22.339 -15.186 1.00 46.65 370 GLY A O 1
ATOM 2782 N N . ALA A 1 371 ? -10.720 22.809 -14.768 1.00 39.54 371 ALA A N 1
ATOM 2783 C CA . ALA A 1 371 ? -10.399 23.953 -13.928 1.00 35.28 371 ALA A CA 1
ATOM 2784 C C . ALA A 1 371 ? -9.554 23.528 -12.734 1.00 40.45 371 ALA A C 1
ATOM 2785 O O . ALA A 1 371 ? -8.750 24.314 -12.235 1.00 38.32 371 ALA A O 1
ATOM 2787 N N . GLU A 1 372 ? -9.753 22.289 -12.275 1.00 36.24 372 GLU A N 1
ATOM 2788 C CA . GLU A 1 372 ? -8.996 21.748 -11.141 1.00 32.44 372 GLU A CA 1
ATOM 2789 C C . GLU A 1 372 ? -7.537 21.619 -11.506 1.00 40.04 372 GLU A C 1
ATOM 2790 O O . GLU A 1 372 ? -6.659 21.982 -10.729 1.00 37.89 372 GLU A O 1
ATOM 2796 N N . GLY A 1 373 ? -7.285 21.096 -12.700 1.00 41.66 373 GLY A N 1
ATOM 2797 C CA . GLY A 1 373 ? -5.930 20.978 -13.195 1.00 27.82 373 GLY A CA 1
ATOM 2798 C C . GLY A 1 373 ? -5.287 22.338 -13.347 1.00 31.05 373 GLY A C 1
ATOM 2799 O O . GLY A 1 373 ? -4.137 22.542 -12.948 1.00 32.72 373 GLY A O 1
ATOM 2800 N N . LEU A 1 374 ? -6.014 23.282 -13.932 1.00 33.22 374 LEU A N 1
ATOM 2801 C CA . LEU A 1 374 ? -5.463 24.630 -14.057 1.00 28.18 374 LEU A CA 1
ATOM 2802 C C . LEU A 1 374 ? -5.069 25.261 -12.705 1.00 33.51 374 LEU A C 1
ATOM 2803 O O . LEU A 1 374 ? -3.952 25.802 -12.535 1.00 39.67 374 LEU A O 1
ATOM 2808 N N . ARG A 1 375 ? -5.983 25.193 -11.739 1.00 39.65 375 ARG A N 1
ATOM 2809 C CA . ARG A 1 375 ? -5.705 25.741 -10.410 1.00 34.90 375 ARG A CA 1
ATOM 2810 C C . ARG A 1 375 ? -4.525 25.048 -9.752 1.00 34.06 375 ARG A C 1
ATOM 2811 O O . ARG A 1 375 ? -3.648 25.710 -9.220 1.00 36.02 375 ARG A O 1
ATOM 2819 N N . ASN A 1 376 ? -4.523 23.716 -9.769 1.00 30.21 376 ASN A N 1
ATOM 2820 C CA . ASN A 1 376 ? -3.375 22.953 -9.287 1.00 33.68 376 ASN A CA 1
ATOM 2821 C C . ASN A 1 376 ? -2.073 23.399 -9.947 1.00 33.78 376 ASN A C 1
ATOM 2822 O O . ASN A 1 376 ? -1.027 23.395 -9.318 1.00 38.16 376 ASN A O 1
ATOM 2827 N N . HIS A 1 377 ? -2.124 23.748 -11.227 1.00 32.86 377 HIS A N 1
ATOM 2828 C CA . HIS A 1 377 ? -0.903 24.092 -11.946 1.00 31.32 377 HIS A CA 1
ATOM 2829 C C . HIS A 1 377 ? -0.352 25.397 -11.384 1.00 34.03 377 HIS A C 1
ATOM 2830 O O . HIS A 1 377 ? 0.845 25.505 -11.074 1.00 32.11 377 HIS A O 1
ATOM 2837 N N . VAL A 1 378 ? -1.232 26.381 -11.216 1.00 29.59 378 VAL A N 1
ATOM 2838 C CA . VAL A 1 378 ? -0.771 27.662 -10.663 1.00 30.34 378 VAL A CA 1
ATOM 2839 C C . VAL A 1 378 ? -0.269 27.520 -9.212 1.00 34.56 378 VAL A C 1
ATOM 2840 O O . VAL A 1 378 ? 0.781 28.078 -8.829 1.00 33.42 378 VAL A O 1
ATOM 2844 N N . ARG A 1 379 ? -1.010 26.748 -8.418 1.00 24.11 379 ARG A N 1
ATOM 2845 C CA . ARG A 1 379 ? -0.647 26.537 -7.029 1.00 32.94 379 ARG A CA 1
ATOM 2846 C C . ARG A 1 379 ? 0.673 25.773 -6.934 1.00 26.75 379 ARG A C 1
ATOM 2847 O O . ARG A 1 379 ? 1.435 25.951 -5.998 1.00 34.55 379 ARG A O 1
ATOM 2855 N N . LYS A 1 380 ? 0.937 24.918 -7.910 1.00 27.92 380 LYS A N 1
ATOM 2856 C CA . LYS A 1 380 ? 2.160 24.136 -7.885 1.00 33.01 380 LYS A CA 1
ATOM 2857 C C . LYS A 1 380 ? 3.346 25.060 -8.162 1.00 29.44 380 LYS A C 1
ATOM 2858 O O . LYS A 1 380 ? 4.355 24.993 -7.473 1.00 33.24 380 LYS A O 1
ATOM 2864 N N . HIS A 1 381 ? 3.218 25.943 -9.145 1.00 26.55 381 HIS A N 1
ATOM 2865 C CA . HIS A 1 381 ? 4.275 26.947 -9.322 1.00 32.47 381 HIS A CA 1
ATOM 2866 C C . HIS A 1 381 ? 4.528 27.773 -8.072 1.00 26.82 381 HIS A C 1
ATOM 2867 O O . HIS A 1 381 ? 5.683 28.079 -7.744 1.00 27.70 381 HIS A O 1
ATOM 2874 N N . ILE A 1 382 ? 3.455 28.159 -7.384 1.00 33.75 382 ILE A N 1
ATOM 2875 C CA . ILE A 1 382 ? 3.635 28.965 -6.172 1.00 31.98 382 ILE A CA 1
ATOM 2876 C C . ILE A 1 382 ? 4.419 28.163 -5.114 1.00 29.12 382 ILE A C 1
ATOM 2877 O O . ILE A 1 382 ? 5.319 28.688 -4.439 1.00 28.16 382 ILE A O 1
ATOM 2882 N N . GLU A 1 383 ? 4.073 26.889 -4.993 1.00 26.12 383 GLU A N 1
ATOM 2883 C CA . GLU A 1 383 ? 4.726 25.981 -4.055 1.00 26.18 383 GLU A CA 1
ATOM 2884 C C . GLU A 1 383 ? 6.215 25.778 -4.356 1.00 26.96 383 GLU A C 1
ATOM 2885 O O . GLU A 1 383 ? 7.058 25.831 -3.460 1.00 33.51 383 GLU A O 1
ATOM 2891 N N . LEU A 1 384 ? 6.539 25.540 -5.622 1.00 32.56 384 LEU A N 1
ATOM 2892 C CA . LEU A 1 384 ? 7.940 25.402 -6.026 1.00 27.70 384 LEU A CA 1
ATOM 2893 C C . LEU A 1 384 ? 8.741 26.684 -5.753 1.00 26.43 384 LEU A C 1
ATOM 2894 O O . LEU A 1 384 ? 9.895 26.621 -5.312 1.00 27.71 384 LEU A O 1
ATOM 2899 N N . ALA A 1 385 ? 8.145 27.850 -6.012 1.00 22.87 385 ALA A N 1
ATOM 2900 C CA . ALA A 1 385 ? 8.885 29.100 -5.765 1.00 27.00 385 ALA A CA 1
ATOM 2901 C C . ALA A 1 385 ? 9.134 29.280 -4.268 1.00 28.22 385 ALA A C 1
ATOM 2902 O O . ALA A 1 385 ? 10.187 29.758 -3.841 1.00 29.87 385 ALA A O 1
ATOM 2904 N N . LYS A 1 386 ? 8.143 28.899 -3.474 1.00 26.08 386 LYS A N 1
ATOM 2905 C CA . LYS A 1 386 ? 8.244 28.964 -2.035 1.00 23.49 386 LYS A CA 1
ATOM 2906 C C . LYS A 1 386 ? 9.393 28.063 -1.522 1.00 31.56 386 LYS A C 1
ATOM 2907 O O . LYS A 1 386 ? 10.180 28.460 -0.642 1.00 33.16 386 LYS A O 1
ATOM 2913 N N . GLN A 1 387 ? 9.495 26.866 -2.103 1.00 29.60 387 GLN A N 1
ATOM 2914 C CA . GLN A 1 387 ? 10.599 25.947 -1.822 1.00 31.54 387 GLN A CA 1
ATOM 2915 C C . GLN A 1 387 ? 11.964 26.570 -2.146 1.00 30.52 387 GLN A C 1
ATOM 2916 O O . GLN A 1 387 ? 12.932 26.501 -1.343 1.00 27.92 387 GLN A O 1
ATOM 2922 N N . PHE A 1 388 ? 12.035 27.212 -3.311 1.00 26.85 388 PHE A N 1
ATOM 2923 C CA . PHE A 1 388 ? 13.283 27.857 -3.723 1.00 25.52 388 PHE A CA 1
ATOM 2924 C C . PHE A 1 388 ? 13.694 28.953 -2.742 1.00 26.84 388 PHE A C 1
ATOM 2925 O O . PHE A 1 388 ? 14.867 29.049 -2.336 1.00 28.77 388 PHE A O 1
ATOM 2933 N N . GLU A 1 389 ? 12.722 29.797 -2.399 1.00 23.27 389 GLU A N 1
ATOM 2934 C CA . GLU A 1 389 ? 12.941 30.928 -1.507 1.00 28.99 389 GLU A CA 1
ATOM 2935 C C . GLU A 1 389 ? 13.494 30.401 -0.203 1.00 31.68 389 GLU A C 1
ATOM 2936 O O . GLU A 1 389 ? 14.404 30.996 0.360 1.00 26.54 389 GLU A O 1
ATOM 2942 N N . GLN A 1 390 ? 12.932 29.290 0.280 1.00 31.10 390 GLN A N 1
ATOM 2943 C CA . GLN A 1 390 ? 13.430 28.710 1.520 1.00 31.42 390 GLN A CA 1
ATOM 2944 C C . GLN A 1 390 ? 14.917 28.373 1.376 1.00 32.21 390 GLN A C 1
ATOM 2945 O O . GLN A 1 390 ? 15.717 28.662 2.274 1.00 32.86 390 GLN A O 1
ATOM 2951 N N . LEU A 1 391 ? 15.290 27.770 0.250 1.00 31.62 391 LEU A N 1
ATOM 2952 C CA . LEU A 1 391 ? 16.726 27.537 0.011 1.00 31.56 391 LEU A CA 1
ATOM 2953 C C . LEU A 1 391 ? 17.575 28.821 0.064 1.00 25.79 391 LEU A C 1
ATOM 2954 O O . LEU A 1 391 ? 18.630 28.851 0.693 1.00 30.39 391 LEU A O 1
ATOM 2959 N N . VAL A 1 392 ? 17.118 29.884 -0.584 1.00 28.71 392 VAL A N 1
ATOM 2960 C CA . VAL A 1 392 ? 17.854 31.155 -0.564 1.00 27.66 392 VAL A CA 1
ATOM 2961 C C . VAL A 1 392 ? 18.001 31.698 0.855 1.00 30.34 392 VAL A C 1
ATOM 2962 O O . VAL A 1 392 ? 19.066 32.158 1.265 1.00 33.06 392 VAL A O 1
ATOM 2966 N N . LEU A 1 393 ? 16.923 31.614 1.613 1.00 28.69 393 LEU A N 1
ATOM 2967 C CA . LEU A 1 393 ? 16.901 32.141 2.964 1.00 29.14 393 LEU A CA 1
ATOM 2968 C C . LEU A 1 393 ? 17.820 31.367 3.896 1.00 29.66 393 LEU A C 1
ATOM 2969 O O . LEU A 1 393 ? 18.466 31.964 4.739 1.00 30.72 393 LEU A O 1
ATOM 2974 N N . LYS A 1 394 ? 17.869 30.041 3.756 1.00 32.38 394 LYS A N 1
ATOM 2975 C CA . LYS A 1 394 ? 18.706 29.221 4.641 1.00 32.10 394 LYS A CA 1
ATOM 2976 C C . LYS A 1 394 ? 20.211 29.392 4.412 1.00 38.01 394 LYS A C 1
ATOM 2977 O O . LYS A 1 394 ? 21.019 29.106 5.310 1.00 35.72 394 LYS A O 1
ATOM 2983 N N . ASP A 1 395 ? 20.584 29.853 3.216 1.00 34.52 395 ASP A N 1
ATOM 2984 C CA . ASP A 1 395 ? 21.993 29.977 2.842 1.00 33.30 395 ASP A CA 1
ATOM 2985 C C . ASP A 1 395 ? 22.551 31.352 3.191 1.00 29.37 395 ASP A C 1
ATOM 2986 O O . ASP A 1 395 ? 22.167 32.340 2.591 1.00 31.07 395 ASP A O 1
ATOM 2991 N N . SER A 1 396 ? 23.492 31.390 4.137 1.00 30.27 396 SER A N 1
ATOM 2992 C CA . SER A 1 396 ? 24.077 32.645 4.617 1.00 34.95 396 SER A CA 1
ATOM 2993 C C . SER A 1 396 ? 24.757 33.470 3.518 1.00 31.38 396 SER A C 1
ATOM 2994 O O . SER A 1 396 ? 25.035 34.649 3.698 1.00 31.44 396 SER A O 1
ATOM 2997 N N . ARG A 1 397 ? 25.051 32.851 2.386 1.00 27.28 397 ARG A N 1
ATOM 2998 C CA . ARG A 1 397 ? 25.748 33.578 1.333 1.00 30.12 397 ARG A CA 1
ATOM 2999 C C . ARG A 1 397 ? 24.836 34.272 0.316 1.00 35.17 397 ARG A C 1
ATOM 3000 O O . ARG A 1 397 ? 25.321 35.037 -0.526 1.00 35.98 397 ARG A O 1
ATOM 3008 N N . PHE A 1 398 ? 23.531 34.005 0.394 1.00 33.96 398 PHE A N 1
ATOM 3009 C CA . PHE A 1 398 ? 22.568 34.636 -0.499 1.00 30.01 398 PHE A CA 1
ATOM 3010 C C . PHE A 1 398 ? 21.514 35.475 0.230 1.00 29.73 398 PHE A C 1
ATOM 3011 O O . PHE A 1 398 ? 21.160 35.204 1.388 1.00 34.74 398 PHE A O 1
ATOM 3019 N N . GLU A 1 399 ? 21.000 36.485 -0.473 1.00 30.90 399 GLU A N 1
ATOM 3020 C CA . GLU A 1 399 ? 19.920 37.313 0.050 1.00 38.11 399 GLU A CA 1
ATOM 3021 C C . GLU A 1 399 ? 18.781 37.475 -0.968 1.00 36.09 399 GLU A C 1
ATOM 3022 O O . GLU A 1 399 ? 19.018 37.400 -2.172 1.00 35.65 399 GLU A O 1
ATOM 3028 N N . LEU A 1 400 ? 17.560 37.689 -0.468 1.00 29.99 400 LEU A N 1
ATOM 3029 C CA . LEU A 1 400 ? 16.402 38.036 -1.294 1.00 29.39 400 LEU A CA 1
ATOM 3030 C C . LEU A 1 400 ? 16.446 39.503 -1.653 1.00 36.23 400 LEU A C 1
ATOM 3031 O O . LEU A 1 400 ? 16.729 40.343 -0.803 1.00 40.32 400 LEU A O 1
ATOM 3036 N N . VAL A 1 401 ? 16.204 39.819 -2.916 1.00 33.96 401 VAL A N 1
ATOM 3037 C CA . VAL A 1 401 ? 16.105 41.214 -3.322 1.00 36.15 401 VAL A CA 1
ATOM 3038 C C . VAL A 1 401 ? 14.659 41.785 -3.320 1.00 36.12 401 VAL A C 1
ATOM 3039 O O . VAL A 1 401 ? 14.454 42.994 -3.270 1.00 44.55 401 VAL A O 1
ATOM 3043 N N . ALA A 1 402 ? 13.661 40.913 -3.375 1.00 38.45 402 ALA A N 1
ATOM 3044 C CA . ALA A 1 402 ? 12.251 41.331 -3.427 1.00 34.97 402 ALA A CA 1
ATOM 3045 C C . ALA A 1 402 ? 11.424 40.234 -2.780 1.00 34.45 402 ALA A C 1
ATOM 3046 O O . ALA A 1 402 ? 11.902 39.109 -2.666 1.00 38.27 402 ALA A O 1
ATOM 3048 N N . PRO A 1 403 ? 10.202 40.552 -2.323 1.00 37.16 403 PRO A N 1
ATOM 3049 C CA . PRO A 1 403 ? 9.392 39.445 -1.799 1.00 36.01 403 PRO A CA 1
ATOM 3050 C C . PRO A 1 403 ? 9.003 38.487 -2.909 1.00 33.35 403 PRO A C 1
ATOM 3051 O O . PRO A 1 403 ? 8.703 38.926 -4.014 1.00 33.20 403 PRO A O 1
ATOM 3055 N N . ARG A 1 404 ? 9.017 37.195 -2.602 1.00 34.65 404 ARG A N 1
ATOM 3056 C CA . ARG A 1 404 ? 8.593 36.145 -3.515 1.00 25.43 404 ARG A CA 1
ATOM 3057 C C . ARG A 1 404 ? 7.213 36.449 -4.064 1.00 29.11 404 ARG A C 1
ATOM 3058 O O . ARG A 1 404 ? 6.337 36.896 -3.346 1.00 28.31 404 ARG A O 1
ATOM 3066 N N . ALA A 1 405 ? 7.017 36.238 -5.354 1.00 35.98 405 ALA A N 1
ATOM 3067 C CA . ALA A 1 405 ? 5.688 36.403 -5.903 1.00 29.40 405 ALA A CA 1
ATOM 3068 C C . ALA A 1 405 ? 5.405 35.363 -6.966 1.00 26.74 405 ALA A C 1
ATOM 3069 O O . ALA A 1 405 ? 6.170 35.233 -7.930 1.00 34.35 405 ALA A O 1
ATOM 3071 N N . LEU A 1 406 ? 4.280 34.668 -6.817 1.00 21.97 406 LEU A N 1
ATOM 3072 C CA . LEU A 1 406 ? 3.890 33.620 -7.758 1.00 29.92 406 LEU A CA 1
ATOM 3073 C C . LEU A 1 406 ? 5.087 32.698 -8.035 1.00 25.92 406 LEU A C 1
ATOM 3074 O O . LEU A 1 406 ? 5.672 32.177 -7.101 1.00 25.29 406 LEU A O 1
ATOM 3079 N N . GLY A 1 407 ? 5.485 32.526 -9.291 1.00 26.50 407 GLY A N 1
ATOM 3080 C CA . GLY A 1 407 ? 6.563 31.595 -9.592 1.00 33.26 407 GLY A CA 1
ATOM 3081 C C . GLY A 1 407 ? 7.963 32.197 -9.639 1.00 29.08 407 GLY A C 1
ATOM 3082 O O . GLY A 1 407 ? 8.890 31.578 -10.141 1.00 29.02 407 GLY A O 1
ATOM 3083 N N . LEU A 1 408 ? 8.119 33.394 -9.098 1.00 24.94 408 LEU A N 1
ATOM 3084 C CA . LEU A 1 408 ? 9.341 34.159 -9.270 1.00 24.19 408 LEU A CA 1
ATOM 3085 C C . LEU A 1 408 ? 10.005 34.458 -7.930 1.00 30.46 408 LEU A C 1
ATOM 3086 O O . LEU A 1 408 ? 9.367 34.962 -7.008 1.00 28.47 408 LEU A O 1
ATOM 3091 N N . VAL A 1 409 ? 11.301 34.184 -7.848 1.00 33.03 409 VAL A N 1
ATOM 3092 C CA . VAL A 1 409 ? 12.115 34.595 -6.716 1.00 26.86 409 VAL A CA 1
ATOM 3093 C C . VAL A 1 409 ? 13.315 35.418 -7.196 1.00 29.08 409 VAL A C 1
ATOM 3094 O O . VAL A 1 409 ? 14.123 34.947 -8.002 1.00 33.52 409 VAL A O 1
ATOM 3098 N N . CYS A 1 410 ? 13.423 36.648 -6.702 1.00 24.11 410 CYS A N 1
ATOM 3099 C CA . CYS A 1 410 ? 14.579 37.496 -6.990 1.00 24.38 410 CYS A CA 1
ATOM 3100 C C . CYS A 1 410 ? 15.577 37.479 -5.837 1.00 26.06 410 CYS A C 1
ATOM 3101 O O . CYS A 1 410 ? 15.217 37.734 -4.700 1.00 27.50 410 CYS A O 1
ATOM 3104 N N . PHE A 1 411 ? 16.840 37.206 -6.149 1.00 24.81 411 PHE A N 1
ATOM 3105 C CA . PHE A 1 411 ? 17.824 36.951 -5.110 1.00 28.96 411 PHE A CA 1
ATOM 3106 C C . PHE A 1 411 ? 19.209 37.224 -5.675 1.00 31.44 411 PHE A C 1
ATOM 3107 O O . PHE A 1 411 ? 19.378 37.279 -6.875 1.00 30.98 411 PHE A O 1
ATOM 3115 N N . ARG A 1 412 ? 20.200 37.407 -4.814 1.00 36.80 412 ARG A N 1
ATOM 3116 C CA . ARG A 1 412 ? 21.573 37.561 -5.282 1.00 36.25 412 ARG A CA 1
ATOM 3117 C C . ARG A 1 412 ? 22.561 37.000 -4.259 1.00 33.11 412 ARG A C 1
ATOM 3118 O O . ARG A 1 412 ? 22.242 36.897 -3.076 1.00 39.37 412 ARG A O 1
ATOM 3126 N N . PRO A 1 413 ? 23.767 36.629 -4.706 1.00 33.28 413 PRO A N 1
ATOM 3127 C CA . PRO A 1 413 ? 24.806 36.340 -3.706 1.00 32.67 413 PRO A CA 1
ATOM 3128 C C . PRO A 1 413 ? 25.184 37.627 -2.989 1.00 31.97 413 PRO A C 1
ATOM 3129 O O . PRO A 1 413 ? 25.213 38.672 -3.624 1.00 41.74 413 PRO A O 1
ATOM 3133 N N . LYS A 1 414 ? 25.432 37.578 -1.687 1.00 39.17 414 LYS A N 1
ATOM 3134 C CA . LYS A 1 414 ? 25.768 38.802 -0.968 1.00 44.49 414 LYS A CA 1
ATOM 3135 C C . LYS A 1 414 ? 27.102 39.328 -1.460 1.00 46.33 414 LYS A C 1
ATOM 3136 O O . LYS A 1 414 ? 27.937 38.553 -1.925 1.00 42.20 414 LYS A O 1
ATOM 3142 N N . GLY A 1 415 ? 27.310 40.637 -1.327 1.00 49.75 415 GLY A N 1
ATOM 3143 C CA . GLY A 1 415 ? 28.526 41.273 -1.811 1.00 41.92 415 GLY A CA 1
ATOM 3144 C C . GLY A 1 415 ? 28.329 42.103 -3.069 1.00 43.52 415 GLY A C 1
ATOM 3145 O O . GLY A 1 415 ? 27.195 42.422 -3.435 1.00 46.70 415 GLY A O 1
ATOM 3146 N N . ASP A 1 416 ? 29.442 42.470 -3.712 1.00 42.33 416 ASP A N 1
ATOM 3147 C CA . ASP A 1 416 ? 29.439 43.275 -4.936 1.00 47.79 416 ASP A CA 1
ATOM 3148 C C . ASP A 1 416 ? 28.693 42.647 -6.109 1.00 52.23 416 ASP A C 1
ATOM 3149 O O . ASP A 1 416 ? 28.624 41.414 -6.229 1.00 48.69 416 ASP A O 1
ATOM 3154 N N . ASN A 1 417 ? 28.170 43.518 -6.981 1.00 48.47 417 ASN A N 1
ATOM 3155 C CA . ASN A 1 417 ? 27.451 43.123 -8.196 1.00 49.94 417 ASN A CA 1
ATOM 3156 C C . ASN A 1 417 ? 28.231 42.143 -9.070 1.00 47.67 417 ASN A C 1
ATOM 3157 O O . ASN A 1 417 ? 27.660 41.319 -9.799 1.00 42.44 417 ASN A O 1
ATOM 3162 N N . GLU A 1 418 ? 29.549 42.235 -8.995 1.00 47.09 418 GLU A N 1
ATOM 3163 C CA . GLU A 1 418 ? 30.379 41.406 -9.839 1.00 51.15 418 GLU A CA 1
ATOM 3164 C C . GLU A 1 418 ? 30.337 39.926 -9.453 1.00 51.53 418 GLU A C 1
ATOM 3165 O O . GLU A 1 418 ? 30.540 39.058 -10.306 1.00 53.52 418 GLU A O 1
ATOM 3171 N N . ILE A 1 419 ? 30.053 39.638 -8.183 1.00 42.86 419 ILE A N 1
ATOM 3172 C CA . ILE A 1 419 ? 29.820 38.262 -7.762 1.00 41.62 419 ILE A CA 1
ATOM 3173 C C . ILE A 1 419 ? 28.577 37.702 -8.472 1.00 36.86 419 ILE A C 1
ATOM 3174 O O . ILE A 1 419 ? 28.565 36.557 -8.929 1.00 33.68 419 ILE A O 1
ATOM 3179 N N . THR A 1 420 ? 27.543 38.523 -8.582 1.00 40.95 420 THR A N 1
ATOM 3180 C CA . THR A 1 420 ? 26.339 38.143 -9.324 1.00 37.00 420 THR A CA 1
ATOM 3181 C C . THR A 1 420 ? 26.669 37.877 -10.792 1.00 39.43 420 THR A C 1
ATOM 3182 O O . THR A 1 420 ? 26.271 36.858 -11.368 1.00 40.80 420 THR A O 1
ATOM 3186 N N . THR A 1 421 ? 27.418 38.796 -11.388 1.00 39.92 421 THR A N 1
ATOM 3187 C CA . THR A 1 421 ? 27.787 38.680 -12.792 1.00 44.31 421 THR A CA 1
ATOM 3188 C C . THR A 1 421 ? 28.610 37.418 -13.087 1.00 41.15 421 THR A C 1
ATOM 3189 O O . THR A 1 421 ? 28.356 36.707 -14.054 1.00 41.81 421 THR A O 1
ATOM 3193 N N . GLN A 1 422 ? 29.603 37.162 -12.245 1.00 42.37 422 GLN A N 1
ATOM 3194 C CA . GLN A 1 422 ? 30.485 36.009 -12.397 1.00 41.17 422 GLN A CA 1
ATOM 3195 C C . GLN A 1 422 ? 29.736 34.697 -12.175 1.00 41.06 422 GLN A C 1
ATOM 3196 O O . GLN A 1 422 ? 29.928 33.723 -12.905 1.00 41.00 422 GLN A O 1
ATOM 3202 N N . LEU A 1 423 ? 28.886 34.678 -11.153 1.00 40.56 423 LEU A N 1
ATOM 3203 C CA . LEU A 1 423 ? 28.044 33.519 -10.902 1.00 37.52 423 LEU A CA 1
ATOM 3204 C C . LEU A 1 423 ? 27.149 33.228 -12.125 1.00 35.49 423 LEU A C 1
ATOM 3205 O O . LEU A 1 423 ? 27.058 32.079 -12.592 1.00 34.60 423 LEU A O 1
ATOM 3210 N N . LEU A 1 424 ? 26.500 34.263 -12.658 1.00 31.15 424 LEU A N 1
ATOM 3211 C CA . LEU A 1 424 ? 25.644 34.061 -13.824 1.00 30.64 424 LEU A CA 1
ATOM 3212 C C . LEU A 1 424 ? 26.449 33.561 -15.011 1.00 40.14 424 LEU A C 1
ATOM 3213 O O . LEU A 1 424 ? 26.004 32.679 -15.736 1.00 37.36 424 LEU A O 1
ATOM 3218 N N . GLN A 1 425 ? 27.632 34.122 -15.217 1.00 40.97 425 GLN A N 1
ATOM 3219 C CA . GLN A 1 425 ? 28.457 33.686 -16.339 1.00 35.77 425 GLN A CA 1
ATOM 3220 C C . GLN A 1 425 ? 28.812 32.202 -16.207 1.00 37.87 425 GLN A C 1
ATOM 3221 O O . GLN A 1 425 ? 28.738 31.449 -17.181 1.00 45.55 425 GLN A O 1
ATOM 3227 N N . ARG A 1 426 ? 29.192 31.782 -15.001 1.00 40.92 426 ARG A N 1
ATOM 3228 C CA . ARG A 1 426 ? 29.471 30.366 -14.746 1.00 37.70 426 ARG A CA 1
ATOM 3229 C C . ARG A 1 426 ? 28.255 29.503 -15.097 1.00 37.82 426 ARG A C 1
ATOM 3230 O O . ARG A 1 426 ? 28.370 28.487 -15.796 1.00 37.77 426 ARG A O 1
ATOM 3238 N N . LEU A 1 427 ? 27.083 29.913 -14.628 1.00 40.23 427 LEU A N 1
ATOM 3239 C CA . LEU A 1 427 ? 25.872 29.139 -14.910 1.00 39.13 427 LEU A CA 1
ATOM 3240 C C . LEU A 1 427 ? 25.581 29.070 -16.405 1.00 35.72 427 LEU A C 1
ATOM 3241 O O . LEU A 1 427 ? 25.218 28.010 -16.914 1.00 34.46 427 LEU A O 1
ATOM 3246 N N . MET A 1 428 ? 25.760 30.190 -17.104 1.00 34.76 428 MET A N 1
ATOM 3247 C CA . MET A 1 428 ? 25.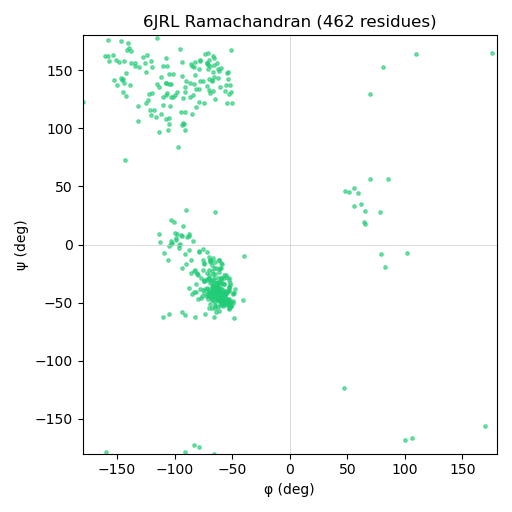537 30.251 -18.552 1.00 38.65 428 MET A CA 1
ATOM 3248 C C . MET A 1 428 ? 26.444 29.264 -19.257 1.00 43.14 428 MET A C 1
ATOM 3249 O O . MET A 1 428 ? 26.003 28.504 -20.122 1.00 42.83 428 MET A O 1
ATOM 3254 N N . ASP A 1 429 ? 27.725 29.307 -18.897 1.00 41.91 429 ASP A N 1
ATOM 3255 C CA . ASP A 1 429 ? 28.716 28.455 -19.528 1.00 48.77 429 ASP A CA 1
ATOM 3256 C C . ASP A 1 429 ? 28.442 26.980 -19.266 1.00 49.63 429 ASP A C 1
ATOM 3257 O O . ASP A 1 429 ? 28.698 26.140 -20.119 1.00 49.80 429 ASP A O 1
ATOM 3262 N N . ARG A 1 430 ? 27.904 26.661 -18.095 1.00 45.66 430 ARG A N 1
ATOM 3263 C CA . ARG A 1 430 ? 27.581 25.270 -17.802 1.00 35.92 430 ARG A CA 1
ATOM 3264 C C . ARG A 1 430 ? 26.343 24.756 -18.535 1.00 44.58 430 ARG A C 1
ATOM 3265 O O . ARG A 1 430 ? 26.250 23.568 -18.860 1.00 41.96 430 ARG A O 1
ATOM 3273 N N . LYS A 1 431 ? 25.390 25.655 -18.779 1.00 46.27 431 LYS A N 1
ATOM 3274 C CA . LYS A 1 431 ? 24.174 25.351 -19.540 1.00 41.23 431 LYS A CA 1
ATOM 3275 C C . LYS A 1 431 ? 23.228 24.322 -18.909 1.00 42.34 431 LYS A C 1
ATOM 3276 O O . LYS A 1 431 ? 22.371 23.777 -19.600 1.00 44.78 431 LYS A O 1
ATOM 3282 N N . LYS A 1 432 ? 23.347 24.078 -17.607 1.00 43.62 432 LYS A N 1
ATOM 3283 C CA . LYS A 1 432 ? 22.449 23.136 -16.939 1.00 35.07 432 LYS A CA 1
ATOM 3284 C C . LYS A 1 432 ? 21.113 23.807 -16.599 1.00 39.50 432 LYS A C 1
ATOM 3285 O O . LYS A 1 432 ? 20.067 23.158 -16.600 1.00 35.32 432 LYS A O 1
ATOM 3291 N N . ILE A 1 433 ? 21.163 25.098 -16.273 1.00 30.67 433 ILE A N 1
ATOM 3292 C CA . ILE A 1 433 ? 19.948 25.877 -16.025 1.00 33.97 433 ILE A CA 1
ATOM 3293 C C . ILE A 1 433 ? 20.118 27.228 -16.690 1.00 37.62 433 ILE A C 1
ATOM 3294 O O . ILE A 1 433 ? 21.252 27.677 -16.921 1.00 31.80 433 ILE A O 1
ATOM 3299 N N . TYR A 1 434 ? 19.000 27.868 -17.002 1.00 29.96 434 TYR A N 1
ATOM 3300 C CA . TYR A 1 434 ? 19.025 29.163 -17.650 1.00 26.46 434 TYR A CA 1
ATOM 3301 C C . TYR A 1 434 ? 18.372 30.225 -16.774 1.00 36.85 434 TYR A C 1
ATOM 3302 O O . TYR A 1 434 ? 17.170 30.163 -16.502 1.00 34.16 434 TYR A O 1
ATOM 3311 N N . MET A 1 435 ? 19.172 31.200 -16.347 1.00 30.50 435 MET A N 1
ATOM 3312 C CA . MET A 1 435 ? 18.651 32.407 -15.710 1.00 36.53 435 MET A CA 1
ATOM 3313 C C . MET A 1 435 ? 19.201 33.653 -16.394 1.00 41.15 435 MET A C 1
ATOM 3314 O O . MET A 1 435 ? 20.226 33.597 -17.093 1.00 36.71 435 MET A O 1
ATOM 3319 N N . VAL A 1 436 ? 18.532 34.780 -16.183 1.00 35.79 436 VAL A N 1
ATOM 3320 C CA . VAL A 1 436 ? 19.072 36.063 -16.624 1.00 45.69 436 VAL A CA 1
ATOM 3321 C C . VAL A 1 436 ? 19.258 37.014 -15.449 1.00 44.09 436 VAL A C 1
ATOM 3322 O O . VAL A 1 436 ? 18.641 36.843 -14.393 1.00 39.96 436 VAL A O 1
ATOM 3326 N N . LYS A 1 437 ? 20.140 37.995 -15.638 1.00 48.43 437 LYS A N 1
ATOM 3327 C CA . LYS A 1 437 ? 20.352 39.072 -14.667 1.00 51.51 437 LYS A CA 1
ATOM 3328 C C . LYS A 1 437 ? 19.318 40.201 -14.785 1.00 45.72 437 LYS A C 1
ATOM 3329 O O . LYS A 1 437 ? 18.686 40.368 -15.823 1.00 48.28 437 LYS A O 1
ATOM 3335 N N . ALA A 1 438 ? 19.131 40.952 -13.704 1.00 42.12 438 ALA A N 1
ATOM 3336 C CA . ALA A 1 438 ? 18.327 42.159 -13.738 1.00 44.58 438 ALA A CA 1
ATOM 3337 C C . ALA A 1 438 ? 19.009 43.197 -12.873 1.00 50.76 438 ALA A C 1
ATOM 3338 O O . ALA A 1 438 ? 19.975 42.889 -12.183 1.00 51.75 438 ALA A O 1
ATOM 3340 N N . GLU A 1 439 ? 18.493 44.420 -12.879 1.00 48.44 439 GLU A N 1
ATOM 3341 C CA . GLU A 1 439 ? 19.131 45.485 -12.127 1.00 57.83 439 GLU A CA 1
ATOM 3342 C C . GLU A 1 439 ? 18.108 46.514 -11.662 1.00 56.81 439 GLU A C 1
ATOM 3343 O O . GLU A 1 439 ? 17.219 46.904 -12.417 1.00 57.73 439 GLU A O 1
ATOM 3349 N N . HIS A 1 440 ? 18.241 46.961 -10.422 1.00 50.38 440 HIS A N 1
ATOM 3350 C CA . HIS A 1 440 ? 17.370 48.002 -9.907 1.00 56.06 440 HIS A CA 1
ATOM 3351 C C . HIS A 1 440 ? 18.150 48.905 -8.969 1.00 64.20 440 HIS A C 1
ATOM 3352 O O . HIS A 1 440 ? 18.827 48.420 -8.071 1.00 61.48 440 HIS A O 1
ATOM 3359 N N . ALA A 1 441 ? 18.043 50.215 -9.164 1.00 72.24 441 ALA A N 1
ATOM 3360 C CA . ALA A 1 441 ? 18.727 51.164 -8.292 1.00 75.20 441 ALA A CA 1
ATOM 3361 C C . ALA A 1 441 ? 20.186 50.767 -8.085 1.00 75.83 441 ALA A C 1
ATOM 3362 O O . ALA A 1 441 ? 20.680 50.750 -6.957 1.00 79.05 441 ALA A O 1
ATOM 3364 N N . GLY A 1 442 ? 20.856 50.417 -9.179 1.00 71.43 442 GLY A N 1
ATOM 3365 C 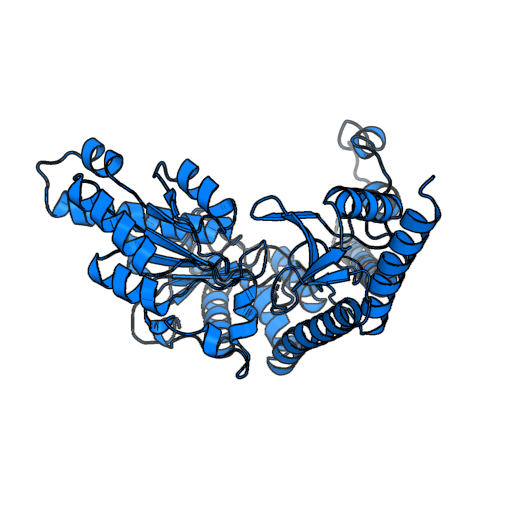CA . GLY A 1 442 ? 22.269 50.082 -9.148 1.00 70.03 442 GLY A CA 1
ATOM 3366 C C . GLY A 1 442 ? 22.599 48.653 -8.744 1.00 67.43 442 GLY A C 1
ATOM 3367 O O . GLY A 1 442 ? 23.679 48.156 -9.047 1.00 68.11 442 GLY A O 1
ATOM 3368 N N . ARG A 1 443 ? 21.663 47.978 -8.085 1.00 60.06 443 ARG A N 1
ATOM 3369 C CA . ARG A 1 443 ? 21.911 46.632 -7.579 1.00 58.05 443 ARG A CA 1
ATOM 3370 C C . ARG A 1 443 ? 21.473 45.558 -8.571 1.00 52.80 443 ARG A C 1
ATOM 3371 O O . ARG A 1 443 ? 20.338 45.545 -9.027 1.00 50.70 443 ARG A O 1
ATOM 3379 N N . GLN A 1 444 ? 22.385 44.655 -8.902 1.00 54.72 444 GLN A N 1
ATOM 3380 C CA . GLN A 1 444 ? 22.086 43.588 -9.849 1.00 52.63 444 GLN A CA 1
ATOM 3381 C C . GLN A 1 444 ? 21.621 42.352 -9.103 1.00 47.06 444 GLN A C 1
ATOM 3382 O O . GLN A 1 444 ? 22.083 42.090 -7.996 1.00 46.43 444 GLN A O 1
ATOM 3388 N N . PHE A 1 445 ? 20.691 41.607 -9.690 1.00 34.74 445 PHE A N 1
ATOM 3389 C CA . PHE A 1 445 ? 20.243 40.382 -9.064 1.00 34.87 445 PHE A CA 1
ATOM 3390 C C . PHE A 1 445 ? 19.886 39.311 -10.088 1.00 40.34 445 PHE A C 1
ATOM 3391 O O . PHE A 1 445 ? 19.884 39.560 -11.291 1.00 36.79 445 PHE A O 1
ATOM 3399 N N . LEU A 1 446 ? 19.566 38.124 -9.587 1.00 36.17 446 LEU A N 1
ATOM 3400 C CA . LEU A 1 446 ? 19.167 36.992 -10.408 1.00 29.35 446 LEU A CA 1
ATOM 3401 C C . LEU A 1 446 ? 17.671 36.757 -10.229 1.00 34.64 446 LEU A C 1
ATOM 3402 O O . LEU A 1 446 ? 17.146 36.847 -9.109 1.00 33.02 446 LEU A O 1
ATOM 3407 N N . ARG A 1 447 ? 16.994 36.466 -11.333 1.00 30.42 447 ARG A N 1
ATOM 3408 C CA . ARG A 1 447 ? 15.598 36.072 -11.285 1.00 30.02 447 ARG A CA 1
ATOM 3409 C C . ARG A 1 447 ? 15.508 34.565 -11.478 1.00 23.88 447 ARG A C 1
ATOM 3410 O O . ARG A 1 447 ? 16.062 34.030 -12.426 1.00 32.19 447 ARG A O 1
ATOM 3418 N N . PHE A 1 448 ? 14.826 33.885 -10.564 1.00 27.00 448 PHE A N 1
ATOM 3419 C CA . PHE A 1 448 ? 14.515 32.472 -10.720 1.00 24.64 448 PHE A CA 1
ATOM 3420 C C . PHE A 1 448 ? 13.016 32.319 -10.926 1.00 25.95 448 PHE A C 1
ATOM 3421 O O . PHE A 1 448 ? 12.235 32.598 -10.020 1.00 24.52 448 PHE A O 1
ATOM 3429 N N . VAL A 1 449 ? 12.606 31.901 -12.116 1.00 28.67 449 VAL A N 1
ATOM 3430 C CA . VAL A 1 449 ? 11.181 31.686 -12.377 1.00 22.93 449 VAL A CA 1
ATOM 3431 C C . VAL A 1 449 ? 10.905 30.201 -12.617 1.00 28.38 449 VAL A C 1
ATOM 3432 O O . VAL A 1 449 ? 11.659 29.528 -13.317 1.00 26.67 449 VAL A O 1
ATOM 3436 N N . VAL A 1 450 ? 9.852 29.655 -12.019 1.00 28.27 450 VAL A N 1
ATOM 3437 C CA . VAL A 1 450 ? 9.555 28.259 -12.329 1.00 38.28 450 VAL A CA 1
ATOM 3438 C C . VAL A 1 450 ? 8.779 28.217 -13.657 1.00 39.56 450 VAL A C 1
ATOM 3439 O O . VAL A 1 450 ? 7.778 28.909 -13.809 1.00 41.88 450 VAL A O 1
ATOM 3443 N N . CYS A 1 451 ? 9.355 27.561 -14.666 1.00 43.50 451 CYS A N 1
ATOM 3444 C CA . CYS A 1 451 ? 8.740 27.499 -16.005 1.00 49.16 451 CYS A CA 1
ATOM 3445 C C . CYS A 1 451 ? 8.153 26.185 -16.487 1.00 62.79 451 CYS A C 1
ATOM 3446 O O . CYS A 1 451 ? 7.512 26.154 -17.538 1.00 75.48 451 CYS A O 1
ATOM 3449 N N . GLY A 1 452 ? 8.353 25.107 -15.747 1.00 56.56 452 GLY A N 1
ATOM 3450 C CA . GLY A 1 452 ? 8.154 23.804 -16.354 1.00 62.47 452 GLY A CA 1
ATOM 3451 C C . GLY A 1 452 ? 6.738 23.298 -16.540 1.00 59.26 452 GLY A C 1
ATOM 3452 O O . GLY A 1 452 ? 5.861 23.464 -15.675 1.00 54.19 452 GLY A O 1
ATOM 3453 N N . MET A 1 453 ? 6.515 22.657 -17.683 1.00 72.75 453 MET A N 1
ATOM 3454 C CA . MET A 1 453 ? 5.321 21.844 -17.858 1.00 78.37 453 MET A CA 1
ATOM 3455 C C . MET A 1 453 ? 5.353 20.795 -16.752 1.00 66.07 453 MET A C 1
ATOM 3456 O O . MET A 1 453 ? 4.381 20.608 -16.015 1.00 58.68 453 MET A O 1
ATOM 3461 N N . ASP A 1 454 ? 6.499 20.127 -16.641 1.00 63.88 454 ASP A N 1
ATOM 3462 C CA . ASP A 1 454 ? 6.666 18.991 -15.735 1.00 60.35 454 ASP A CA 1
ATOM 3463 C C . ASP A 1 454 ? 7.333 19.282 -14.380 1.00 56.51 454 ASP A C 1
ATOM 3464 O O . ASP A 1 454 ? 7.608 18.358 -13.619 1.00 56.33 454 ASP A O 1
ATOM 3469 N N . THR A 1 455 ? 7.609 20.548 -14.084 1.00 53.24 455 THR A N 1
ATOM 3470 C CA . THR A 1 455 ? 8.461 20.887 -12.938 1.00 48.73 455 THR A CA 1
ATOM 3471 C C . THR A 1 455 ? 8.059 20.236 -11.606 1.00 45.64 455 THR A C 1
ATOM 3472 O O . THR A 1 455 ? 6.902 20.285 -11.199 1.00 52.28 455 THR A O 1
ATOM 3476 N N . LYS A 1 456 ? 9.054 19.646 -10.939 1.00 40.95 456 LYS A N 1
ATOM 3477 C CA . LYS A 1 456 ? 8.913 18.877 -9.699 1.00 42.70 456 LYS A CA 1
ATOM 3478 C C . LYS A 1 456 ? 9.829 19.491 -8.630 1.00 42.48 456 LYS A C 1
ATOM 3479 O O . LYS A 1 456 ? 10.738 20.245 -8.953 1.00 35.88 456 LYS A O 1
ATOM 3485 N N . ALA A 1 457 ? 9.603 19.163 -7.362 1.00 41.67 457 ALA A N 1
ATOM 3486 C CA . ALA A 1 457 ? 10.467 19.655 -6.294 1.00 38.77 457 ALA A CA 1
ATOM 3487 C C . ALA A 1 457 ? 11.941 19.314 -6.548 1.00 39.05 457 ALA A C 1
ATOM 3488 O O . ALA A 1 457 ? 12.833 20.139 -6.308 1.00 37.20 457 ALA A O 1
ATOM 3490 N N . SER A 1 458 ? 12.200 18.102 -7.034 1.00 33.59 458 SER A N 1
ATOM 3491 C CA . SER A 1 458 ? 13.576 17.714 -7.313 1.00 42.42 458 SER A CA 1
ATOM 3492 C C . SER A 1 458 ? 14.216 18.643 -8.344 1.00 38.05 458 SER A C 1
ATOM 3493 O O . SER A 1 458 ? 15.419 18.832 -8.314 1.00 40.08 458 SER A O 1
ATOM 3496 N N . ASP A 1 459 ? 13.426 19.222 -9.248 1.00 32.55 459 ASP A N 1
ATOM 3497 C CA . ASP A 1 459 ? 13.970 20.173 -10.227 1.00 30.92 459 ASP A CA 1
ATOM 3498 C C . ASP A 1 459 ? 14.440 21.451 -9.563 1.00 30.20 459 ASP A C 1
ATOM 3499 O O . ASP A 1 459 ? 15.423 22.058 -9.995 1.00 33.45 459 ASP A O 1
ATOM 3504 N N . ILE A 1 460 ? 13.717 21.862 -8.526 1.00 31.40 460 ILE A N 1
ATOM 3505 C CA . ILE A 1 460 ? 14.057 23.053 -7.760 1.00 32.21 460 ILE A CA 1
ATOM 3506 C C . ILE A 1 460 ? 15.339 22.780 -6.980 1.00 29.93 460 ILE A C 1
ATOM 3507 O O . ILE A 1 460 ? 16.236 23.634 -6.902 1.00 30.15 460 ILE A O 1
ATOM 3512 N N . ASP A 1 461 ? 15.413 21.581 -6.409 1.00 30.23 461 ASP A N 1
ATOM 3513 C CA . ASP A 1 461 ? 16.624 21.142 -5.723 1.00 37.78 461 ASP A CA 1
ATOM 3514 C C . ASP A 1 461 ? 17.809 21.104 -6.686 1.00 35.34 461 ASP A C 1
ATOM 3515 O O . ASP A 1 461 ? 18.925 21.472 -6.326 1.00 36.25 461 ASP A O 1
ATOM 3520 N N . PHE A 1 462 ? 17.560 20.648 -7.909 1.00 31.94 462 PHE A N 1
ATOM 3521 C CA . PHE A 1 462 ? 18.584 20.589 -8.942 1.00 35.23 462 PHE A CA 1
ATOM 3522 C C . PHE A 1 462 ? 19.107 22.013 -9.209 1.00 36.87 462 PHE A C 1
ATOM 3523 O O . PHE A 1 462 ? 20.322 22.272 -9.156 1.00 37.92 462 PHE A O 1
ATOM 3531 N N . ALA A 1 463 ? 18.191 22.943 -9.467 1.00 26.86 463 ALA A N 1
ATOM 3532 C CA . ALA A 1 463 ? 18.598 24.327 -9.764 1.00 29.75 463 ALA A CA 1
ATOM 3533 C C . ALA A 1 463 ? 19.424 24.911 -8.620 1.00 32.27 463 ALA A C 1
ATOM 3534 O O . ALA A 1 463 ? 20.507 25.484 -8.829 1.00 38.02 463 ALA A O 1
ATOM 3536 N N . TRP A 1 464 ? 18.906 24.771 -7.404 1.00 30.10 464 TRP A N 1
ATOM 3537 C CA . TRP A 1 464 ? 19.641 25.269 -6.250 1.00 29.45 464 TRP A CA 1
ATOM 3538 C C . TRP A 1 464 ? 21.026 24.633 -6.090 1.00 29.94 464 TRP A C 1
ATOM 3539 O O . TRP A 1 464 ? 22.012 25.334 -5.850 1.00 30.30 464 TRP A O 1
ATOM 3550 N N . GLN A 1 465 ? 21.106 23.309 -6.186 1.00 30.44 465 GLN A N 1
ATOM 3551 C CA . GLN A 1 465 ? 22.411 22.662 -6.110 1.00 30.94 465 GLN A CA 1
ATOM 3552 C C . GLN A 1 465 ? 23.368 23.296 -7.123 1.00 35.07 465 GLN A C 1
ATOM 3553 O O . GLN A 1 465 ? 24.493 23.631 -6.778 1.00 37.09 465 GLN A O 1
ATOM 3559 N N . GLU A 1 466 ? 22.908 23.474 -8.357 1.00 31.85 466 GLU A N 1
ATOM 3560 C CA . GLU A 1 466 ? 23.750 24.017 -9.430 1.00 37.32 466 GLU A CA 1
ATOM 3561 C C . GLU A 1 466 ? 24.291 25.408 -9.045 1.00 34.79 466 GLU A C 1
ATOM 3562 O O . GLU A 1 466 ? 25.497 25.693 -9.157 1.00 33.24 466 GLU A O 1
ATOM 3568 N N . ILE A 1 467 ? 23.388 26.249 -8.556 1.00 32.05 467 ILE A N 1
ATOM 3569 C CA . ILE A 1 467 ? 23.694 27.641 -8.174 1.00 34.61 467 ILE A CA 1
ATOM 3570 C C . ILE A 1 467 ? 24.671 27.765 -7.001 1.00 37.33 467 ILE A C 1
ATOM 3571 O O . ILE A 1 467 ? 25.678 28.483 -7.034 1.00 43.24 467 ILE A O 1
ATOM 3576 N N . GLU A 1 468 ? 24.313 27.043 -5.957 1.00 31.13 468 GLU A N 1
ATOM 3577 C CA . GLU A 1 468 ? 25.020 26.952 -4.712 1.00 40.60 468 GLU A CA 1
ATOM 3578 C C . GLU A 1 468 ? 26.447 26.385 -4.938 1.00 46.63 468 GLU A C 1
ATOM 3579 O O . GLU A 1 468 ? 27.432 26.937 -4.436 1.00 42.23 468 GLU A O 1
ATOM 3585 N N . SER A 1 469 ? 26.538 25.302 -5.711 1.00 42.88 469 SER A N 1
ATOM 3586 C CA . SER A 1 469 ? 27.805 24.711 -6.168 1.00 41.47 469 SER A CA 1
ATOM 3587 C C . SER A 1 469 ? 28.694 25.733 -6.832 1.00 43.62 469 SER A C 1
ATOM 3588 O O . SER A 1 469 ? 29.856 25.911 -6.465 1.00 47.23 469 SER A O 1
ATOM 3591 N N . GLN A 1 470 ? 28.141 26.382 -7.849 1.00 37.61 470 GLN A N 1
ATOM 3592 C CA . GLN A 1 470 ? 28.920 27.321 -8.641 1.00 33.58 470 GLN A CA 1
ATOM 3593 C C . GLN A 1 470 ? 29.414 28.517 -7.834 1.00 37.03 470 GLN A C 1
ATOM 3594 O O . GLN A 1 470 ? 30.501 29.024 -8.088 1.00 37.44 470 GLN A O 1
ATOM 3600 N N . LEU A 1 471 ? 28.620 28.977 -6.871 1.00 34.72 471 LEU A N 1
ATOM 3601 C CA . LEU A 1 471 ? 29.106 30.024 -5.979 1.00 33.74 471 LEU A CA 1
ATOM 3602 C C . LEU A 1 471 ? 30.218 29.491 -5.072 1.00 37.72 471 LEU A C 1
ATOM 3603 O O . LEU A 1 471 ? 31.218 30.168 -4.844 1.00 42.31 471 LEU A O 1
ATOM 3608 N N . THR A 1 472 ? 30.048 28.277 -4.557 1.00 33.00 472 THR A N 1
ATOM 3609 C CA . THR A 1 472 ? 31.098 27.679 -3.737 1.00 33.39 472 THR A CA 1
ATOM 3610 C C . THR A 1 472 ? 32.429 27.653 -4.495 1.00 38.92 472 THR A C 1
ATOM 3611 O O . THR A 1 472 ? 33.456 28.024 -3.934 1.00 39.33 472 THR A O 1
ATOM 3615 N N . ASP A 1 473 ? 32.405 27.212 -5.759 1.00 36.00 473 ASP A N 1
ATOM 3616 C CA . ASP A 1 473 ? 33.630 27.087 -6.565 1.00 40.39 473 ASP A CA 1
ATOM 3617 C C . ASP A 1 473 ? 34.181 28.458 -6.936 1.00 40.75 473 ASP A C 1
ATOM 3618 O O . ASP A 1 473 ? 35.376 28.706 -6.848 1.00 42.73 473 ASP A O 1
ATOM 3623 N N . LEU A 1 474 ? 33.291 29.354 -7.336 1.00 42.36 474 LEU A N 1
ATOM 3624 C CA . LEU A 1 474 ? 33.668 30.735 -7.597 1.00 46.11 474 LEU A CA 1
ATOM 3625 C C . LEU A 1 474 ? 34.477 31.323 -6.433 1.00 42.65 474 LEU A C 1
ATOM 3626 O O . LEU A 1 474 ? 35.556 31.893 -6.623 1.00 38.41 474 LEU A O 1
ATOM 3631 N N . GLN A 1 475 ? 33.951 31.176 -5.224 1.00 40.84 475 GLN A N 1
ATOM 3632 C CA . GLN A 1 475 ? 34.593 31.764 -4.062 1.00 34.09 475 GLN A CA 1
ATOM 3633 C C . GLN A 1 475 ? 35.818 30.984 -3.591 1.00 44.01 475 GLN A C 1
ATOM 3634 O O . GLN A 1 475 ? 36.740 31.562 -3.011 1.00 38.43 475 GLN A O 1
ATOM 3640 N N . ALA A 1 476 ? 35.821 29.679 -3.841 1.00 49.41 476 ALA A N 1
ATOM 3641 C CA . ALA A 1 476 ? 36.969 28.838 -3.505 1.00 53.30 476 ALA A CA 1
ATOM 3642 C C . ALA A 1 476 ? 38.123 29.065 -4.482 1.00 57.02 476 ALA A C 1
ATOM 3643 O O . ALA A 1 476 ? 39.246 28.643 -4.225 1.00 64.32 476 ALA A O 1
ATOM 3645 N N . GLU A 1 477 ? 37.843 29.687 -5.623 1.00 55.72 477 GLU A N 1
ATOM 3646 C CA . GLU A 1 477 ? 38.919 30.051 -6.541 1.00 69.84 477 GLU A CA 1
ATOM 3647 C C . GLU A 1 477 ? 39.623 31.393 -6.269 1.00 84.07 477 GLU A C 1
ATOM 3648 O O . GLU A 1 477 ? 40.783 31.569 -6.650 1.00 91.62 477 GLU A O 1
ATOM 3654 N N . GLN A 1 478 ? 38.941 32.326 -5.608 1.00 88.23 478 GLN A N 1
ATOM 3655 C CA . GLN A 1 478 ? 39.438 33.702 -5.533 1.00 93.97 478 GLN A CA 1
ATOM 3656 C C . GLN A 1 478 ? 40.861 33.757 -4.979 1.00 101.93 478 GLN A C 1
ATOM 3657 O O . GLN A 1 478 ? 41.112 33.338 -3.850 1.00 103.00 478 GLN A O 1
ATOM 3663 N N . SER A 1 479 ? 41.776 34.326 -5.763 1.00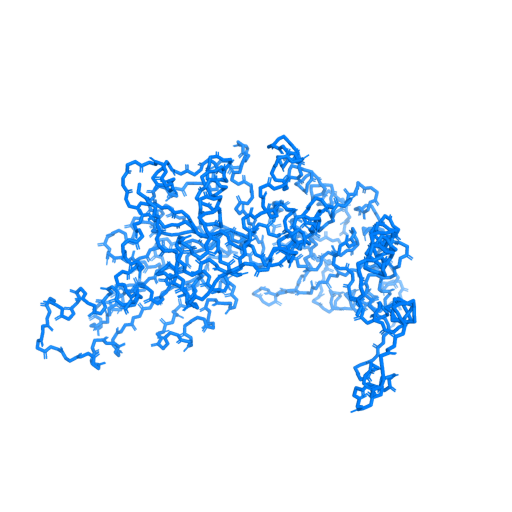 106.52 479 SER A N 1
ATOM 3664 C CA . SER A 1 479 ? 43.202 34.306 -5.431 1.00 109.81 479 SER A CA 1
ATOM 3665 C C . SER A 1 479 ? 43.935 35.551 -5.938 1.00 110.71 479 SER A C 1
ATOM 3666 O O . SER A 1 479 ? 43.421 36.298 -6.778 1.00 109.28 479 SER A O 1
#

Solvent-accessible surface area: 21132 Å² total